Protein AF-A0A7C8CTD5-F1 (afdb_monomer)

Secondary structure (DSSP, 8-state):
--HHHHHHHHHHHHHHHHHHHHHS-----EEEEEGGG-TTPEESS-EEETTEEEPTT-B--HHHHHHHHHT--SEEEEE-PPPP-EE--TT-GGGTTPBP-S--B-TTS--B--TT-B--HHHHHHHHHTT----EE--------S-----------------------S----SS------PPPTT----HHHHHHHHHTT---------PPP-GGG-TTHHHHHHHHHHHHHHHHHHHHT-TTTSHHHHHHHHHHHHHHHHHHHHHHHHHHHHHTT--HHHHHHHHHHHIIIIIHHHHHHTHHHHHHHHHHHHHHHHHHHHHHHHHHHHHHHHHHTT-HHHHHHHHHHHHHHHHHHHHTS-SSHHHHH--

Nearest PDB structures (foldseek):
  3zsu-assembly1_A  TM=7.956E-01  e=1.815E-02  Thermosynechococcus vestitus BP-1
  1nze-assembly1_A  TM=7.382E-01  e=4.245E-02  Spinacia oleracea
  8bd3-assembly1_u  TM=7.689E-01  e=1.981E-01  Chlorella ohadii
  4yuu-assembly3_Q2  TM=7.664E-01  e=2.584E-01  Cyanidium caldarium
  6s18-assembly1_B  TM=6.229E-01  e=7.883E-01  Pseudomonas putida KT2440

Foldseek 3Di:
DDPVVVVVVVLVVVVVVVVVVVPPPPDQDKDKDFLVPQQQFFAQAWDDDPHDIDHRGDGDHPVNSVVVVVVPDRIGITGDDDFFWAWFALPDPVLAQAWAQAWDQDVQARAIQHGGDGQHPVLSVVVVVSVDGIGIGTDDDDDDDDDDDDDDPDDDDDDDDDDDDDDDDDDDDDPDDPPDDDDDDPPDDDDPVNVVVSVVSRHSHYHDHDDDPDDCVPDPCNVVVVVSVVVVVVVVVVVVVPCPDPPVVVLVVLLVVLLVLLVVLLVLLVVCLVCLVVDFLVRQLVSLVCSLVPSLVSNVVSLVSQCVNPNDVLSCQLVVLSVLLNVLSVQLNVCSVVRNSVSNSVSSVSSSVSSVSSSVSHPDDCCVPPVD

pLDDT: mean 71.97, std 23.7, range [21.91, 98.69]

Radius of gyration: 35.74 Å; Cα contacts (8 Å, |Δi|>4): 403; chains: 1; bounding box: 66×79×97 Å

Sequence (372 aa):
MGLKTRCADLLLVAGVVTACLAAGESRRVSRLVALADAQGEVLHRAISRAGRTLAAGTLLDGDDLAWLRAGSPKRVSVLRQRQSSEELPLDNPALLGRVLSAGIVLEAESDQARPGRILDGAFVQRLRALNLGELRVSHREATVEGGLETVEIVWDLNEASANPTGLHLTECRLAQELTLPPILKPGTFLDAHTIERLAASGHAAVAVKIPVPFSLAGWGWRWVFVAGALLLLAGVWLKRGHSGAAADGQEISHVAALVDELLALEKGLDELDERAEHLDSAALQVAIDPLLTGPAYRFAEGREALRRAHGTEAYIAVMEAFARAERKLNRAWSAAVDGYPGEARRSLEAARLSAREAREAMPGTYEALHGG

Mean predicted aligned error: 19.85 Å

Structure (mmCIF, N/CA/C/O backbone):
data_AF-A0A7C8CTD5-F1
#
_entry.id   AF-A0A7C8CTD5-F1
#
loop_
_atom_site.group_PDB
_atom_site.id
_atom_site.type_symbol
_atom_site.label_atom_id
_atom_site.label_alt_id
_atom_site.label_comp_id
_atom_site.label_asym_id
_atom_site.label_entity_id
_atom_site.label_seq_id
_atom_site.pdbx_PDB_ins_code
_atom_site.Cartn_x
_atom_site.Cartn_y
_atom_site.Cartn_z
_atom_site.occupancy
_atom_site.B_iso_or_equiv
_atom_site.auth_seq_id
_atom_site.auth_comp_id
_atom_site.auth_asym_id
_atom_site.auth_atom_id
_atom_site.pdbx_PDB_model_num
ATOM 1 N N . MET A 1 1 ? 10.831 30.664 8.948 1.00 50.03 1 MET A N 1
ATOM 2 C CA . MET A 1 1 ? 9.959 29.556 9.401 1.00 50.03 1 MET A CA 1
ATOM 3 C C . MET A 1 1 ? 8.705 30.172 10.019 1.00 50.03 1 MET A C 1
ATOM 5 O O . MET A 1 1 ? 8.796 30.796 11.069 1.00 50.03 1 MET A O 1
ATOM 9 N N . GLY A 1 2 ? 7.597 30.189 9.276 1.00 61.03 2 GLY A N 1
ATOM 10 C CA . GLY A 1 2 ? 6.462 31.081 9.542 1.00 61.03 2 GLY A CA 1
ATOM 11 C C . GLY A 1 2 ? 5.557 30.619 10.685 1.00 61.03 2 GLY A C 1
ATOM 12 O O . GLY A 1 2 ? 5.441 29.427 10.957 1.00 61.03 2 GLY A O 1
ATOM 13 N N . LEU A 1 3 ? 4.853 31.574 11.303 1.00 57.62 3 LEU A N 1
ATOM 14 C CA . LEU A 1 3 ? 3.848 31.369 12.363 1.00 57.62 3 LEU A CA 1
ATOM 15 C C . LEU A 1 3 ? 2.832 30.246 12.043 1.00 57.62 3 LEU A C 1
ATOM 17 O O . LEU A 1 3 ? 2.299 29.601 12.942 1.00 57.62 3 LEU A O 1
ATOM 21 N N . LYS A 1 4 ? 2.599 29.997 10.748 1.00 56.47 4 LYS A N 1
ATOM 22 C CA . LYS A 1 4 ? 1.675 28.989 10.218 1.00 56.47 4 LYS A CA 1
ATOM 23 C C . LYS A 1 4 ? 2.121 27.547 10.490 1.00 56.47 4 LYS A C 1
ATOM 25 O O . LYS A 1 4 ? 1.277 26.725 10.824 1.00 56.47 4 LYS A O 1
ATOM 30 N N . THR A 1 5 ? 3.420 27.246 10.418 1.00 63.50 5 THR A N 1
ATOM 31 C CA . THR A 1 5 ? 3.938 25.888 10.681 1.00 63.50 5 THR A CA 1
ATOM 32 C C . THR A 1 5 ? 3.742 25.515 12.153 1.00 63.50 5 THR A C 1
ATOM 34 O O . THR A 1 5 ? 3.278 24.428 12.468 1.00 63.50 5 THR A O 1
ATOM 37 N N . ARG A 1 6 ? 3.937 26.487 13.055 1.00 65.25 6 ARG A N 1
ATOM 38 C CA . ARG A 1 6 ? 3.775 26.295 14.505 1.00 65.25 6 ARG A CA 1
ATOM 39 C C . ARG A 1 6 ? 2.331 25.994 14.926 1.00 65.25 6 ARG A C 1
ATOM 41 O O . ARG A 1 6 ? 2.132 25.306 15.919 1.00 65.25 6 ARG A O 1
ATOM 48 N N . CYS A 1 7 ? 1.329 26.481 14.188 1.00 68.06 7 CYS A N 1
ATOM 49 C CA . CYS A 1 7 ? -0.079 26.196 14.494 1.00 68.06 7 CYS A CA 1
ATOM 50 C C . CYS A 1 7 ? -0.487 24.766 14.114 1.00 68.06 7 CYS A C 1
ATOM 52 O O . CYS A 1 7 ? -1.246 24.139 14.849 1.00 68.06 7 CYS A O 1
ATOM 54 N N . ALA A 1 8 ? 0.022 24.243 12.995 1.00 64.19 8 ALA A N 1
ATOM 55 C CA . ALA A 1 8 ? -0.260 22.871 12.572 1.00 64.19 8 ALA A CA 1
ATOM 56 C C . ALA A 1 8 ? 0.345 21.851 13.550 1.00 64.19 8 ALA A C 1
ATOM 58 O O . ALA A 1 8 ? -0.339 20.914 13.962 1.00 64.19 8 ALA A O 1
ATOM 59 N N . ASP A 1 9 ? 1.577 22.100 14.000 1.00 64.62 9 ASP A N 1
ATOM 60 C CA . ASP A 1 9 ? 2.261 21.245 14.972 1.00 64.62 9 ASP A CA 1
ATOM 61 C C . ASP A 1 9 ? 1.553 21.263 16.339 1.00 64.62 9 ASP A C 1
ATOM 63 O O . ASP A 1 9 ? 1.365 20.217 16.960 1.00 64.62 9 ASP A O 1
ATOM 67 N N . LEU A 1 10 ? 1.062 22.428 16.782 1.00 70.81 10 LEU A N 1
ATOM 68 C CA . LEU A 1 10 ? 0.286 22.564 18.023 1.00 70.81 10 LEU A CA 1
ATOM 69 C C . LEU A 1 10 ? -1.035 21.784 17.995 1.00 70.81 10 LEU A C 1
ATOM 71 O O . LEU A 1 10 ? -1.397 21.154 18.989 1.00 70.81 10 LEU A O 1
ATOM 75 N N . LEU A 1 11 ? -1.748 21.795 16.866 1.00 69.38 11 LEU A N 1
ATOM 76 C CA . LEU A 1 11 ? -3.001 21.050 16.716 1.00 69.38 11 LEU A CA 1
ATOM 77 C C . LEU A 1 11 ? -2.768 19.536 16.684 1.00 69.38 11 LEU A C 1
ATOM 79 O O . LEU A 1 11 ? -3.557 18.782 17.254 1.00 69.38 11 LEU A O 1
ATOM 83 N N . LEU A 1 12 ? -1.669 19.093 16.072 1.00 67.50 12 LEU A N 1
ATOM 84 C CA . LEU A 1 12 ? -1.296 17.682 16.032 1.00 67.50 12 LEU A CA 1
ATOM 85 C C . LEU A 1 12 ? -0.915 17.169 17.429 1.00 67.50 12 LEU A C 1
ATOM 87 O O . LEU A 1 12 ? -1.400 16.120 17.854 1.00 67.50 12 LEU A O 1
ATOM 91 N N . VAL A 1 13 ? -0.140 17.951 18.188 1.00 69.94 13 VAL A N 1
ATOM 92 C CA . VAL A 1 13 ? 0.201 17.644 19.587 1.00 69.94 13 VAL A CA 1
ATOM 93 C C . VAL A 1 13 ? -1.053 17.613 20.465 1.00 69.94 13 VAL A C 1
ATOM 95 O O . VAL A 1 13 ? -1.232 16.668 21.233 1.00 69.94 13 VAL A O 1
ATOM 98 N N . ALA A 1 14 ? -1.966 18.578 20.320 1.00 70.44 14 ALA A N 1
ATOM 99 C CA . ALA A 1 14 ? -3.228 18.583 21.063 1.00 70.44 14 ALA A CA 1
ATOM 100 C C . ALA A 1 14 ? -4.104 17.356 20.737 1.00 70.44 14 ALA A C 1
ATOM 102 O O . ALA A 1 14 ? -4.693 16.757 21.643 1.00 70.44 14 ALA A O 1
ATOM 103 N N . GLY A 1 15 ? -4.150 16.937 19.468 1.00 69.00 15 GLY A N 1
ATOM 104 C CA . GLY A 1 15 ? -4.863 15.735 19.030 1.00 69.00 15 GLY A CA 1
ATOM 105 C C . GLY A 1 15 ? -4.287 14.448 19.626 1.00 69.00 15 GLY A C 1
ATOM 106 O O . GLY A 1 15 ? -5.036 13.632 20.166 1.00 69.00 15 GLY A O 1
ATOM 107 N N . VAL A 1 16 ? -2.959 14.295 19.607 1.00 66.38 16 VAL A N 1
ATOM 108 C CA . VAL A 1 16 ? -2.267 13.125 20.175 1.00 66.38 16 VAL A CA 1
ATOM 109 C C . VAL A 1 16 ? -2.426 13.070 21.695 1.00 66.38 16 VAL A C 1
ATOM 111 O O . VAL A 1 16 ? -2.760 12.017 22.232 1.00 66.38 16 VAL A O 1
ATOM 114 N N . VAL A 1 17 ? -2.277 14.196 22.401 1.00 64.12 17 VAL A N 1
ATOM 115 C CA . VAL A 1 17 ? -2.471 14.254 23.862 1.00 64.12 17 VAL A CA 1
ATOM 116 C C . VAL A 1 17 ? -3.909 13.892 24.242 1.00 64.12 17 VAL A C 1
ATOM 118 O O . VAL A 1 17 ? -4.120 13.113 25.170 1.00 64.12 17 VAL A O 1
ATOM 121 N N . THR A 1 18 ? -4.903 14.374 23.493 1.00 64.81 18 THR A N 1
ATOM 122 C CA . THR A 1 18 ? -6.318 14.044 23.737 1.00 64.81 18 THR A CA 1
ATOM 123 C C . THR A 1 18 ? -6.607 12.558 23.491 1.00 64.81 18 THR A C 1
ATOM 125 O O . THR A 1 18 ? -7.323 11.936 24.274 1.00 64.81 18 THR A O 1
ATOM 128 N N . ALA A 1 19 ? -6.011 11.959 22.454 1.00 57.31 19 ALA A N 1
ATOM 129 C CA . ALA A 1 19 ? -6.139 10.530 22.166 1.00 57.31 19 ALA A CA 1
ATOM 130 C C . ALA A 1 19 ? -5.452 9.648 23.228 1.00 57.31 19 ALA A C 1
ATOM 132 O O . ALA A 1 19 ? -6.025 8.651 23.667 1.00 57.31 19 ALA A O 1
ATOM 133 N N . CYS A 1 20 ? -4.265 10.039 23.701 1.00 54.94 20 CYS A N 1
ATOM 134 C CA . CYS A 1 20 ? -3.551 9.337 24.770 1.00 54.94 20 CYS A CA 1
ATOM 135 C C . CYS A 1 20 ? -4.293 9.419 26.114 1.00 54.94 20 CYS A C 1
ATOM 137 O O . CYS A 1 20 ? -4.383 8.420 26.828 1.00 54.94 20 CYS A O 1
ATOM 139 N N . LEU A 1 21 ? -4.889 10.572 26.439 1.00 53.81 21 LEU A N 1
ATOM 140 C CA . LEU A 1 21 ? -5.733 10.726 27.628 1.00 53.81 21 LEU A CA 1
ATOM 141 C C . LEU A 1 21 ? -7.029 9.903 27.533 1.00 53.81 21 LEU A C 1
ATOM 143 O O . LEU A 1 21 ? -7.501 9.403 28.550 1.00 53.81 21 LEU A O 1
ATOM 147 N N . ALA A 1 22 ? -7.568 9.696 26.327 1.00 54.16 22 ALA A N 1
ATOM 148 C CA . ALA A 1 22 ? -8.731 8.836 26.104 1.00 54.16 22 ALA A CA 1
ATOM 149 C C . ALA A 1 22 ? -8.408 7.331 26.220 1.00 54.16 22 ALA A C 1
ATOM 151 O O . ALA A 1 22 ? -9.273 6.546 26.606 1.00 54.16 22 ALA A O 1
ATOM 152 N N . ALA A 1 23 ? -7.177 6.916 25.901 1.00 49.50 23 ALA A N 1
ATOM 153 C CA . ALA A 1 23 ? -6.753 5.513 25.929 1.00 49.50 23 ALA A CA 1
ATOM 154 C C . ALA A 1 23 ? -6.316 5.017 27.326 1.00 49.50 23 ALA A C 1
ATOM 156 O O . ALA A 1 23 ? -6.318 3.813 27.580 1.00 49.50 23 ALA A O 1
ATOM 157 N N . GLY A 1 24 ? -5.962 5.926 28.242 1.00 39.00 24 GLY A N 1
ATOM 158 C CA . GLY A 1 24 ? -5.403 5.599 29.562 1.00 39.00 24 GLY A CA 1
ATOM 159 C C . GLY A 1 24 ? -6.400 5.159 30.644 1.00 39.00 24 GLY A C 1
ATOM 160 O O . GLY A 1 24 ? -5.975 4.760 31.728 1.00 39.00 24 GLY A O 1
ATOM 161 N N . GLU A 1 25 ? -7.713 5.201 30.397 1.00 41.00 25 GLU A N 1
ATOM 162 C CA . GLU A 1 25 ? -8.725 4.820 31.391 1.00 41.00 25 GLU A CA 1
ATOM 163 C C . GLU A 1 25 ? -9.473 3.530 31.019 1.00 41.00 25 GLU A C 1
ATOM 165 O O . GLU A 1 25 ? -10.677 3.522 30.780 1.00 41.00 25 GLU A O 1
ATOM 170 N N . SER A 1 26 ? -8.797 2.384 31.131 1.00 41.47 26 SER A N 1
ATOM 171 C CA . SER A 1 26 ? -9.456 1.091 31.406 1.00 41.47 26 SER A CA 1
ATOM 172 C C . SER A 1 26 ? -9.882 0.974 32.884 1.00 41.47 26 SER A C 1
ATOM 174 O O . SER A 1 26 ? -9.857 -0.095 33.498 1.00 41.47 26 SER A O 1
ATOM 176 N N . ARG A 1 27 ? -10.269 2.101 33.497 1.00 46.88 27 ARG A N 1
ATOM 177 C CA . ARG A 1 27 ? -10.743 2.172 34.880 1.00 46.88 27 ARG A CA 1
ATOM 178 C C . ARG A 1 27 ? -12.155 1.606 34.951 1.00 46.88 27 ARG A C 1
ATOM 180 O O . ARG A 1 27 ? -12.986 1.878 34.088 1.00 46.88 27 ARG A O 1
ATOM 187 N N . ARG A 1 28 ? -12.420 0.828 36.007 1.00 53.41 28 ARG A N 1
ATOM 188 C CA . ARG A 1 28 ? -13.749 0.332 36.404 1.00 53.41 28 ARG A CA 1
ATOM 189 C C . ARG A 1 28 ? -14.796 1.409 36.109 1.00 53.41 28 ARG A C 1
ATOM 191 O O . ARG A 1 28 ? -14.774 2.472 36.725 1.00 53.41 28 ARG A O 1
ATOM 198 N N . VAL A 1 29 ? -15.660 1.160 35.124 1.00 65.75 29 VAL A N 1
ATOM 199 C CA . VAL A 1 29 ? -16.623 2.161 34.655 1.00 65.75 29 VAL A CA 1
ATOM 200 C C . VAL A 1 29 ? -17.649 2.362 35.762 1.00 65.75 29 VAL A C 1
ATOM 202 O O . VAL A 1 29 ? -18.561 1.559 35.938 1.00 65.75 29 VAL A O 1
ATOM 205 N N . SER A 1 30 ? -17.468 3.410 36.555 1.00 80.31 30 SER A N 1
ATOM 206 C CA . SER A 1 30 ? -18.482 3.869 37.495 1.00 80.31 30 SER A CA 1
ATOM 207 C C . SER A 1 30 ? -19.472 4.780 36.777 1.00 80.31 30 SER A C 1
ATOM 209 O O . SER A 1 30 ? -19.099 5.496 35.846 1.00 80.31 30 SER A O 1
ATOM 211 N N . ARG A 1 31 ? -20.736 4.764 37.196 1.00 84.75 31 ARG A N 1
ATOM 212 C CA . ARG A 1 31 ? -21.755 5.711 36.732 1.00 84.75 31 ARG A CA 1
ATOM 213 C C . ARG A 1 31 ? -22.358 6.450 37.918 1.00 84.75 31 ARG A C 1
ATOM 215 O O . ARG A 1 31 ? -22.433 5.915 39.018 1.00 84.75 31 ARG A O 1
ATOM 222 N N . LEU A 1 32 ? -22.771 7.695 37.700 1.00 89.25 32 LEU A N 1
ATOM 223 C CA . LEU A 1 32 ? -23.500 8.475 38.699 1.00 89.25 32 LEU A CA 1
ATOM 224 C C . LEU A 1 32 ? -24.999 8.228 38.532 1.00 89.25 32 LEU A C 1
ATOM 226 O O . LEU A 1 32 ? -25.570 8.636 37.518 1.00 89.25 32 LEU A O 1
ATOM 230 N N . VAL A 1 33 ? -25.633 7.627 39.531 1.00 88.44 33 VAL A N 1
ATOM 231 C CA . VAL A 1 33 ? -27.073 7.324 39.540 1.00 88.44 33 VAL A CA 1
ATOM 232 C C . VAL A 1 33 ? -27.768 8.244 40.543 1.00 88.44 33 VAL A C 1
ATOM 234 O O . VAL A 1 33 ? -27.153 8.668 41.527 1.00 88.44 33 VAL A O 1
ATOM 237 N N . ALA A 1 34 ? -29.006 8.649 40.253 1.00 91.50 34 ALA A N 1
ATOM 238 C CA . ALA A 1 34 ? -29.805 9.404 41.212 1.00 91.50 34 ALA A CA 1
ATOM 239 C C . ALA A 1 34 ? -30.098 8.517 42.424 1.00 91.50 34 ALA A C 1
ATOM 241 O O . ALA A 1 34 ? -30.319 7.321 42.282 1.00 91.50 34 ALA A O 1
ATOM 242 N N . LEU A 1 35 ? -30.097 9.087 43.628 1.00 92.12 35 LEU A N 1
ATOM 243 C CA . LEU A 1 35 ? -30.247 8.283 44.844 1.00 92.12 35 LEU A CA 1
ATOM 244 C C . LEU A 1 35 ? -31.607 7.553 44.924 1.00 92.12 35 LEU A C 1
ATOM 246 O O . LEU A 1 35 ? -31.734 6.552 45.619 1.00 92.12 35 LEU A O 1
ATOM 250 N N . ALA A 1 36 ? -32.623 8.040 44.206 1.00 89.50 36 ALA A N 1
ATOM 251 C CA . ALA A 1 36 ? -33.910 7.360 44.064 1.00 89.50 36 ALA A CA 1
ATOM 252 C C . ALA A 1 36 ? -33.804 6.025 43.303 1.00 89.50 36 ALA A C 1
ATOM 254 O O . ALA A 1 36 ? -34.519 5.092 43.645 1.00 89.50 36 ALA A O 1
ATOM 255 N N . ASP A 1 37 ? -32.863 5.919 42.361 1.00 90.69 37 ASP A N 1
ATOM 256 C CA . ASP A 1 37 ? -32.712 4.774 41.452 1.00 90.69 37 ASP A CA 1
ATOM 257 C C . ASP A 1 37 ? -31.538 3.862 41.847 1.00 90.69 37 ASP A C 1
ATOM 259 O O . ASP A 1 37 ? -31.155 2.967 41.099 1.00 90.69 37 ASP A O 1
ATOM 263 N N . ALA A 1 38 ? -30.896 4.126 42.988 1.00 91.31 38 ALA A N 1
ATOM 264 C CA . ALA A 1 38 ? -29.664 3.453 43.390 1.00 91.31 38 ALA A CA 1
ATOM 265 C C . ALA A 1 38 ? -29.898 2.150 44.181 1.00 91.31 38 ALA A C 1
ATOM 267 O O . ALA A 1 38 ? -28.934 1.549 44.648 1.00 91.31 38 ALA A O 1
ATOM 268 N N . GLN A 1 39 ? -31.148 1.705 44.348 1.00 94.38 39 GLN A N 1
ATOM 269 C CA . GLN A 1 39 ? -31.456 0.481 45.094 1.00 94.38 39 GLN A CA 1
ATOM 270 C C . GLN A 1 39 ? -30.974 -0.749 44.323 1.00 94.38 39 GLN A C 1
ATOM 272 O O . GLN A 1 39 ? -31.255 -0.903 43.137 1.00 94.38 39 GLN A O 1
ATOM 277 N N . GLY A 1 40 ? -30.227 -1.622 44.996 1.00 87.75 40 GLY A N 1
ATOM 278 C CA . GLY A 1 40 ? -29.588 -2.783 44.382 1.00 87.75 40 GLY A CA 1
ATOM 279 C C . GLY A 1 40 ? -28.345 -2.448 43.551 1.00 87.75 40 GLY A C 1
ATOM 280 O O . GLY A 1 40 ? -27.793 -3.335 42.901 1.00 87.75 40 GLY A O 1
ATOM 281 N N . GLU A 1 41 ? -27.875 -1.199 43.553 1.00 90.75 41 GLU A N 1
ATOM 282 C CA . GLU A 1 41 ? -26.610 -0.822 42.920 1.00 90.75 41 GLU A CA 1
ATOM 283 C C . GLU A 1 41 ? -25.427 -1.018 43.875 1.00 90.75 41 GLU A C 1
ATOM 285 O O . GLU A 1 41 ? -25.564 -0.935 45.093 1.00 90.75 41 GLU A O 1
ATOM 290 N N . VAL A 1 42 ? -24.237 -1.266 43.322 1.00 89.38 42 VAL A N 1
ATOM 291 C CA . VAL A 1 42 ? -23.021 -1.491 44.117 1.00 89.38 42 VAL A CA 1
ATOM 292 C C . VAL A 1 42 ? -22.227 -0.196 44.228 1.00 89.38 42 VAL A C 1
ATOM 294 O O . VAL A 1 42 ? -21.831 0.386 43.218 1.00 89.38 42 VAL A O 1
ATOM 297 N N . LEU A 1 43 ? -21.946 0.255 45.445 1.00 93.31 43 LEU A N 1
ATOM 298 C CA . LEU A 1 43 ? -21.266 1.519 45.697 1.00 93.31 43 LEU A CA 1
ATOM 299 C C . LEU A 1 43 ? -19.821 1.514 45.158 1.00 93.31 43 LEU A C 1
ATOM 301 O O . LEU A 1 43 ? -19.038 0.612 45.445 1.00 93.31 43 LEU A O 1
ATOM 305 N N . HIS A 1 44 ? -19.428 2.533 44.388 1.00 90.88 44 HIS A N 1
ATOM 306 C CA . HIS A 1 44 ? -18.080 2.598 43.801 1.00 90.88 44 HIS A CA 1
ATOM 307 C C . HIS A 1 44 ? -17.014 3.107 44.773 1.00 90.88 44 HIS A C 1
ATOM 309 O O . HIS A 1 44 ? -15.868 2.661 44.724 1.00 90.88 44 HIS A O 1
ATOM 315 N N . ARG A 1 45 ? -17.370 4.055 45.641 1.00 89.50 45 ARG A N 1
ATOM 316 C CA . ARG A 1 45 ? -16.460 4.659 46.619 1.00 89.50 45 ARG A CA 1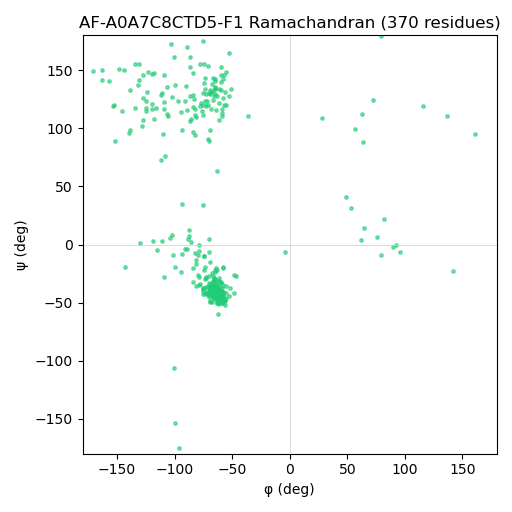
ATOM 317 C C . ARG A 1 45 ? -17.108 4.647 47.986 1.00 89.50 45 ARG A C 1
ATOM 319 O O . ARG A 1 45 ? -18.298 4.912 48.076 1.00 89.50 45 ARG A O 1
ATOM 326 N N . ALA A 1 46 ? -16.313 4.396 49.020 1.00 93.31 46 ALA A N 1
ATOM 327 C CA . ALA A 1 46 ? -16.808 4.442 50.383 1.00 93.31 46 ALA A CA 1
ATOM 328 C C . ALA A 1 46 ? -17.392 5.827 50.710 1.00 93.31 46 ALA A C 1
ATOM 330 O O . ALA A 1 46 ? -16.863 6.851 50.267 1.00 93.31 46 ALA A O 1
ATOM 331 N N . ILE A 1 47 ? -18.478 5.848 51.478 1.00 94.75 47 ILE A N 1
ATOM 332 C CA . ILE A 1 47 ? -19.138 7.067 51.949 1.00 94.75 47 ILE A CA 1
ATOM 333 C C . ILE A 1 47 ? -19.225 6.989 53.470 1.00 94.75 47 ILE A C 1
ATOM 335 O O . ILE A 1 47 ? -19.901 6.118 54.010 1.00 94.75 47 ILE A O 1
ATOM 339 N N . SER A 1 48 ? -18.565 7.923 54.153 1.00 95.12 48 SER A N 1
ATOM 340 C CA . SER A 1 48 ? -18.580 8.043 55.614 1.00 95.12 48 SER A CA 1
ATOM 341 C C . SER A 1 48 ? -19.322 9.306 56.035 1.00 95.12 48 SER A C 1
ATOM 343 O O . SER A 1 48 ? -19.020 10.395 55.546 1.00 95.12 48 SER A O 1
ATOM 345 N N . ARG A 1 49 ? -20.285 9.181 56.953 1.00 93.00 49 ARG A N 1
ATOM 346 C CA . ARG A 1 49 ? -21.027 10.315 57.518 1.00 93.00 49 ARG A CA 1
ATOM 347 C C . ARG A 1 49 ? -21.622 9.972 58.883 1.00 93.00 49 ARG A C 1
ATOM 349 O O . ARG A 1 49 ? -22.167 8.893 59.070 1.00 93.00 49 ARG A O 1
ATOM 356 N N . ALA A 1 50 ? -21.589 10.926 59.817 1.00 90.00 50 ALA A N 1
ATOM 357 C CA . ALA A 1 50 ? -22.273 10.818 61.113 1.00 90.00 50 ALA A CA 1
ATOM 358 C C . ALA A 1 50 ? -21.994 9.482 61.839 1.00 90.00 50 ALA A C 1
ATOM 360 O O . ALA A 1 50 ? -22.902 8.847 62.362 1.00 90.00 50 ALA A O 1
ATOM 361 N N . GLY A 1 51 ? -20.738 9.022 61.800 1.00 94.06 51 GLY A N 1
ATOM 362 C CA . GLY A 1 51 ? -20.307 7.771 62.433 1.00 94.06 51 GLY A CA 1
ATOM 363 C C . GLY A 1 51 ? -20.621 6.478 61.665 1.00 94.06 51 GLY A C 1
ATOM 364 O O . GLY A 1 51 ? -20.077 5.441 62.027 1.00 94.06 51 GLY A O 1
ATOM 365 N N . ARG A 1 52 ? -21.416 6.510 60.584 1.00 96.44 52 ARG A N 1
ATOM 366 C CA . ARG A 1 52 ? -21.666 5.350 59.704 1.00 96.44 52 ARG A CA 1
ATOM 367 C C . ARG A 1 52 ? -20.805 5.441 58.443 1.00 96.44 52 ARG A C 1
ATOM 369 O O . ARG A 1 52 ? -20.675 6.511 57.849 1.00 96.44 52 ARG A O 1
ATOM 376 N N . THR A 1 53 ? -20.222 4.317 58.029 1.00 96.31 53 THR A N 1
ATOM 377 C CA . THR A 1 53 ? -19.453 4.200 56.781 1.00 96.31 53 THR A CA 1
ATOM 378 C C . THR A 1 53 ? -20.015 3.074 55.929 1.00 96.31 53 THR A C 1
ATOM 380 O O . THR A 1 53 ? -20.055 1.935 56.379 1.00 96.31 53 THR A O 1
ATOM 383 N N . LEU A 1 54 ? -20.405 3.392 54.695 1.00 96.69 54 LEU A N 1
ATOM 384 C CA . LEU A 1 54 ? -20.664 2.404 53.650 1.00 96.69 54 LEU A CA 1
ATOM 385 C C . LEU A 1 54 ? -19.367 2.174 52.883 1.00 96.69 54 LEU A C 1
ATOM 387 O O . LEU A 1 54 ? -18.774 3.130 52.378 1.00 96.69 54 LEU A O 1
ATOM 391 N N . ALA A 1 55 ? -18.903 0.930 52.817 1.00 93.56 55 ALA A N 1
ATOM 392 C CA . ALA A 1 55 ? -17.676 0.586 52.113 1.00 93.56 55 ALA A CA 1
ATOM 393 C C . ALA A 1 55 ? -17.881 0.620 50.588 1.00 93.56 55 ALA A C 1
ATOM 395 O O . ALA A 1 55 ? -18.982 0.440 50.069 1.00 93.56 55 ALA A O 1
ATOM 396 N N . ALA A 1 56 ? -16.799 0.831 49.835 1.00 92.12 56 ALA A N 1
ATOM 397 C CA . ALA A 1 56 ? -16.838 0.567 48.400 1.00 92.12 56 ALA A CA 1
ATOM 398 C C . ALA A 1 56 ? -17.134 -0.928 48.178 1.00 92.12 56 ALA A C 1
ATOM 400 O O . ALA A 1 56 ? -16.509 -1.774 48.813 1.00 92.12 56 ALA A O 1
ATOM 401 N N . GLY A 1 57 ? -18.062 -1.248 47.279 1.00 86.19 57 GLY A N 1
ATOM 402 C CA . GLY A 1 57 ? -18.534 -2.614 47.045 1.00 86.19 57 GLY A CA 1
ATOM 403 C C . GLY A 1 57 ? -19.816 -2.992 47.796 1.00 86.19 57 GLY A C 1
ATOM 404 O O . GLY A 1 57 ? -20.349 -4.063 47.528 1.00 86.19 57 GLY A O 1
ATOM 405 N N . THR A 1 58 ? -20.342 -2.139 48.682 1.00 92.69 58 THR A N 1
ATOM 406 C CA . THR A 1 58 ? -21.622 -2.392 49.366 1.00 92.69 58 THR A CA 1
ATOM 407 C C . THR A 1 58 ? -22.793 -2.316 48.381 1.00 92.69 58 THR A C 1
ATOM 409 O O . THR A 1 58 ? -22.886 -1.366 47.598 1.00 92.69 58 THR A O 1
ATOM 412 N N . LEU A 1 59 ? -23.673 -3.320 48.413 1.00 92.50 59 LEU A N 1
ATOM 413 C CA . LEU A 1 59 ? -24.951 -3.313 47.703 1.00 92.50 59 LEU A CA 1
ATOM 414 C C . LEU A 1 59 ? -25.922 -2.401 48.458 1.00 92.50 59 LEU A C 1
ATOM 416 O O . LEU A 1 59 ? -26.199 -2.658 49.621 1.00 92.50 59 LEU A O 1
ATOM 420 N N . LEU A 1 60 ? -26.417 -1.352 47.805 1.00 93.31 60 LEU A N 1
ATOM 421 C CA . LEU A 1 60 ? -27.282 -0.364 48.445 1.00 93.31 60 LEU A CA 1
ATOM 422 C C . LEU A 1 60 ? -28.700 -0.917 48.629 1.00 93.31 60 LEU A C 1
ATOM 424 O O . LEU A 1 60 ? -29.413 -1.151 47.649 1.00 93.31 60 LEU A O 1
ATOM 428 N N . ASP A 1 61 ? -29.117 -1.086 49.879 1.00 95.44 61 ASP A N 1
ATOM 429 C CA . ASP A 1 61 ? -30.481 -1.459 50.255 1.00 95.44 61 ASP A CA 1
ATOM 430 C C . ASP A 1 61 ? -31.352 -0.234 50.614 1.00 95.44 61 ASP A C 1
ATOM 432 O O . ASP A 1 61 ? -30.954 0.923 50.451 1.00 95.44 61 ASP A O 1
ATOM 436 N N . GLY A 1 62 ? -32.589 -0.473 51.061 1.00 94.75 62 GLY A N 1
ATOM 437 C CA . GLY A 1 62 ? -33.514 0.601 51.434 1.00 94.75 62 GLY A CA 1
ATOM 438 C C . GLY A 1 62 ? -33.012 1.469 52.597 1.00 94.75 62 GLY A C 1
ATOM 439 O O . GLY A 1 62 ? -33.188 2.692 52.560 1.00 94.75 62 GLY A O 1
ATOM 440 N N . ASP A 1 63 ? -32.344 0.864 53.581 1.00 95.88 63 ASP A N 1
ATOM 441 C CA . ASP A 1 63 ? -31.854 1.540 54.786 1.00 95.88 63 ASP A CA 1
ATOM 442 C C . ASP A 1 63 ? -30.614 2.385 54.487 1.00 95.88 63 ASP A C 1
ATOM 444 O O . ASP A 1 63 ? -30.492 3.521 54.961 1.00 95.88 63 ASP A O 1
ATOM 448 N N . ASP A 1 64 ? -29.715 1.874 53.648 1.00 95.88 64 ASP A N 1
ATOM 449 C CA . ASP A 1 64 ? -28.576 2.609 53.110 1.00 95.88 64 ASP A CA 1
ATOM 450 C C . ASP A 1 64 ? -29.035 3.838 52.323 1.00 95.88 64 ASP A C 1
ATOM 452 O O . ASP A 1 64 ? -28.491 4.932 52.499 1.00 95.88 64 ASP A O 1
ATOM 456 N N . LEU A 1 65 ? -30.068 3.700 51.484 1.00 95.31 65 LEU A N 1
ATOM 457 C CA . LEU A 1 65 ? -30.615 4.818 50.717 1.00 95.31 65 LEU A CA 1
ATOM 458 C C . LEU A 1 65 ? -31.333 5.840 51.596 1.00 95.31 65 LEU A C 1
ATOM 460 O O . LEU A 1 65 ? -31.192 7.040 51.355 1.00 95.31 65 LEU A O 1
ATOM 464 N N . ALA A 1 66 ? -32.087 5.406 52.607 1.00 94.75 66 ALA A N 1
ATOM 465 C CA . ALA A 1 66 ? -32.720 6.307 53.568 1.00 94.75 66 ALA A CA 1
ATOM 466 C C . ALA A 1 66 ? -31.667 7.111 54.349 1.00 94.75 66 ALA A C 1
ATOM 468 O O . ALA A 1 66 ? -31.768 8.338 54.451 1.00 94.75 66 ALA A O 1
ATOM 469 N N . TRP A 1 67 ? -30.607 6.439 54.809 1.00 95.12 67 TRP A N 1
ATOM 470 C CA . TRP A 1 67 ? -29.469 7.076 55.468 1.00 95.12 67 TRP A CA 1
ATOM 471 C C . TRP A 1 67 ? -28.731 8.047 54.539 1.00 95.12 67 TRP A C 1
ATOM 473 O O . TRP A 1 67 ? -28.448 9.184 54.927 1.00 95.12 67 TRP A O 1
ATOM 483 N N . LEU A 1 68 ? -28.481 7.649 53.286 1.00 94.69 68 LEU A N 1
ATOM 484 C CA . LEU A 1 68 ? -27.897 8.530 52.280 1.00 94.69 68 LEU A CA 1
ATOM 485 C C . LEU A 1 68 ? -28.803 9.747 52.042 1.00 94.69 68 LEU A C 1
ATOM 487 O O . LEU A 1 68 ? -28.283 10.854 52.037 1.00 94.69 68 LEU A O 1
ATOM 491 N N . ARG A 1 69 ? -30.135 9.600 51.932 1.00 94.00 69 ARG A N 1
ATOM 492 C CA . ARG A 1 69 ? -31.087 10.710 51.676 1.00 94.00 69 ARG A CA 1
ATOM 493 C C . ARG A 1 69 ? -31.097 11.745 52.791 1.00 94.00 69 ARG A C 1
ATOM 495 O O . ARG A 1 69 ? -31.075 12.939 52.493 1.00 94.00 69 ARG A O 1
ATOM 502 N N . ALA A 1 70 ? -31.052 11.302 54.050 1.00 93.12 70 ALA A N 1
ATOM 503 C CA . ALA A 1 70 ? -30.906 12.189 55.207 1.00 93.12 70 ALA A CA 1
ATOM 504 C C . ALA A 1 70 ? -29.631 13.047 55.119 1.00 93.12 70 ALA A C 1
ATOM 506 O O . ALA A 1 70 ? -29.511 14.084 55.775 1.00 93.12 70 ALA A O 1
ATOM 507 N N . GLY A 1 71 ? -28.673 12.625 54.287 1.00 85.56 71 GLY A N 1
ATOM 508 C CA . GLY A 1 71 ? -27.439 13.332 54.049 1.00 85.56 71 GLY A CA 1
ATOM 509 C C . GLY A 1 71 ? -27.410 14.380 52.934 1.00 85.56 71 GLY A C 1
ATOM 510 O O . GLY A 1 71 ? -26.375 15.026 52.747 1.00 85.56 71 GLY A O 1
ATOM 511 N N . SER A 1 72 ? -28.485 14.548 52.172 1.00 83.56 72 SER A N 1
ATOM 512 C CA . SER A 1 72 ? -28.544 15.443 51.005 1.00 83.56 72 SER A CA 1
ATOM 513 C C . SER A 1 72 ? -27.641 15.143 49.773 1.00 83.56 72 SER A C 1
ATOM 515 O O . SER A 1 72 ? -27.547 16.028 48.914 1.00 83.56 72 SER A O 1
ATOM 517 N N . PRO A 1 73 ? -26.996 13.971 49.553 1.00 82.75 73 PRO A N 1
ATOM 518 C CA . PRO A 1 73 ? -26.455 13.639 48.244 1.00 82.75 73 PRO A CA 1
ATOM 519 C C . PRO A 1 73 ? -27.609 13.334 47.279 1.00 82.75 73 PRO A C 1
ATOM 521 O O . PRO A 1 73 ? -28.385 12.402 47.466 1.00 82.75 73 PRO A O 1
ATOM 524 N N . LYS A 1 74 ? -27.715 14.103 46.194 1.00 87.56 74 LYS A N 1
ATOM 525 C CA . LYS A 1 74 ? -28.712 13.836 45.139 1.00 87.56 74 LYS A CA 1
ATOM 526 C C . LYS A 1 74 ? -28.336 12.633 44.261 1.00 87.56 74 LYS A C 1
ATOM 528 O O . LYS A 1 74 ? -29.194 12.061 43.592 1.00 87.56 74 LYS A O 1
ATOM 533 N N . ARG A 1 75 ? -27.048 12.272 44.221 1.00 92.25 75 ARG A N 1
ATOM 534 C CA . ARG A 1 75 ? -26.487 11.230 43.348 1.00 92.25 75 ARG A CA 1
ATOM 535 C C . ARG A 1 75 ? -25.370 10.475 44.056 1.00 92.25 75 ARG A C 1
ATOM 537 O O . ARG A 1 75 ? -24.643 11.069 44.849 1.00 92.25 75 ARG A O 1
ATOM 544 N N . VAL A 1 76 ? -25.195 9.207 43.700 1.00 93.00 76 VAL A N 1
ATOM 545 C CA . VAL A 1 76 ? -24.100 8.352 44.180 1.00 93.00 76 VAL A CA 1
ATOM 546 C C . VAL A 1 76 ? -23.362 7.711 43.010 1.00 93.00 76 VAL A C 1
ATOM 548 O O . VAL A 1 76 ? -23.943 7.438 41.958 1.00 93.00 76 VAL A O 1
ATOM 551 N N . SER A 1 77 ? -22.049 7.527 43.168 1.00 91.25 77 SER A N 1
ATOM 552 C CA . SER A 1 77 ? -21.223 6.810 42.194 1.00 91.25 77 SER A CA 1
ATOM 553 C C . SER A 1 77 ? -21.338 5.320 42.477 1.00 91.25 77 SER A C 1
ATOM 555 O O . SER A 1 77 ? -20.957 4.862 43.554 1.00 91.25 77 SER A O 1
ATOM 557 N N . VAL A 1 78 ? -21.855 4.577 41.508 1.00 91.75 78 VAL A N 1
ATOM 558 C CA . VAL A 1 78 ? -22.039 3.130 41.593 1.00 91.75 78 VAL A CA 1
ATOM 559 C C . VAL A 1 78 ? -21.201 2.444 40.523 1.00 91.75 78 VAL A C 1
ATOM 561 O O . VAL A 1 78 ? -20.943 3.006 39.452 1.00 91.75 78 VAL A O 1
ATOM 564 N N . LEU A 1 79 ? -20.716 1.244 40.821 1.00 85.44 79 LEU A N 1
ATOM 565 C CA . LEU A 1 79 ? -20.082 0.381 39.837 1.00 85.44 79 LEU A CA 1
ATOM 566 C C . LEU A 1 79 ? -21.136 -0.017 38.808 1.00 85.44 79 LEU A C 1
ATOM 568 O O . LEU A 1 79 ? -22.245 -0.399 39.168 1.00 85.44 79 LEU A O 1
ATOM 572 N N . ARG A 1 80 ? -20.802 0.071 37.517 1.00 66.75 80 ARG A N 1
ATOM 573 C CA . ARG A 1 80 ? -21.680 -0.442 36.464 1.00 66.75 80 ARG A CA 1
ATOM 574 C C . ARG A 1 80 ? -21.894 -1.935 36.716 1.00 66.75 80 ARG A C 1
ATOM 576 O O . ARG A 1 80 ? -20.936 -2.702 36.620 1.00 66.75 80 ARG A O 1
ATOM 583 N N . GLN A 1 81 ? -23.126 -2.322 37.056 1.00 59.78 81 GLN A N 1
ATOM 584 C CA . GLN A 1 81 ? -23.490 -3.728 37.200 1.00 59.78 81 GLN A CA 1
ATOM 585 C C . GLN A 1 81 ? -23.054 -4.497 35.947 1.00 59.78 81 GLN A C 1
ATOM 587 O O . GLN A 1 81 ? -23.242 -4.049 34.810 1.00 59.78 81 GLN A O 1
ATOM 592 N N . ARG A 1 82 ? -22.422 -5.649 36.173 1.00 52.62 82 ARG A N 1
ATOM 593 C CA . ARG A 1 82 ? -22.107 -6.622 35.123 1.00 52.62 82 ARG A CA 1
ATOM 594 C C . ARG A 1 82 ? -23.436 -7.064 34.481 1.00 52.62 82 ARG A C 1
ATOM 596 O O . ARG A 1 82 ? -24.429 -7.194 35.189 1.00 52.62 82 ARG A O 1
ATOM 603 N N . GLN A 1 83 ? -23.469 -7.229 33.156 1.00 49.03 83 GLN A N 1
ATOM 604 C CA . GLN A 1 83 ? -24.678 -7.633 32.414 1.00 49.03 83 GLN A CA 1
ATOM 605 C C . GLN A 1 83 ? -25.269 -8.954 32.964 1.00 49.03 83 GLN A C 1
ATOM 607 O O . GLN A 1 83 ? -24.525 -9.783 33.480 1.00 49.03 83 GLN A O 1
ATOM 612 N N . SER A 1 84 ? -26.597 -9.111 32.890 1.00 47.47 84 SER A N 1
ATOM 613 C CA . SER A 1 84 ? -27.389 -10.117 33.636 1.00 47.47 84 SER A CA 1
ATOM 614 C C . SER A 1 84 ? -27.795 -11.371 32.844 1.00 47.47 84 SER A C 1
ATOM 616 O O . SER A 1 84 ? -27.768 -11.284 31.616 1.00 47.47 84 SER A O 1
ATOM 618 N N . SER A 1 85 ? -28.176 -12.478 33.546 1.00 48.53 85 SER A N 1
ATOM 619 C CA . SER A 1 85 ? -28.391 -13.855 33.011 1.00 48.53 85 SER A CA 1
ATOM 620 C C . SER A 1 85 ? -29.825 -14.536 33.146 1.00 48.53 85 SER A C 1
ATOM 622 O O . SER A 1 85 ? -30.459 -14.177 34.114 1.00 48.53 85 SER A O 1
ATOM 624 N N . GLU A 1 86 ? -30.359 -15.409 32.216 1.00 48.56 86 GLU A N 1
ATOM 625 C CA . GLU A 1 86 ? -31.760 -15.894 31.839 1.00 48.56 86 GLU A CA 1
ATOM 626 C C . GLU A 1 86 ? -31.757 -17.300 31.202 1.00 48.56 86 GLU A C 1
ATOM 628 O O . GLU A 1 86 ? -31.337 -17.492 30.076 1.00 48.56 86 GLU A O 1
ATOM 633 N N . GLU A 1 87 ? -32.405 -18.285 31.783 1.00 51.28 87 GLU A N 1
ATOM 634 C CA . GLU A 1 87 ? -32.316 -19.679 31.329 1.00 51.28 87 GLU A CA 1
ATOM 635 C C . GLU A 1 87 ? -33.291 -19.994 30.173 1.00 51.28 87 GLU A C 1
ATOM 637 O O . GLU A 1 87 ? -34.468 -19.673 30.278 1.00 51.28 87 GLU A O 1
ATOM 642 N N . LEU A 1 88 ? -32.825 -20.575 29.051 1.00 51.19 88 LEU A N 1
ATOM 643 C CA . LEU A 1 88 ? -33.650 -20.876 27.870 1.00 51.19 88 LEU A CA 1
ATOM 644 C C . LEU A 1 88 ? -33.521 -22.355 27.437 1.00 51.19 88 LEU A C 1
ATOM 646 O O . LEU A 1 88 ? -32.411 -22.811 27.145 1.00 51.19 88 LEU A O 1
ATOM 650 N N . PRO A 1 89 ? -34.643 -23.089 27.298 1.00 65.12 89 PRO A N 1
ATOM 651 C CA . PRO A 1 89 ? -34.661 -24.464 26.796 1.00 65.12 89 PRO A CA 1
ATOM 652 C C . PRO A 1 89 ? -34.031 -24.604 25.405 1.00 65.12 89 PRO A C 1
ATOM 654 O O . PRO A 1 89 ? -34.179 -23.723 24.559 1.00 65.12 89 PRO A O 1
ATOM 657 N N . LEU A 1 90 ? -33.363 -25.730 25.133 1.00 57.47 90 LEU A N 1
ATOM 658 C CA . LEU A 1 90 ? -32.644 -25.977 23.871 1.00 57.47 90 LEU A CA 1
ATOM 659 C C . LEU A 1 90 ? -33.521 -26.058 22.622 1.00 57.47 90 LEU A C 1
ATOM 661 O O . LEU A 1 90 ? -33.064 -25.865 21.487 1.00 57.47 90 LEU A O 1
ATOM 665 N N . ASP A 1 91 ? -34.795 -26.351 22.812 1.00 68.12 91 ASP A N 1
ATOM 666 C CA . ASP A 1 91 ? -35.803 -26.348 21.768 1.00 68.12 91 ASP A CA 1
ATOM 667 C C . ASP A 1 91 ? -36.344 -24.939 21.463 1.00 68.12 91 ASP A C 1
ATOM 669 O O . ASP A 1 91 ? -36.914 -24.731 20.387 1.00 68.12 91 ASP A O 1
ATOM 673 N N . ASN A 1 92 ? -36.063 -23.946 22.315 1.00 70.06 92 ASN A N 1
ATOM 674 C CA . ASN A 1 92 ? -36.555 -22.586 22.155 1.00 70.06 92 ASN A CA 1
ATOM 675 C C . ASN A 1 92 ? -35.906 -21.891 20.935 1.00 70.06 92 ASN A C 1
ATOM 677 O O . ASN A 1 92 ? -34.694 -21.646 20.922 1.00 70.06 92 ASN A O 1
ATOM 681 N N . PRO A 1 93 ? -36.684 -21.515 19.901 1.00 72.94 93 PRO A N 1
ATOM 682 C CA . PRO A 1 93 ? -36.147 -20.859 18.709 1.00 72.94 93 PRO A CA 1
ATOM 683 C C . PRO A 1 93 ? -35.539 -19.479 19.006 1.00 72.94 93 PRO A C 1
ATOM 685 O O . PRO A 1 93 ? -34.696 -19.015 18.240 1.00 72.94 93 PRO A O 1
ATOM 688 N N . ALA A 1 94 ? -35.902 -18.845 20.131 1.00 70.88 94 ALA A N 1
ATOM 689 C CA . ALA A 1 94 ? -35.350 -17.565 20.575 1.00 70.88 94 ALA A CA 1
ATOM 690 C C . ALA A 1 94 ? -33.886 -17.648 21.040 1.00 70.88 94 ALA A C 1
ATOM 692 O O . ALA A 1 94 ? -33.280 -16.605 21.292 1.00 70.88 94 ALA A O 1
ATOM 693 N N . LEU A 1 95 ? -33.313 -18.856 21.130 1.00 64.31 95 LEU A N 1
ATOM 694 C CA . LEU A 1 95 ? -31.875 -19.053 21.294 1.00 64.31 95 LEU A CA 1
ATOM 695 C C . LEU A 1 95 ? -31.106 -18.486 20.100 1.00 64.31 95 LEU A C 1
ATOM 697 O O . LEU A 1 95 ? -30.042 -17.907 20.292 1.00 64.31 95 LEU A O 1
ATOM 701 N N . LEU A 1 96 ? -31.645 -18.597 18.882 1.00 69.94 96 LEU A N 1
ATOM 702 C CA . LEU A 1 96 ? -30.938 -18.199 17.670 1.00 69.94 96 LEU A CA 1
ATOM 703 C C . LEU A 1 96 ? -30.605 -16.701 17.673 1.00 69.94 96 LEU A C 1
ATOM 705 O O . LEU A 1 96 ? -31.482 -15.847 17.770 1.00 69.94 96 LEU A O 1
ATOM 709 N N . GLY A 1 97 ? -29.316 -16.378 17.572 1.00 64.69 97 GLY A N 1
ATOM 710 C CA . GLY A 1 97 ? -28.798 -15.012 17.646 1.00 64.69 97 GLY A CA 1
ATOM 711 C C . GLY A 1 97 ? -28.436 -14.526 19.058 1.00 64.69 97 GLY A C 1
ATOM 712 O O . GLY A 1 97 ? -27.947 -13.403 19.189 1.00 64.69 97 GLY A O 1
ATOM 713 N N . ARG A 1 98 ? -28.638 -15.327 20.117 1.00 61.31 98 ARG A N 1
ATOM 714 C CA . ARG A 1 98 ? -28.300 -14.960 21.510 1.00 61.31 98 ARG A CA 1
ATOM 715 C C . ARG A 1 98 ? -26.858 -15.289 21.883 1.00 61.31 98 ARG A C 1
ATOM 717 O O . ARG A 1 98 ? -26.207 -16.085 21.223 1.00 61.31 98 ARG A O 1
ATOM 724 N N . VAL A 1 99 ? -26.381 -14.652 22.951 1.00 56.09 99 VAL A N 1
ATOM 725 C CA . VAL A 1 99 ? -25.001 -14.671 23.463 1.00 56.09 99 VAL A CA 1
ATOM 726 C C . VAL A 1 99 ? -24.924 -15.603 24.676 1.00 56.09 99 VAL A C 1
ATOM 728 O O . VAL A 1 99 ? -25.658 -15.390 25.639 1.00 56.09 99 VAL A O 1
ATOM 731 N N . LEU A 1 100 ? -24.008 -16.572 24.701 1.00 51.59 100 LEU A N 1
ATOM 732 C CA . LEU A 1 100 ? -23.715 -17.330 25.928 1.00 51.59 100 LEU A CA 1
ATOM 733 C C . LEU A 1 100 ? -23.101 -16.422 27.007 1.00 51.59 100 LEU A C 1
ATOM 735 O O . LEU A 1 100 ? -22.187 -15.659 26.723 1.00 51.59 100 LEU A O 1
ATOM 739 N N . SER A 1 101 ? -23.548 -16.493 28.256 1.00 46.81 101 SER A N 1
ATOM 740 C CA . SER A 1 101 ? -22.994 -15.690 29.366 1.00 46.81 101 SER A CA 1
ATOM 741 C C . SER A 1 101 ? -22.011 -16.452 30.250 1.00 46.81 101 SER A C 1
ATOM 743 O O . SER A 1 101 ? -21.199 -15.836 30.944 1.00 46.81 101 SER A O 1
ATOM 745 N N . ALA A 1 102 ? -22.066 -17.780 30.198 1.00 48.47 102 ALA A N 1
ATOM 746 C CA . ALA A 1 102 ? -21.261 -18.709 30.973 1.00 48.47 102 ALA A CA 1
ATOM 747 C C . ALA A 1 102 ? -20.644 -19.769 30.050 1.00 48.47 102 ALA A C 1
ATOM 749 O O . ALA A 1 102 ? -21.153 -20.032 28.963 1.00 48.47 102 ALA A O 1
ATOM 750 N N . GLY A 1 103 ? -19.524 -20.340 30.490 1.00 45.56 103 GLY A N 1
ATOM 751 C CA . GLY A 1 103 ? -18.895 -21.483 29.837 1.00 45.56 103 GLY A CA 1
ATOM 752 C C . GLY A 1 103 ? -19.750 -22.743 29.953 1.00 45.56 103 GLY A C 1
ATOM 753 O O . GLY A 1 103 ? -20.236 -23.001 31.048 1.00 45.56 103 GLY A O 1
ATOM 754 N N . ILE A 1 104 ? -19.879 -23.545 28.892 1.00 51.84 104 ILE A N 1
ATOM 755 C CA . ILE A 1 104 ? -20.467 -24.898 28.973 1.00 51.84 104 ILE A CA 1
ATOM 756 C C . ILE A 1 104 ? -19.423 -25.911 28.518 1.00 51.84 104 ILE A C 1
ATOM 758 O O . ILE A 1 104 ? -18.986 -25.852 27.375 1.00 51.84 104 ILE A O 1
ATOM 762 N N . VAL A 1 105 ? -19.000 -26.808 29.405 1.00 48.34 105 VAL A N 1
ATOM 763 C CA . VAL A 1 105 ? -18.075 -27.899 29.066 1.00 48.34 105 VAL A CA 1
ATOM 764 C C . VAL A 1 105 ? -18.894 -29.076 28.550 1.00 48.34 105 VAL A C 1
ATOM 766 O O . VAL A 1 105 ? -19.845 -29.482 29.212 1.00 48.34 105 VAL A O 1
ATOM 769 N N . LEU A 1 106 ? -18.558 -29.602 27.376 1.00 51.66 106 LEU A N 1
ATOM 770 C CA . LEU A 1 106 ? -19.252 -30.748 26.788 1.00 51.66 106 LEU A CA 1
ATOM 771 C C . LEU A 1 106 ? -18.341 -31.977 26.910 1.00 51.66 106 LEU A C 1
ATOM 773 O O . LEU A 1 106 ? -17.275 -32.025 26.316 1.00 51.66 106 LEU A O 1
ATOM 777 N N . GLU A 1 107 ? -18.721 -32.956 27.731 1.00 44.72 107 GLU A N 1
ATOM 778 C CA . GLU A 1 107 ? -17.827 -34.065 28.124 1.00 44.72 107 GLU A CA 1
ATOM 779 C C . GLU A 1 107 ? -17.432 -34.998 26.973 1.00 44.72 107 GLU A C 1
ATOM 781 O O . GLU A 1 107 ? -16.337 -35.554 26.979 1.00 44.72 107 GLU A O 1
ATOM 786 N N . ALA A 1 108 ? -18.300 -35.151 25.969 1.00 45.28 108 ALA A N 1
ATOM 787 C CA . ALA A 1 108 ? -18.056 -36.031 24.822 1.00 45.28 108 ALA A CA 1
ATOM 788 C C . ALA A 1 108 ? -17.011 -35.467 23.851 1.00 45.28 108 ALA A C 1
ATOM 790 O O . ALA A 1 108 ? -16.417 -36.188 23.055 1.00 45.28 108 ALA A O 1
ATOM 791 N N . GLU A 1 109 ? -16.783 -34.167 23.938 1.00 49.00 109 GLU A N 1
ATOM 792 C CA . GLU A 1 109 ? -15.856 -33.444 23.115 1.00 49.00 109 GLU A CA 1
ATOM 793 C C . GLU A 1 109 ? -15.412 -32.263 23.984 1.00 49.00 109 GLU A C 1
ATOM 795 O O . GLU A 1 109 ? -16.097 -31.252 23.907 1.00 49.00 109 GLU A O 1
ATOM 800 N N . SER A 1 110 ? -14.345 -32.429 24.801 1.00 47.75 110 SER A N 1
ATOM 801 C CA . SER A 1 110 ? -13.483 -31.462 25.557 1.00 47.75 110 SER A CA 1
ATOM 802 C C . SER A 1 110 ? -13.652 -29.926 25.436 1.00 47.75 110 SER A C 1
ATOM 804 O O . SER A 1 110 ? -12.986 -29.183 26.158 1.00 47.75 110 SER A O 1
ATOM 806 N N . ASP A 1 111 ? -14.476 -29.350 24.568 1.00 44.41 111 ASP A N 1
ATOM 807 C CA . ASP A 1 111 ? -14.728 -27.923 24.317 1.00 44.41 111 ASP A CA 1
ATOM 808 C C . ASP A 1 111 ? -15.467 -27.346 25.462 1.00 44.41 111 ASP A C 1
ATOM 810 O O . ASP A 1 111 ? -16.307 -27.963 26.121 1.00 44.41 111 ASP A O 1
ATOM 814 N N . GLN A 1 112 ? -15.231 -26.057 25.551 1.00 46.06 112 GLN A N 1
ATOM 815 C CA . GLN A 1 112 ? -15.845 -25.222 26.529 1.00 46.06 112 GLN A CA 1
ATOM 816 C C . GLN A 1 112 ? -16.475 -24.043 25.824 1.00 46.06 112 GLN A C 1
ATOM 818 O O . GLN A 1 112 ? -15.747 -23.152 25.382 1.00 46.06 112 GLN A O 1
ATOM 823 N N . ALA A 1 113 ? -17.813 -24.029 25.735 1.00 48.16 113 ALA A N 1
ATOM 824 C CA . ALA A 1 113 ? -18.663 -22.972 25.191 1.00 48.16 113 ALA A CA 1
ATOM 825 C C . ALA A 1 113 ? -18.499 -21.712 26.023 1.00 48.16 113 ALA A C 1
ATOM 827 O O . ALA A 1 113 ? -19.413 -21.330 26.733 1.00 48.16 113 ALA A O 1
ATOM 828 N N . ARG A 1 114 ? -17.309 -21.115 26.058 1.00 47.12 114 ARG A N 1
ATOM 829 C CA . ARG A 1 114 ? -16.970 -20.019 26.964 1.00 47.12 114 ARG A CA 1
ATOM 830 C C . ARG A 1 114 ? -18.044 -18.880 26.813 1.00 47.12 114 ARG A C 1
ATOM 832 O O . ARG A 1 114 ? -18.743 -18.766 25.799 1.00 47.12 114 ARG A O 1
ATOM 839 N N . PRO A 1 115 ? -18.108 -17.932 27.759 1.00 44.09 115 PRO A N 1
ATOM 840 C CA . PRO A 1 115 ? -18.975 -16.753 27.670 1.00 44.09 115 PRO A CA 1
ATOM 841 C C . PRO A 1 115 ? -18.770 -15.908 26.398 1.00 44.09 115 PRO A C 1
ATOM 843 O O . PRO A 1 115 ? -17.697 -15.350 26.166 1.00 44.09 115 PRO A O 1
ATOM 846 N N . GLY A 1 116 ? -19.819 -15.758 25.600 1.00 47.59 116 GLY A N 1
ATOM 847 C CA . GLY A 1 116 ? -19.976 -14.726 24.585 1.00 47.59 116 GLY A CA 1
ATOM 848 C C . GLY A 1 116 ? -20.650 -15.219 23.308 1.00 47.59 116 GLY A C 1
ATOM 849 O O . GLY A 1 116 ? -21.142 -14.393 22.561 1.00 47.59 116 GLY A O 1
ATOM 850 N N . ARG A 1 117 ? -20.620 -16.521 23.004 1.00 53.59 117 ARG A N 1
ATOM 851 C CA . ARG A 1 117 ? -20.881 -17.069 21.655 1.00 53.59 117 ARG A CA 1
ATOM 852 C C . ARG A 1 117 ? -22.312 -16.851 21.154 1.00 53.59 117 ARG A C 1
ATOM 854 O O . ARG A 1 117 ? -23.241 -17.036 21.933 1.00 53.59 117 ARG A O 1
ATOM 861 N N . ILE A 1 118 ? -22.465 -16.542 19.853 1.00 63.78 118 ILE A N 1
ATOM 862 C CA . ILE A 1 118 ? -23.776 -16.491 19.172 1.00 63.78 118 ILE A CA 1
ATOM 863 C C . ILE A 1 118 ? -24.284 -17.917 18.987 1.00 63.78 118 ILE A C 1
ATOM 865 O O . ILE A 1 118 ? -23.565 -18.762 18.453 1.00 63.78 118 ILE A O 1
ATOM 869 N N . LEU A 1 119 ? -25.519 -18.179 19.394 1.00 60.34 119 LEU A N 1
ATOM 870 C CA . LEU A 1 119 ? -26.200 -19.440 19.129 1.00 60.34 119 LEU A CA 1
ATOM 871 C C . LEU A 1 119 ? -26.786 -19.409 17.707 1.00 60.34 119 LEU A C 1
ATOM 873 O O . LEU A 1 119 ? -27.714 -18.654 17.444 1.00 60.34 119 LEU A O 1
ATOM 877 N N . ASP A 1 120 ? -26.245 -20.185 16.769 1.00 73.06 120 ASP A N 1
ATOM 878 C CA . ASP A 1 120 ? -26.767 -20.302 15.397 1.00 73.06 120 ASP A CA 1
ATOM 879 C C . ASP A 1 120 ? -27.552 -21.609 15.176 1.00 73.06 120 ASP A C 1
ATOM 881 O O . ASP A 1 120 ? -27.612 -22.477 16.050 1.00 73.06 120 ASP A O 1
ATOM 885 N N . GLY A 1 121 ? -28.193 -21.741 14.006 1.00 72.06 121 GLY A N 1
ATOM 886 C CA . GLY A 1 121 ? -29.084 -22.866 13.687 1.00 72.06 121 GLY A CA 1
ATOM 887 C C . GLY A 1 121 ? -28.397 -24.223 13.794 1.00 72.06 121 GLY A C 1
ATOM 888 O O . GLY A 1 121 ? -28.962 -25.170 14.342 1.00 72.06 121 GLY A O 1
ATOM 889 N N . ALA A 1 122 ? -27.150 -24.293 13.328 1.00 73.75 122 ALA A N 1
ATOM 890 C CA . ALA A 1 122 ? -26.356 -25.509 13.373 1.00 73.75 122 ALA A CA 1
ATOM 891 C C . ALA A 1 122 ? -25.924 -25.841 14.812 1.00 73.75 122 ALA A C 1
ATOM 893 O O . ALA A 1 122 ? -25.892 -27.008 15.197 1.00 73.75 122 ALA A O 1
ATOM 894 N N . PHE A 1 123 ? -25.627 -24.830 15.631 1.00 61.06 123 PHE A N 1
ATOM 895 C CA . PHE A 1 123 ? -25.252 -25.001 17.030 1.00 61.06 123 PHE A CA 1
ATOM 896 C C . PHE A 1 123 ? -26.430 -25.442 17.907 1.00 61.06 123 PHE A C 1
ATOM 898 O O . PHE A 1 123 ? -26.280 -26.387 18.676 1.00 61.06 123 PHE A O 1
ATOM 905 N N . VAL A 1 124 ? -27.616 -24.847 17.744 1.00 64.62 124 VAL A N 1
ATOM 906 C CA . VAL A 1 124 ? -28.822 -25.261 18.486 1.00 64.62 124 VAL A CA 1
ATOM 907 C C . VAL A 1 124 ? -29.231 -26.696 18.130 1.00 64.62 124 VAL A C 1
ATOM 909 O O . VAL A 1 124 ? -29.576 -27.468 19.022 1.00 64.62 124 VAL A O 1
ATOM 912 N N . GLN A 1 125 ? -29.127 -27.107 16.858 1.00 72.69 125 GLN A N 1
ATOM 913 C CA . GLN A 1 125 ? -29.399 -28.498 16.465 1.00 72.69 125 GLN A CA 1
ATOM 914 C C . GLN A 1 125 ? -28.402 -29.498 17.066 1.00 72.69 125 GLN A C 1
ATOM 916 O O . GLN A 1 125 ? -28.813 -30.574 17.496 1.00 72.69 125 GLN A O 1
ATOM 921 N N . ARG A 1 126 ? -27.115 -29.141 17.158 1.00 65.94 126 ARG A N 1
ATOM 922 C CA . ARG A 1 126 ? -26.108 -29.990 17.816 1.00 65.94 126 ARG A CA 1
ATOM 923 C C . ARG A 1 126 ? -26.364 -30.147 19.310 1.00 65.94 126 ARG A C 1
ATOM 925 O O . ARG A 1 126 ? -26.264 -31.253 19.823 1.00 65.94 126 ARG A O 1
ATOM 932 N N . LEU A 1 127 ? -26.760 -29.076 19.996 1.00 59.75 127 LEU A N 1
ATOM 933 C CA . LEU A 1 127 ? -27.105 -29.160 21.415 1.00 59.75 127 LEU A CA 1
ATOM 934 C C . LEU A 1 127 ? -28.319 -30.073 21.661 1.00 59.75 127 LEU A C 1
ATOM 936 O O . LEU A 1 127 ? -28.325 -30.828 22.629 1.00 59.75 127 LEU A O 1
ATOM 940 N N . ARG A 1 128 ? -29.307 -30.072 20.752 1.00 67.69 128 ARG A N 1
ATOM 941 C CA . ARG A 1 128 ? -30.452 -31.002 20.801 1.00 67.69 128 ARG A CA 1
ATOM 942 C C . ARG A 1 128 ? -30.036 -32.458 20.587 1.00 67.69 128 ARG A C 1
ATOM 944 O O . ARG A 1 128 ? -30.567 -33.338 21.251 1.00 67.69 128 ARG A O 1
ATOM 951 N N . ALA A 1 129 ? -29.078 -32.717 19.695 1.00 69.44 129 ALA A N 1
ATOM 952 C CA . ALA A 1 129 ? -28.584 -34.070 19.424 1.00 69.44 129 ALA A CA 1
ATOM 953 C C . ALA A 1 129 ? -27.865 -34.708 20.629 1.00 69.44 129 ALA A C 1
ATOM 955 O O . ALA A 1 129 ? -27.821 -35.930 20.735 1.00 69.44 129 ALA A O 1
ATOM 956 N N . LEU A 1 130 ? -27.345 -33.889 21.550 1.00 59.47 130 LEU A N 1
ATOM 957 C CA . LEU A 1 130 ? -26.690 -34.328 22.788 1.00 59.47 130 LEU A CA 1
ATOM 958 C C . LEU A 1 130 ? -27.671 -34.579 23.950 1.00 59.47 130 LEU A C 1
ATOM 960 O O . LEU A 1 130 ? -27.235 -34.921 25.045 1.00 59.47 130 LEU A O 1
ATOM 964 N N . ASN A 1 131 ? -28.981 -34.422 23.723 1.00 65.12 131 ASN A N 1
ATOM 965 C CA . ASN A 1 131 ? -30.055 -34.675 24.691 1.00 65.12 131 ASN A CA 1
ATOM 966 C C . ASN A 1 131 ? -29.886 -33.946 26.041 1.00 65.12 131 ASN A C 1
ATOM 968 O O . ASN A 1 131 ? -30.285 -34.439 27.096 1.00 65.12 131 ASN A O 1
ATOM 972 N N . LEU A 1 132 ? -29.272 -32.763 26.007 1.00 55.53 132 LEU A N 1
ATOM 973 C CA . LEU A 1 132 ? -29.153 -31.888 27.168 1.00 55.53 132 LEU A CA 1
ATOM 974 C C . LEU A 1 132 ? -30.545 -31.296 27.456 1.00 55.53 132 LEU A C 1
ATOM 976 O O . LEU A 1 132 ? -31.169 -30.725 26.566 1.00 55.53 132 LEU A O 1
ATOM 980 N N . GLY A 1 133 ? -31.066 -31.489 28.670 1.00 47.03 133 GLY A N 1
ATOM 981 C CA . GLY A 1 133 ? -32.466 -31.176 28.991 1.00 47.03 133 GLY A CA 1
ATOM 982 C C . GLY A 1 133 ? -32.801 -29.681 28.977 1.00 47.03 133 GLY A C 1
ATOM 983 O O . GLY A 1 133 ? -33.818 -29.286 28.418 1.00 47.03 133 GLY A O 1
ATOM 984 N N . GLU A 1 134 ? -31.937 -28.834 29.540 1.00 46.53 134 GLU A N 1
ATOM 985 C CA . GLU A 1 134 ? -32.169 -27.388 29.657 1.00 46.53 134 GLU A CA 1
ATOM 986 C C . GLU A 1 134 ? -30.847 -26.613 29.596 1.00 46.53 134 GLU A C 1
ATOM 988 O O . GLU A 1 134 ? -29.794 -27.121 29.989 1.00 46.53 134 GLU A O 1
ATOM 993 N N . LEU A 1 135 ? -30.883 -25.371 29.099 1.00 45.12 135 LEU A N 1
ATOM 994 C CA . LEU A 1 135 ? -29.702 -24.517 28.973 1.00 45.12 135 LEU A CA 1
ATOM 995 C C . LEU A 1 135 ? -29.911 -23.197 29.711 1.00 45.12 135 LEU A C 1
ATOM 997 O O . LEU A 1 135 ? -30.912 -22.513 29.533 1.00 45.12 135 LEU A O 1
ATOM 1001 N N . ARG A 1 136 ? -28.940 -22.797 30.530 1.00 40.19 136 ARG A N 1
ATOM 1002 C CA . ARG A 1 136 ? -28.978 -21.510 31.234 1.00 40.19 136 ARG A CA 1
ATOM 1003 C C . ARG A 1 136 ? -28.399 -20.398 30.342 1.00 40.19 136 ARG A C 1
ATOM 1005 O O . ARG A 1 136 ? -27.195 -20.366 30.110 1.00 40.19 136 ARG A O 1
ATOM 1012 N N . VAL A 1 137 ? -29.230 -19.512 29.797 1.00 38.81 137 VAL A N 1
ATOM 1013 C CA . VAL A 1 137 ? -28.876 -18.357 28.940 1.00 38.81 137 VAL A CA 1
ATOM 1014 C C . VAL A 1 137 ? -28.867 -17.066 29.794 1.00 38.81 137 VAL A C 1
ATOM 1016 O O . VAL A 1 137 ? -28.669 -17.191 31.004 1.00 38.81 137 VAL A O 1
ATOM 1019 N N . SER A 1 138 ? -29.099 -15.842 29.268 1.00 30.16 138 SER A N 1
ATOM 1020 C CA . SER A 1 138 ? -28.764 -14.583 29.953 1.00 30.16 138 SER A CA 1
ATOM 1021 C C . SER A 1 138 ? -29.696 -13.294 29.941 1.00 30.16 138 SER A C 1
ATOM 1023 O O . SER A 1 138 ? -29.466 -12.503 29.042 1.00 30.16 138 SER A O 1
ATOM 1025 N N . HIS A 1 139 ? -30.598 -12.975 30.922 1.00 31.58 139 HIS A N 1
ATOM 1026 C CA . HIS A 1 139 ? -31.395 -11.742 31.244 1.00 31.58 139 HIS A CA 1
ATOM 1027 C C . HIS A 1 139 ? -32.170 -11.724 32.630 1.00 31.58 139 HIS A C 1
ATOM 1029 O O . HIS A 1 139 ? -32.644 -12.750 33.098 1.00 31.58 139 HIS A O 1
ATOM 1035 N N . ARG A 1 140 ? -32.366 -10.549 33.285 1.00 37.84 140 ARG A N 1
ATOM 1036 C CA . ARG A 1 140 ? -32.934 -10.358 34.666 1.00 37.84 140 ARG A CA 1
ATOM 1037 C C . ARG A 1 140 ? -34.368 -9.789 34.736 1.00 37.84 140 ARG A C 1
ATOM 1039 O O . ARG A 1 140 ? -34.603 -8.716 34.186 1.00 37.84 140 ARG A O 1
ATOM 1046 N N . GLU A 1 141 ? -35.215 -10.367 35.592 1.00 26.70 141 GLU A N 1
ATOM 1047 C CA . GLU A 1 141 ? -36.312 -9.693 36.316 1.00 26.70 141 GLU A CA 1
ATOM 1048 C C . GLU A 1 141 ? -36.216 -10.092 37.802 1.00 26.70 141 GLU A C 1
ATOM 1050 O O . GLU A 1 141 ? -35.890 -11.237 38.110 1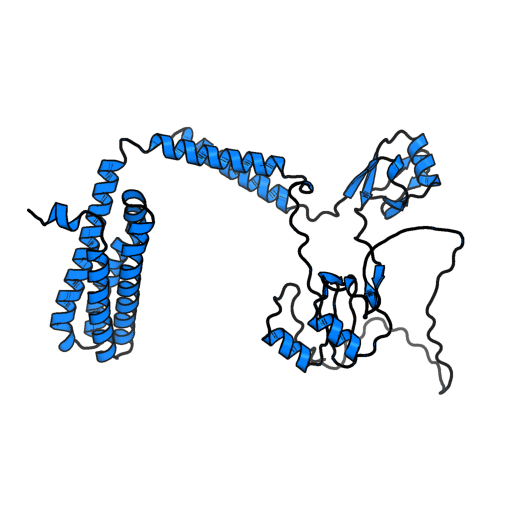.00 26.70 141 GLU A O 1
ATOM 1055 N N . ALA A 1 142 ? -36.385 -9.145 38.729 1.00 31.77 142 ALA A N 1
ATOM 1056 C CA . ALA A 1 142 ? -36.232 -9.391 40.163 1.00 31.77 142 ALA A CA 1
ATOM 1057 C C . ALA A 1 142 ? -37.552 -9.126 40.889 1.00 31.77 142 ALA A C 1
ATOM 1059 O O . ALA A 1 142 ? -37.920 -7.972 41.101 1.00 31.77 142 ALA A O 1
ATOM 1060 N N . THR A 1 143 ? -38.201 -10.202 41.326 1.00 28.25 143 THR A N 1
ATOM 1061 C CA . THR A 1 143 ? -39.164 -10.174 42.429 1.00 28.25 143 THR A CA 1
ATOM 1062 C C . THR A 1 143 ? -38.497 -10.894 43.595 1.00 28.25 143 THR A C 1
ATOM 1064 O O . THR A 1 143 ? -38.055 -12.029 43.438 1.00 28.25 143 THR A O 1
ATOM 1067 N N . VAL A 1 144 ? -38.359 -10.222 44.739 1.00 40.00 144 VAL A N 1
ATOM 1068 C CA . VAL A 1 144 ? -37.915 -10.842 45.993 1.00 40.00 144 VAL A CA 1
ATOM 1069 C C . VAL A 1 144 ? -39.120 -10.894 46.915 1.00 40.00 144 VAL A C 1
ATOM 1071 O O . VAL A 1 144 ? -39.605 -9.847 47.337 1.00 40.00 144 VAL A O 1
ATOM 1074 N N . GLU A 1 145 ? -39.547 -12.100 47.273 1.00 31.98 145 GLU A N 1
ATOM 1075 C CA . GLU A 1 145 ? -40.180 -12.349 48.563 1.00 31.98 145 GLU A CA 1
ATOM 1076 C C . GLU A 1 145 ? -39.284 -13.299 49.356 1.00 31.98 145 GLU A C 1
ATOM 1078 O O . GLU A 1 145 ? -39.037 -14.422 48.938 1.00 31.98 145 GLU A O 1
ATOM 1083 N N . GLY A 1 146 ? -38.792 -12.790 50.487 1.00 36.59 146 GLY A N 1
ATOM 1084 C CA . GLY A 1 146 ? -38.582 -13.544 51.720 1.00 36.59 146 GLY A CA 1
ATOM 1085 C C . GLY A 1 146 ? -37.582 -14.701 51.725 1.00 36.59 146 GLY A C 1
ATOM 1086 O O . GLY A 1 146 ? -37.882 -15.799 51.281 1.00 36.59 146 GLY A O 1
ATOM 1087 N N . GLY A 1 147 ? -36.483 -14.500 52.455 1.00 29.66 147 GLY A N 1
ATOM 1088 C CA . GLY A 1 147 ? -35.813 -15.590 53.168 1.00 29.66 147 GLY A CA 1
ATOM 1089 C C . GLY A 1 147 ? -34.409 -15.903 52.673 1.00 29.66 147 GLY A C 1
ATOM 1090 O O . GLY A 1 147 ? -34.193 -16.276 51.528 1.00 29.66 147 GLY A O 1
ATOM 1091 N N . LEU A 1 148 ? -33.449 -15.746 53.581 1.00 38.28 148 LEU A N 1
ATOM 1092 C CA . LEU A 1 148 ? -32.109 -16.307 53.474 1.00 38.28 148 LEU A CA 1
ATOM 1093 C C . LEU A 1 148 ? -32.200 -17.829 53.333 1.00 38.28 148 LEU A C 1
ATOM 1095 O O . LEU A 1 148 ? -32.736 -18.466 54.231 1.00 38.28 148 LEU A O 1
ATOM 1099 N N . GLU A 1 149 ? -31.580 -18.393 52.299 1.00 23.50 149 GLU A N 1
ATOM 1100 C CA . GLU A 1 149 ? -30.966 -19.718 52.381 1.00 23.50 149 GLU A CA 1
ATOM 1101 C C . GLU A 1 149 ? -29.814 -19.831 51.374 1.00 23.50 149 GLU A C 1
ATOM 1103 O O . GLU A 1 149 ? -29.958 -19.636 50.166 1.00 23.50 149 GLU A O 1
ATOM 1108 N N . THR A 1 150 ? -28.626 -20.090 51.911 1.00 24.17 150 THR A N 1
ATOM 1109 C CA . THR A 1 150 ? -27.423 -20.435 51.159 1.00 24.17 150 THR A CA 1
ATOM 1110 C C . THR A 1 150 ? -27.578 -21.880 50.695 1.00 24.17 150 THR A C 1
ATOM 1112 O O . THR A 1 150 ? -27.547 -22.783 51.524 1.00 24.17 150 THR A O 1
ATOM 1115 N N . VAL A 1 151 ? -27.728 -22.121 49.391 1.00 21.91 151 VAL A N 1
ATOM 1116 C CA . VAL A 1 151 ? -27.639 -23.485 48.847 1.00 21.91 151 VAL A CA 1
ATOM 1117 C C . VAL A 1 151 ? -26.168 -23.810 48.612 1.00 21.91 151 VAL A C 1
ATOM 1119 O O . VAL A 1 151 ? -25.564 -23.425 47.611 1.00 21.91 151 VAL A O 1
ATOM 1122 N N . GLU A 1 152 ? -25.589 -24.492 49.592 1.00 22.77 152 GLU A N 1
ATOM 1123 C CA . GLU A 1 152 ? -24.331 -25.218 49.490 1.00 22.77 152 GLU A CA 1
ATOM 1124 C C . GLU A 1 152 ? -24.606 -26.549 48.771 1.00 22.77 152 GLU A C 1
ATOM 1126 O O . GLU A 1 152 ? -25.410 -27.358 49.234 1.00 22.77 152 GLU A O 1
ATOM 1131 N N . ILE A 1 153 ? -23.978 -26.784 47.615 1.00 23.66 153 ILE A N 1
ATOM 1132 C CA . ILE A 1 153 ? -24.012 -28.105 46.973 1.00 23.66 153 ILE A CA 1
ATOM 1133 C C . ILE A 1 153 ? -22.939 -28.958 47.651 1.00 23.66 153 ILE A C 1
ATOM 1135 O O . ILE A 1 153 ? -21.763 -28.914 47.291 1.00 23.66 153 ILE A O 1
ATOM 1139 N N . VAL A 1 154 ? -23.373 -29.707 48.662 1.00 23.25 154 VAL A N 1
ATOM 1140 C CA . VAL A 1 154 ? -22.609 -30.766 49.324 1.00 23.25 154 VAL A CA 1
ATOM 1141 C C . VAL A 1 154 ? -22.549 -31.976 48.389 1.00 23.25 154 VAL A C 1
ATOM 1143 O O . VAL A 1 154 ? -23.581 -32.485 47.957 1.00 23.25 154 VAL A O 1
ATOM 1146 N N . TRP A 1 155 ? -21.340 -32.437 48.069 1.00 27.25 155 TRP A N 1
ATOM 1147 C CA . TRP A 1 155 ? -21.132 -33.772 47.507 1.00 27.25 155 TRP A CA 1
ATOM 1148 C C . TRP A 1 155 ? -21.117 -34.776 48.663 1.00 27.25 155 TRP A C 1
ATOM 1150 O O . TRP A 1 155 ? -20.243 -34.705 49.526 1.00 27.25 155 TRP A O 1
ATOM 1160 N N . ASP A 1 156 ? -22.085 -35.690 48.682 1.00 25.28 156 ASP A N 1
ATOM 1161 C CA . ASP A 1 156 ? -22.126 -36.825 49.607 1.00 25.28 156 ASP A CA 1
ATOM 1162 C C . ASP A 1 156 ? -21.234 -37.949 49.052 1.00 25.28 156 ASP A C 1
ATOM 1164 O O . ASP A 1 156 ? -21.509 -38.521 47.995 1.00 25.28 156 ASP A O 1
ATOM 1168 N N . LEU A 1 157 ? -20.119 -38.217 49.731 1.00 33.88 157 LEU A N 1
ATOM 1169 C CA . LEU A 1 157 ? -19.277 -39.391 49.507 1.00 33.88 157 LEU A CA 1
ATOM 1170 C C . LEU A 1 157 ? -19.433 -40.289 50.730 1.00 33.88 157 LEU A C 1
ATOM 1172 O O . LEU A 1 157 ? -18.725 -40.112 51.722 1.00 33.88 157 LEU A O 1
ATOM 1176 N N . ASN A 1 158 ? -20.340 -41.260 50.645 1.00 31.09 158 ASN A N 1
ATOM 1177 C CA . ASN A 1 158 ? -20.438 -42.331 51.625 1.00 31.09 158 ASN A CA 1
ATOM 1178 C C . ASN A 1 158 ? -20.024 -43.685 51.031 1.00 31.09 158 ASN A C 1
ATOM 1180 O O . ASN A 1 158 ? -20.531 -44.104 49.995 1.00 31.09 158 ASN A O 1
ATOM 1184 N N . GLU A 1 159 ? -19.131 -44.330 51.796 1.00 30.98 159 GLU A N 1
ATOM 1185 C CA . GLU A 1 159 ? -18.677 -45.733 51.786 1.00 30.98 159 GLU A CA 1
ATOM 1186 C C . GLU A 1 159 ? -17.772 -46.177 50.611 1.00 30.98 159 GLU A C 1
ATOM 1188 O O . GLU A 1 159 ? -18.128 -46.081 49.449 1.00 30.98 159 GLU A O 1
ATOM 1193 N N . ALA A 1 160 ? -16.567 -46.732 50.792 1.00 29.83 160 ALA A N 1
ATOM 1194 C CA . ALA A 1 160 ? -15.839 -47.191 51.971 1.00 29.83 160 ALA A CA 1
ATOM 1195 C C . ALA A 1 160 ? -14.338 -47.343 51.629 1.00 29.83 160 ALA A C 1
ATOM 1197 O O . ALA A 1 160 ? -14.010 -47.819 50.547 1.00 29.83 160 ALA A O 1
ATOM 1198 N N . SER A 1 161 ? -13.438 -46.987 52.559 1.00 33.75 161 SER A N 1
ATOM 1199 C CA . SER A 1 161 ? -12.161 -47.683 52.849 1.00 33.75 161 SER A CA 1
ATOM 1200 C C . SER A 1 161 ? -11.190 -46.770 53.615 1.00 33.75 161 SER A C 1
ATOM 1202 O O . SER A 1 161 ? -10.447 -45.988 53.033 1.00 33.75 161 SER A O 1
ATOM 1204 N N . ALA A 1 162 ? -11.216 -46.923 54.940 1.00 33.41 162 ALA A N 1
ATOM 1205 C CA . ALA A 1 162 ? -10.116 -46.827 55.903 1.00 33.41 162 ALA A CA 1
ATOM 1206 C C . ALA A 1 162 ? -8.894 -45.925 55.598 1.00 33.41 162 ALA A C 1
ATOM 1208 O O . ALA A 1 162 ? -7.970 -46.317 54.889 1.00 33.41 162 ALA A O 1
ATOM 1209 N N . ASN A 1 163 ? -8.829 -44.813 56.343 1.00 31.28 163 ASN A N 1
ATOM 1210 C CA . ASN A 1 163 ? -7.794 -44.450 57.337 1.00 31.28 163 ASN A CA 1
ATOM 1211 C C . ASN A 1 163 ? -7.370 -42.966 57.197 1.00 31.28 163 ASN A C 1
ATOM 1213 O O . ASN A 1 163 ? -6.739 -42.613 56.201 1.00 31.28 163 ASN A O 1
ATOM 1217 N N . PRO A 1 164 ? -7.697 -42.076 58.157 1.00 38.59 164 PRO A N 1
ATOM 1218 C CA . PRO A 1 164 ? -7.361 -40.664 58.063 1.00 38.59 164 PRO A CA 1
ATOM 1219 C C . PRO A 1 164 ? -6.041 -40.380 58.786 1.00 38.59 164 PRO A C 1
ATOM 1221 O O . PRO A 1 164 ? -5.959 -40.428 60.012 1.00 38.59 164 PRO A O 1
ATOM 1224 N N . THR A 1 165 ? -5.013 -39.997 58.039 1.00 30.77 165 THR A N 1
ATOM 1225 C CA . THR A 1 165 ? -3.875 -39.256 58.592 1.00 30.77 165 THR A CA 1
ATOM 1226 C C . THR A 1 165 ? -3.706 -37.978 57.793 1.00 30.77 165 THR A C 1
ATOM 1228 O O . THR A 1 165 ? -3.470 -37.997 56.588 1.00 30.77 165 THR A O 1
ATOM 1231 N N . GLY A 1 166 ? -3.920 -36.856 58.482 1.00 36.00 166 GLY A N 1
ATOM 1232 C CA . GLY A 1 166 ? -3.928 -35.525 57.897 1.00 36.00 166 GLY A CA 1
ATOM 1233 C C . GLY A 1 166 ? -2.612 -35.156 57.223 1.00 36.00 166 GLY A C 1
ATOM 1234 O O . GLY A 1 166 ? -1.536 -35.604 57.620 1.00 36.00 166 GLY A O 1
ATOM 1235 N N . LEU A 1 167 ? -2.707 -34.280 56.227 1.00 23.78 167 LEU A N 1
ATOM 1236 C CA . LEU A 1 167 ? -1.544 -33.620 55.659 1.00 23.78 167 LEU A CA 1
ATOM 1237 C C . LEU A 1 167 ? -1.904 -32.198 55.227 1.00 23.78 167 LEU A C 1
ATOM 1239 O O . LEU A 1 167 ? -2.702 -31.977 54.320 1.00 23.78 167 LEU A O 1
ATOM 1243 N N . HIS A 1 168 ? -1.288 -31.233 55.906 1.00 37.25 168 HIS A N 1
ATOM 1244 C CA . HIS A 1 168 ? -1.118 -29.872 55.415 1.00 37.25 168 HIS A CA 1
ATOM 1245 C C . HIS A 1 168 ? -0.046 -29.883 54.320 1.00 37.25 168 HIS A C 1
ATOM 1247 O O . HIS A 1 168 ? 1.022 -30.455 54.532 1.00 37.25 168 HIS A O 1
ATOM 1253 N N . LEU A 1 169 ? -0.289 -29.217 53.188 1.00 27.30 169 LEU A N 1
ATOM 1254 C CA . LEU A 1 169 ? 0.737 -28.990 52.168 1.00 27.30 169 LEU A CA 1
ATOM 1255 C C . LEU A 1 169 ? 0.814 -27.511 51.789 1.00 27.30 169 LEU A C 1
ATOM 1257 O O . LEU A 1 169 ? 0.009 -26.988 51.021 1.00 27.30 169 LEU A O 1
ATOM 1261 N N . THR A 1 170 ? 1.838 -26.866 52.339 1.00 32.28 170 THR A N 1
ATOM 1262 C CA . THR A 1 170 ? 2.468 -25.665 51.798 1.00 32.28 170 THR A CA 1
ATOM 1263 C C . THR A 1 170 ? 3.480 -26.140 50.748 1.00 32.28 170 THR A C 1
ATOM 1265 O O . THR A 1 170 ? 4.322 -26.972 51.062 1.00 32.28 170 THR A O 1
ATOM 1268 N N . GLU A 1 171 ? 3.368 -25.634 49.517 1.00 41.47 171 GLU A N 1
ATOM 1269 C CA . GLU A 1 171 ? 4.310 -25.805 48.392 1.00 41.47 171 GLU A CA 1
ATOM 1270 C C . GLU A 1 171 ? 4.635 -27.251 47.949 1.00 41.47 171 GLU A C 1
ATOM 1272 O O . GLU A 1 171 ? 5.543 -27.905 48.453 1.00 41.47 171 GLU A O 1
ATOM 1277 N N . CYS A 1 172 ? 3.975 -27.723 46.883 1.00 27.28 172 CYS A N 1
ATOM 1278 C CA . CYS A 1 172 ? 4.437 -28.875 46.098 1.00 27.28 172 CYS A CA 1
ATOM 1279 C C . CYS A 1 172 ? 4.700 -28.466 44.641 1.00 27.28 172 CYS A C 1
ATOM 1281 O O . CYS A 1 172 ? 3.802 -28.007 43.937 1.00 27.28 172 CYS A O 1
ATOM 1283 N N . ARG A 1 173 ? 5.945 -28.663 44.182 1.00 30.70 173 ARG A N 1
ATOM 1284 C CA . ARG A 1 173 ? 6.300 -28.749 42.757 1.00 30.70 173 ARG A CA 1
ATOM 1285 C C . ARG A 1 173 ? 5.863 -30.120 42.230 1.00 30.70 173 ARG A C 1
ATOM 1287 O O . ARG A 1 173 ? 6.191 -31.136 42.834 1.00 30.70 173 ARG A O 1
ATOM 1294 N N . LEU A 1 174 ? 5.150 -30.139 41.104 1.00 30.16 174 LEU A N 1
ATOM 1295 C CA . LEU A 1 174 ? 4.762 -31.360 40.389 1.00 30.16 174 LEU A CA 1
ATOM 1296 C C . LEU A 1 174 ? 5.998 -32.101 39.849 1.00 30.16 174 LEU A C 1
ATOM 1298 O O . LEU A 1 174 ? 6.890 -31.489 39.268 1.00 30.16 174 LEU A O 1
ATOM 1302 N N . ALA A 1 175 ? 6.021 -33.424 40.034 1.00 30.61 175 ALA A N 1
ATOM 1303 C CA . ALA A 1 175 ? 7.120 -34.326 39.671 1.00 30.61 175 ALA A CA 1
ATOM 1304 C C . ALA A 1 175 ? 7.054 -34.867 38.225 1.00 30.61 175 ALA A C 1
ATOM 1306 O O . ALA A 1 175 ? 7.853 -35.720 37.849 1.00 30.61 175 ALA A O 1
ATOM 1307 N N . GLN A 1 176 ? 6.125 -34.378 37.401 1.00 33.38 176 GLN A N 1
ATOM 1308 C CA . GLN A 1 176 ? 6.044 -34.714 35.980 1.00 33.38 176 GLN A CA 1
ATOM 1309 C C . GLN A 1 176 ? 5.727 -33.463 35.167 1.00 33.38 176 GLN A C 1
ATOM 1311 O O . GLN A 1 176 ? 4.823 -32.698 35.506 1.00 33.38 176 GLN A O 1
ATOM 1316 N N . GLU A 1 177 ? 6.485 -33.270 34.090 1.00 33.00 177 GLU A N 1
ATOM 1317 C CA . GLU A 1 177 ? 6.250 -32.228 33.098 1.00 33.00 177 GLU A CA 1
ATOM 1318 C C . GLU A 1 177 ? 4.973 -32.591 32.321 1.00 33.00 177 GLU A C 1
ATOM 1320 O O . GLU A 1 177 ? 4.993 -33.327 31.336 1.00 33.00 177 GLU A O 1
ATOM 1325 N N . LEU A 1 178 ? 3.823 -32.144 32.834 1.00 31.28 178 LEU A N 1
ATOM 1326 C CA . LEU A 1 178 ? 2.534 -32.249 32.157 1.00 31.28 178 LEU A CA 1
ATOM 1327 C C . LEU A 1 178 ? 2.630 -31.513 30.817 1.00 31.28 178 LEU A C 1
ATOM 1329 O O . LEU A 1 178 ? 2.713 -30.285 30.776 1.00 31.28 178 LEU A O 1
ATOM 1333 N N . THR A 1 179 ? 2.605 -32.261 29.714 1.00 32.06 179 THR A N 1
ATOM 1334 C CA . THR A 1 179 ? 2.473 -31.686 28.374 1.00 32.06 179 THR A CA 1
ATOM 1335 C C . THR A 1 179 ? 1.046 -31.166 28.224 1.00 32.06 179 THR A C 1
ATOM 1337 O O . THR A 1 179 ? 0.124 -31.896 27.868 1.00 32.06 179 THR A O 1
ATOM 1340 N N . LEU A 1 180 ? 0.843 -29.900 28.580 1.00 34.59 180 LEU A N 1
ATOM 1341 C CA . LEU A 1 180 ? -0.438 -29.222 28.422 1.00 34.59 180 LEU A CA 1
ATOM 1342 C C . LEU A 1 180 ? -0.741 -29.071 26.920 1.00 34.59 180 LEU A C 1
ATOM 1344 O O . LEU A 1 180 ? 0.135 -28.619 26.174 1.00 34.59 180 LEU A O 1
ATOM 1348 N N . PRO A 1 181 ? -1.953 -29.418 26.448 1.00 42.59 181 PRO A N 1
ATOM 1349 C CA . PRO A 1 181 ? -2.324 -29.205 25.055 1.00 42.59 181 PRO A CA 1
ATOM 1350 C C . PRO A 1 181 ? -2.228 -27.709 24.708 1.00 42.59 181 PRO A C 1
ATOM 1352 O O . PRO A 1 181 ? -2.468 -26.860 25.571 1.00 42.59 181 PRO A O 1
ATOM 1355 N N . PRO A 1 182 ? -1.846 -27.356 23.467 1.00 45.09 182 PRO A N 1
ATOM 1356 C CA . PRO A 1 182 ? -1.552 -25.980 23.087 1.00 45.09 182 PRO A CA 1
ATOM 1357 C C . PRO A 1 182 ? -2.795 -25.099 23.252 1.00 45.09 182 PRO A C 1
ATOM 1359 O O . PRO A 1 182 ? -3.747 -25.163 22.477 1.00 45.09 182 PRO A O 1
ATOM 1362 N N . ILE A 1 183 ? -2.771 -24.262 24.286 1.00 52.03 183 ILE A N 1
ATOM 1363 C CA . ILE A 1 183 ? -3.875 -23.383 24.665 1.00 52.03 183 ILE A CA 1
ATOM 1364 C C . ILE A 1 183 ? -3.965 -22.237 23.651 1.00 52.03 183 ILE A C 1
ATOM 1366 O O . ILE A 1 183 ? -3.038 -21.434 23.514 1.00 52.03 183 ILE A O 1
ATOM 1370 N N . LEU A 1 184 ? -5.101 -22.126 22.957 1.00 49.00 184 LEU A N 1
ATOM 1371 C CA . LEU A 1 184 ? -5.377 -20.983 22.086 1.00 49.00 184 LEU A CA 1
ATOM 1372 C C . LEU A 1 184 ? -5.447 -19.690 22.907 1.00 49.00 184 LEU A C 1
ATOM 1374 O O . LEU A 1 184 ? -6.193 -19.587 23.891 1.00 49.00 184 LEU A O 1
ATOM 1378 N N . LYS A 1 185 ? -4.669 -18.688 22.480 1.00 53.69 185 LYS A N 1
ATOM 1379 C CA . LYS A 1 185 ? -4.577 -17.391 23.154 1.00 53.69 185 LYS A CA 1
ATOM 1380 C C . LYS A 1 185 ? -5.913 -16.628 23.046 1.00 53.69 185 LYS A C 1
ATOM 1382 O O . LYS A 1 185 ? -6.594 -16.698 22.024 1.00 53.69 185 LYS A O 1
ATOM 1387 N N . PRO A 1 186 ? -6.329 -15.878 24.081 1.00 45.44 186 PRO A N 1
ATOM 1388 C CA . PRO A 1 186 ? -7.521 -15.036 24.002 1.00 45.44 186 PRO A CA 1
ATOM 1389 C C . PRO A 1 186 ? -7.436 -14.042 22.836 1.00 45.44 186 PRO A C 1
ATOM 1391 O O . PRO A 1 186 ? -6.434 -13.346 22.688 1.00 45.44 186 PRO A O 1
ATOM 1394 N N . GLY A 1 187 ? -8.496 -13.963 22.027 1.00 55.97 187 GLY A N 1
ATOM 1395 C CA . GLY A 1 187 ? -8.549 -13.097 20.844 1.00 55.97 187 GLY A CA 1
ATOM 1396 C C . GLY A 1 187 ? -8.111 -13.764 19.537 1.00 55.97 187 GLY A C 1
ATOM 1397 O O . GLY A 1 187 ? -8.178 -13.114 18.497 1.00 55.97 187 GLY A O 1
ATOM 1398 N N . THR A 1 188 ? -7.707 -15.040 19.558 1.00 57.72 188 THR A N 1
ATOM 1399 C CA . THR A 1 188 ? -7.472 -15.802 18.326 1.00 57.72 188 THR A CA 1
ATOM 1400 C C . THR A 1 188 ? -8.784 -16.000 17.565 1.00 57.72 188 THR A C 1
ATOM 1402 O O . THR A 1 188 ? -9.790 -16.429 18.133 1.00 57.72 188 THR A O 1
ATOM 1405 N N . PHE A 1 189 ? -8.769 -15.645 16.282 1.00 67.00 189 PHE A N 1
ATOM 1406 C CA . PHE A 1 189 ? -9.893 -15.806 15.367 1.00 67.00 189 PHE A CA 1
ATOM 1407 C C . PHE A 1 189 ? -10.129 -17.297 15.084 1.00 67.00 189 PHE A C 1
ATOM 1409 O O . PHE A 1 189 ? -9.172 -18.028 14.838 1.00 67.00 189 PHE A O 1
ATOM 1416 N N . LEU A 1 190 ? -11.384 -17.750 15.152 1.00 51.88 190 LEU A N 1
ATOM 1417 C CA . LEU A 1 190 ? -11.743 -19.154 14.937 1.00 51.88 190 LEU A CA 1
ATOM 1418 C C . LEU A 1 190 ? -12.123 -19.369 13.470 1.00 51.88 190 LEU A C 1
ATOM 1420 O O . LEU A 1 190 ? -13.243 -19.063 13.066 1.00 51.88 190 LEU A O 1
ATOM 1424 N N . ASP A 1 191 ? -11.175 -19.875 12.685 1.00 74.19 191 ASP A N 1
ATOM 1425 C CA . ASP A 1 191 ? -11.406 -20.344 11.319 1.00 74.19 191 ASP A CA 1
ATOM 1426 C C . ASP A 1 191 ? -11.809 -21.830 11.288 1.00 74.19 191 ASP A C 1
ATOM 1428 O O . ASP A 1 191 ? -11.744 -22.533 12.297 1.00 74.19 191 ASP A O 1
ATOM 1432 N N . ALA A 1 192 ? -12.245 -22.318 10.123 1.00 69.62 192 ALA A N 1
ATOM 1433 C CA . ALA A 1 192 ? -12.736 -23.689 9.958 1.00 69.62 192 ALA A CA 1
ATOM 1434 C C . ALA A 1 192 ? -11.718 -24.751 10.412 1.00 69.62 192 ALA A C 1
ATOM 1436 O O . ALA A 1 192 ? -12.103 -25.751 11.008 1.00 69.62 192 ALA A O 1
ATOM 1437 N N . HIS A 1 193 ? -10.423 -24.506 10.200 1.00 61.50 193 HIS A N 1
ATOM 1438 C CA . HIS A 1 193 ? -9.364 -25.440 10.570 1.00 61.50 193 HIS A CA 1
ATOM 1439 C C . HIS A 1 193 ? -9.090 -25.448 12.080 1.00 61.50 193 HIS A C 1
ATOM 1441 O O . HIS A 1 193 ? -8.867 -26.500 12.677 1.00 61.50 193 HIS A O 1
ATOM 1447 N N . THR A 1 194 ? -9.158 -24.286 12.732 1.00 56.72 194 THR A N 1
ATOM 1448 C CA . THR A 1 194 ? -9.081 -24.192 14.195 1.00 56.72 194 THR A CA 1
ATOM 1449 C C . THR A 1 194 ? -10.312 -24.832 14.835 1.00 56.72 194 THR A C 1
ATOM 1451 O O . THR A 1 194 ? -10.188 -25.479 15.869 1.00 56.72 194 THR A O 1
ATOM 1454 N N . ILE A 1 195 ? -11.476 -24.720 14.188 1.00 57.47 195 ILE A N 1
ATOM 1455 C CA . ILE A 1 195 ? -12.725 -25.375 14.594 1.00 57.47 195 ILE A CA 1
ATOM 1456 C C . ILE A 1 195 ? -12.639 -26.899 14.424 1.00 57.47 195 ILE A C 1
ATOM 1458 O O . ILE A 1 195 ? -13.028 -27.606 15.343 1.00 57.47 195 ILE A O 1
ATOM 1462 N N . GLU A 1 196 ? -12.087 -27.419 13.323 1.00 71.00 196 GLU A N 1
ATOM 1463 C CA . GLU A 1 196 ? -11.839 -28.861 13.136 1.00 71.00 196 GLU A CA 1
ATOM 1464 C C . GLU A 1 196 ? -10.833 -29.411 14.141 1.00 71.00 196 GLU A C 1
ATOM 1466 O O . GLU A 1 196 ? -11.030 -30.488 14.690 1.00 71.00 196 GLU A O 1
ATOM 1471 N N . ARG A 1 197 ? -9.748 -28.675 14.402 1.00 57.88 197 ARG A N 1
ATOM 1472 C CA . ARG A 1 197 ? -8.733 -29.091 15.372 1.00 57.88 197 ARG A CA 1
ATOM 1473 C C . ARG A 1 197 ? -9.275 -29.108 16.784 1.00 57.88 197 ARG A C 1
ATOM 1475 O O . ARG A 1 197 ? -8.915 -30.012 17.525 1.00 57.88 197 ARG A O 1
ATOM 1482 N N . LEU A 1 198 ? -10.126 -28.140 17.126 1.00 49.81 198 LEU A N 1
ATOM 1483 C CA . LEU A 1 198 ? -10.875 -28.168 18.368 1.00 49.81 198 LEU A CA 1
ATOM 1484 C C . LEU A 1 198 ? -11.795 -29.402 18.342 1.00 49.81 198 LEU A C 1
ATOM 1486 O O . LEU A 1 198 ? -11.562 -30.312 19.134 1.00 49.81 198 LEU A O 1
ATOM 1490 N N . ALA A 1 199 ? -12.708 -29.529 17.377 1.00 63.34 199 ALA A N 1
ATOM 1491 C CA . ALA A 1 199 ? -13.622 -30.670 17.257 1.00 63.34 199 ALA A CA 1
ATOM 1492 C C . ALA A 1 199 ? -12.923 -32.043 17.369 1.00 63.34 199 ALA A C 1
ATOM 1494 O O . ALA A 1 199 ? -13.404 -32.915 18.081 1.00 63.34 199 ALA A O 1
ATOM 1495 N N . ALA A 1 200 ? -11.748 -32.222 16.757 1.00 69.38 200 ALA A N 1
ATOM 1496 C CA . ALA A 1 200 ? -10.962 -33.458 16.794 1.00 69.38 200 ALA A CA 1
ATOM 1497 C C . ALA A 1 200 ? -10.277 -33.737 18.142 1.00 69.38 200 ALA A C 1
ATOM 1499 O O . ALA A 1 200 ? -10.100 -34.895 18.509 1.00 69.38 200 ALA A O 1
ATOM 1500 N N . SER A 1 201 ? -9.937 -32.705 18.921 1.00 54.00 201 SER A N 1
ATOM 1501 C CA . SER A 1 201 ? -9.580 -32.873 20.345 1.00 54.00 201 SER A CA 1
ATOM 1502 C C . SER A 1 201 ? -10.786 -33.249 21.207 1.00 54.00 201 SER A C 1
ATOM 1504 O O . SER A 1 201 ? -10.669 -33.350 22.425 1.00 54.00 201 SER A O 1
ATOM 1506 N N . GLY A 1 202 ? -11.932 -33.466 20.554 1.00 49.91 202 GLY A N 1
ATOM 1507 C CA . GLY A 1 202 ? -13.237 -33.457 21.135 1.00 49.91 202 GLY A CA 1
ATOM 1508 C C . GLY A 1 202 ? -13.421 -32.050 21.629 1.00 49.91 202 GLY A C 1
ATOM 1509 O O . GLY A 1 202 ? -13.024 -31.786 22.724 1.00 49.91 202 GLY A O 1
ATOM 1510 N N . HIS A 1 203 ? -13.909 -31.088 20.879 1.00 44.81 203 HIS A N 1
ATOM 1511 C CA . HIS A 1 203 ? -14.328 -29.833 21.476 1.00 44.81 203 HIS A CA 1
ATOM 1512 C C . HIS A 1 203 ? -15.677 -29.459 20.743 1.00 44.81 203 HIS A C 1
ATOM 1514 O O . HIS A 1 203 ? -15.629 -28.978 19.621 1.00 44.81 203 HIS A O 1
ATOM 1520 N N . ALA A 1 204 ? -16.870 -29.736 21.339 1.00 46.94 204 ALA A N 1
ATOM 1521 C CA . ALA A 1 204 ? -18.259 -29.375 20.965 1.00 46.94 204 ALA A CA 1
ATOM 1522 C C . ALA A 1 204 ? -18.843 -27.919 21.152 1.00 46.94 204 ALA A C 1
ATOM 1524 O O . ALA A 1 204 ? -19.936 -27.649 20.642 1.00 46.94 204 ALA A O 1
ATOM 1525 N N . ALA A 1 205 ? -18.213 -26.951 21.830 1.00 45.22 205 ALA A N 1
ATOM 1526 C CA . ALA A 1 205 ? -18.547 -25.507 21.904 1.00 45.22 205 ALA A CA 1
ATOM 1527 C C . ALA A 1 205 ? -17.420 -24.531 22.425 1.00 45.22 205 ALA A C 1
ATOM 1529 O O . ALA A 1 205 ? -16.683 -24.870 23.319 1.00 45.22 205 ALA A O 1
ATOM 1530 N N . VAL A 1 206 ? -17.333 -23.246 22.008 1.00 48.66 206 VAL A N 1
ATOM 1531 C CA . VAL A 1 206 ? -16.286 -22.225 22.408 1.00 48.66 206 VAL A CA 1
ATOM 1532 C C . VAL A 1 206 ? -16.899 -20.847 22.767 1.00 48.66 206 VAL A C 1
ATOM 1534 O O . VAL A 1 206 ? -17.944 -20.542 22.221 1.00 48.66 206 VAL A O 1
ATOM 1537 N N . ALA A 1 207 ? -16.302 -19.951 23.580 1.00 44.25 207 ALA A N 1
ATOM 1538 C CA . ALA A 1 207 ? -16.762 -18.528 23.694 1.00 44.25 207 ALA A CA 1
ATOM 1539 C C . ALA A 1 207 ? -16.365 -17.809 22.463 1.00 44.25 207 ALA A C 1
ATOM 1541 O O . ALA A 1 207 ? -15.199 -17.846 22.068 1.00 44.25 207 ALA A O 1
ATOM 1542 N N . VAL A 1 208 ? -17.249 -16.917 22.063 1.00 51.47 208 VAL A N 1
ATOM 1543 C CA . VAL A 1 208 ? -16.862 -15.869 21.152 1.00 51.47 208 VAL A CA 1
ATOM 1544 C C . VAL A 1 208 ? -17.423 -14.568 21.672 1.00 51.47 208 VAL A C 1
ATOM 1546 O O . VAL A 1 208 ? -18.621 -14.442 21.767 1.00 51.47 208 VAL A O 1
ATOM 1549 N N . LYS A 1 209 ? -16.606 -13.584 22.036 1.00 56.94 209 LYS A N 1
ATOM 1550 C CA . LYS A 1 209 ? -17.126 -12.279 22.469 1.00 56.94 209 LYS A CA 1
ATOM 1551 C C . LYS A 1 209 ? -17.972 -11.661 21.348 1.00 56.94 209 LYS A C 1
ATOM 1553 O O . LYS A 1 209 ? -17.415 -11.323 20.307 1.00 56.94 209 LYS A O 1
ATOM 1558 N N . ILE A 1 210 ? -19.272 -11.459 21.569 1.00 56.72 210 ILE A N 1
ATOM 1559 C CA . ILE A 1 210 ? -20.103 -10.751 20.591 1.00 56.72 210 ILE A CA 1
ATOM 1560 C C . ILE A 1 210 ? -19.843 -9.256 20.699 1.00 56.72 210 ILE A C 1
ATOM 1562 O O . ILE A 1 210 ? -20.021 -8.672 21.775 1.00 56.72 210 ILE A O 1
ATOM 1566 N N . PRO A 1 211 ? -19.414 -8.612 19.606 1.00 58.81 211 PRO A N 1
ATOM 1567 C CA . PRO A 1 211 ? -19.345 -7.170 19.580 1.00 58.81 211 PRO A CA 1
ATOM 1568 C C . PRO A 1 211 ? -20.770 -6.629 19.712 1.00 58.81 211 PRO A C 1
ATOM 1570 O O . PRO A 1 211 ? -21.619 -6.846 18.851 1.00 58.81 211 PRO A O 1
ATOM 1573 N N . VAL A 1 212 ? -21.042 -5.920 20.808 1.00 65.50 212 VAL A N 1
ATOM 1574 C CA . VAL A 1 212 ? -22.244 -5.086 20.899 1.00 65.50 212 VAL A CA 1
ATOM 1575 C C . VAL A 1 212 ? -22.149 -4.070 19.759 1.00 65.50 212 VAL A C 1
ATOM 1577 O O . VAL A 1 212 ? -21.071 -3.481 19.597 1.00 65.50 212 VAL A O 1
ATOM 1580 N N . PRO A 1 213 ? -23.218 -3.851 18.970 1.00 75.12 213 PRO A N 1
ATOM 1581 C CA . PRO A 1 213 ? -23.193 -2.834 17.935 1.00 75.12 213 PRO A CA 1
ATOM 1582 C C . PRO A 1 213 ? -22.765 -1.511 18.563 1.00 75.12 213 PRO A C 1
ATOM 1584 O O . PRO A 1 213 ? -23.281 -1.090 19.604 1.00 75.12 213 PRO A O 1
ATOM 1587 N N . PHE A 1 214 ? -21.752 -0.896 17.961 1.00 79.50 214 PHE A N 1
ATOM 1588 C CA . PHE A 1 214 ? -21.212 0.358 18.450 1.00 79.50 214 PHE A CA 1
ATOM 1589 C C . PHE A 1 214 ? -22.334 1.402 18.515 1.00 79.50 214 PHE A C 1
ATOM 1591 O O . PHE A 1 214 ? -22.959 1.725 17.508 1.00 79.50 214 PHE A O 1
ATOM 1598 N N . SER A 1 215 ? -22.591 1.930 19.714 1.00 82.19 215 SER A N 1
ATOM 1599 C CA . SER A 1 215 ? -23.568 2.995 19.933 1.00 82.19 215 SER A CA 1
ATOM 1600 C C . SER A 1 215 ? -22.847 4.309 20.176 1.00 82.19 215 SER A C 1
ATOM 1602 O O . SER A 1 215 ? -22.262 4.535 21.239 1.00 82.19 215 SER A O 1
ATOM 1604 N N . LEU A 1 216 ? -22.956 5.212 19.202 1.00 79.50 216 LEU A N 1
ATOM 1605 C CA . LEU A 1 216 ? -22.410 6.565 19.294 1.00 79.50 216 LEU A CA 1
ATOM 1606 C C . LEU A 1 216 ? -23.056 7.348 20.452 1.00 79.50 216 LEU A C 1
ATOM 1608 O O . LEU A 1 216 ? -22.410 8.194 21.061 1.00 79.50 216 LEU A O 1
ATOM 1612 N N . ALA A 1 217 ? -24.305 7.028 20.811 1.00 81.81 217 ALA A N 1
ATOM 1613 C CA . ALA A 1 217 ? -25.039 7.685 21.891 1.00 81.81 217 ALA A CA 1
ATOM 1614 C C . ALA A 1 217 ? -24.500 7.353 23.293 1.00 81.81 217 ALA A C 1
ATOM 1616 O O . ALA A 1 217 ? -24.530 8.211 24.177 1.00 81.81 217 ALA A O 1
ATOM 1617 N N . GLY A 1 218 ? -23.991 6.133 23.490 1.00 81.94 218 GLY A N 1
ATOM 1618 C CA . GLY A 1 218 ? -23.409 5.685 24.759 1.00 81.94 218 GLY A CA 1
ATOM 1619 C C . GLY A 1 218 ? -21.957 6.122 24.970 1.00 81.94 218 GLY A C 1
ATOM 1620 O O . GLY A 1 218 ? -21.404 5.921 26.053 1.00 81.94 218 GLY A O 1
ATOM 1621 N N . TRP A 1 219 ? -21.324 6.710 23.954 1.00 87.00 219 TRP A N 1
ATOM 1622 C CA . TRP A 1 219 ? -19.923 7.092 24.018 1.00 87.00 219 TRP A CA 1
ATOM 1623 C C . TRP A 1 219 ? -19.760 8.474 24.653 1.00 87.00 219 TRP A C 1
ATOM 1625 O O . TRP A 1 219 ? -20.070 9.502 24.050 1.00 87.00 219 TRP A O 1
ATOM 1635 N N . GLY A 1 220 ? -19.246 8.507 25.887 1.00 87.06 220 GLY A N 1
ATOM 1636 C CA . GLY A 1 220 ? -19.083 9.746 26.660 1.00 87.06 220 GLY A CA 1
ATOM 1637 C C . GLY A 1 220 ? -18.214 10.816 25.984 1.00 87.06 220 GLY A C 1
ATOM 1638 O O . GLY A 1 220 ? -18.351 11.992 26.295 1.00 87.06 220 GLY A O 1
ATOM 1639 N N . TRP A 1 221 ? -17.375 10.426 25.022 1.00 90.69 221 TRP A N 1
ATOM 1640 C CA . TRP A 1 221 ? -16.430 11.307 24.328 1.00 90.69 221 TRP A CA 1
ATOM 1641 C C . TRP A 1 221 ? -16.890 11.722 22.923 1.00 90.69 221 TRP A C 1
ATOM 1643 O O . TRP A 1 221 ? -16.143 12.375 22.196 1.00 90.69 221 TRP A O 1
ATOM 1653 N N . ARG A 1 222 ? -18.134 11.401 22.537 1.00 91.56 222 ARG A N 1
ATOM 1654 C CA . ARG A 1 222 ? -18.674 11.684 21.195 1.00 91.56 222 ARG A CA 1
ATOM 1655 C C . ARG A 1 222 ? -18.509 13.138 20.750 1.00 91.56 222 ARG A C 1
ATOM 1657 O O . ARG A 1 222 ? -18.206 13.381 19.590 1.00 91.56 222 ARG A O 1
ATOM 1664 N N . TRP A 1 223 ? -18.659 14.101 21.659 1.00 89.50 223 TRP A N 1
ATOM 1665 C CA . TRP A 1 223 ? -18.543 15.522 21.318 1.00 89.50 223 TRP A CA 1
ATOM 1666 C C . TRP A 1 223 ? -17.104 15.950 21.043 1.00 89.50 223 TRP A C 1
ATOM 1668 O O . TRP A 1 223 ? -16.869 16.722 20.119 1.00 89.50 223 TRP A O 1
ATOM 1678 N N . VAL A 1 224 ? -16.140 15.396 21.783 1.00 87.06 224 VAL A N 1
ATOM 1679 C CA . VAL A 1 224 ? -14.709 15.618 21.529 1.00 87.06 224 VAL A CA 1
ATOM 1680 C C . VAL A 1 224 ? -14.327 15.031 20.171 1.00 87.06 224 VAL A C 1
ATOM 1682 O O . VAL A 1 224 ? -13.657 15.689 19.379 1.00 87.06 224 VAL A O 1
ATOM 1685 N N . PHE A 1 225 ? -14.818 13.828 19.864 1.00 87.19 225 PHE A N 1
ATOM 1686 C CA . PHE A 1 225 ? -14.602 13.197 18.566 1.00 87.19 225 PHE A CA 1
ATOM 1687 C C . PHE A 1 225 ? -15.200 14.006 17.408 1.00 87.19 225 PHE A C 1
ATOM 1689 O O . PHE A 1 225 ? -14.504 14.270 16.432 1.00 87.19 225 PHE A O 1
ATOM 1696 N N . VAL A 1 226 ? -16.460 14.445 17.521 1.00 89.25 226 VAL A N 1
ATOM 1697 C CA . VAL A 1 226 ? -17.123 15.262 16.489 1.00 89.25 226 VAL A CA 1
ATOM 1698 C C . VAL A 1 226 ? -16.381 16.582 16.274 1.00 89.25 226 VAL A C 1
ATOM 1700 O O . VAL A 1 226 ? -16.141 16.960 15.130 1.00 89.25 226 VAL A O 1
ATOM 1703 N N . ALA A 1 227 ? -15.956 17.256 17.347 1.00 90.75 227 ALA A N 1
ATOM 1704 C CA . ALA A 1 227 ? -15.170 18.483 17.241 1.00 90.75 227 ALA A CA 1
ATOM 1705 C C . ALA A 1 227 ? -13.825 18.247 16.530 1.00 90.75 227 ALA A C 1
ATOM 1707 O O . ALA A 1 227 ? -13.461 19.009 15.636 1.00 90.75 227 ALA A O 1
ATOM 1708 N N . GLY A 1 228 ? -13.118 17.163 16.867 1.00 91.38 228 GLY A N 1
ATOM 1709 C CA . GLY A 1 228 ? -11.874 16.779 16.195 1.00 91.38 228 GLY A CA 1
ATOM 1710 C C . GLY A 1 228 ? -12.072 16.450 14.711 1.00 91.38 228 GLY A C 1
ATOM 1711 O O . GLY A 1 228 ? -11.305 16.913 13.868 1.00 91.38 228 GLY A O 1
ATOM 1712 N N . ALA A 1 229 ? -13.133 15.712 14.374 1.00 85.62 229 ALA A N 1
ATOM 1713 C CA . ALA A 1 229 ? -13.480 15.388 12.992 1.00 85.62 229 ALA A CA 1
ATOM 1714 C C . ALA A 1 229 ? -13.802 16.649 12.171 1.00 85.62 229 ALA A C 1
ATOM 1716 O O . ALA A 1 229 ? -13.314 16.796 11.050 1.00 85.62 229 ALA A O 1
ATOM 1717 N N . LEU A 1 230 ? -14.562 17.592 12.738 1.00 91.44 230 LEU A N 1
ATOM 1718 C CA . LEU A 1 230 ? -14.856 18.877 12.096 1.00 91.44 230 LEU A CA 1
ATOM 1719 C C . LEU A 1 230 ? -13.593 19.712 11.873 1.00 91.44 230 LEU A C 1
ATOM 1721 O O . LEU A 1 230 ? -13.431 20.296 10.804 1.00 91.44 230 LEU A O 1
ATOM 1725 N N . LEU A 1 231 ? -12.678 19.736 12.844 1.00 92.00 231 LEU A N 1
ATOM 1726 C CA . LEU A 1 231 ? -11.412 20.456 12.721 1.00 92.00 231 LEU A CA 1
ATOM 1727 C C . LEU A 1 231 ? -10.534 19.879 11.595 1.00 92.00 231 LEU A C 1
ATOM 1729 O O . LEU A 1 231 ? -9.960 20.633 10.809 1.00 92.00 231 LEU A O 1
ATOM 1733 N N . LEU A 1 232 ? -10.476 18.548 11.470 1.00 84.75 232 LEU A N 1
ATOM 1734 C CA . LEU A 1 232 ? -9.784 17.874 10.367 1.00 84.75 232 LEU A CA 1
ATOM 1735 C C . LEU A 1 232 ? -10.406 18.218 9.008 1.00 84.75 232 LEU A C 1
ATOM 1737 O O . LEU A 1 232 ? -9.682 18.577 8.079 1.00 84.75 232 LEU A O 1
ATOM 1741 N N . LEU A 1 233 ? -11.737 18.159 8.894 1.00 84.75 233 LEU A N 1
ATOM 1742 C CA . LEU A 1 233 ? -12.447 18.519 7.662 1.00 84.75 233 LEU A CA 1
ATOM 1743 C C . LEU A 1 233 ? -12.210 19.983 7.276 1.00 84.75 233 LEU A C 1
ATOM 1745 O O . LEU A 1 233 ? -11.919 20.267 6.114 1.00 84.75 233 LEU A O 1
ATOM 1749 N N . ALA A 1 234 ? -12.259 20.900 8.246 1.00 83.75 234 ALA A N 1
ATOM 1750 C CA . ALA A 1 234 ? -11.945 22.308 8.032 1.00 83.75 234 ALA A CA 1
ATOM 1751 C C . ALA A 1 234 ? -10.505 22.490 7.525 1.00 83.75 234 ALA A C 1
ATOM 1753 O O . ALA A 1 234 ? -10.282 23.219 6.559 1.00 83.75 234 ALA A O 1
ATOM 1754 N N . GLY A 1 235 ? -9.536 21.773 8.106 1.00 76.44 235 GLY A N 1
ATOM 1755 C CA . GLY A 1 235 ? -8.145 21.780 7.649 1.00 76.44 235 GLY A CA 1
ATOM 1756 C C . GLY A 1 235 ? -7.979 21.312 6.198 1.00 76.44 235 GLY A C 1
ATOM 1757 O O . GLY A 1 235 ? -7.273 21.953 5.418 1.00 76.44 235 GLY A O 1
ATOM 1758 N N . VAL A 1 236 ? -8.671 20.238 5.800 1.00 76.31 236 VAL A N 1
ATOM 1759 C CA . VAL A 1 236 ? -8.671 19.748 4.408 1.00 76.31 236 VAL A CA 1
ATOM 1760 C C . VAL A 1 236 ? -9.296 20.771 3.456 1.00 76.31 236 VAL A C 1
ATOM 1762 O O . VAL A 1 236 ? -8.771 20.992 2.363 1.00 76.31 236 VAL A O 1
ATOM 1765 N N . TRP A 1 237 ? -10.387 21.420 3.864 1.00 78.88 237 TRP A N 1
ATOM 1766 C CA . TRP A 1 237 ? -11.082 22.417 3.047 1.00 78.88 237 TRP A CA 1
ATOM 1767 C C . TRP A 1 237 ? -10.228 23.674 2.828 1.00 78.88 237 TRP A C 1
ATOM 1769 O O . TRP A 1 237 ? -10.045 24.117 1.695 1.00 78.88 237 TRP A O 1
ATOM 1779 N N . LEU A 1 238 ? -9.596 24.178 3.893 1.00 76.44 238 LEU A N 1
ATOM 1780 C CA . LEU A 1 238 ? -8.628 25.278 3.832 1.00 76.44 238 LEU A CA 1
ATOM 1781 C C . LEU A 1 238 ? -7.429 24.949 2.936 1.00 76.44 238 LEU A C 1
ATOM 1783 O O . LEU A 1 238 ? -6.988 25.809 2.175 1.00 76.44 238 LEU A O 1
ATOM 1787 N N . LYS A 1 239 ? -6.922 23.710 2.984 1.00 69.12 239 LYS A N 1
ATOM 1788 C CA . LYS A 1 239 ? -5.827 23.265 2.111 1.00 69.12 239 LYS A CA 1
ATOM 1789 C C . LYS A 1 239 ? -6.248 23.236 0.638 1.00 69.12 239 LYS A C 1
ATOM 1791 O O . LYS A 1 239 ? -5.478 23.672 -0.207 1.00 69.12 239 LYS A O 1
ATOM 1796 N N . ARG A 1 240 ? -7.467 22.778 0.333 1.00 65.31 240 ARG A N 1
ATOM 1797 C CA . ARG A 1 240 ? -8.002 22.740 -1.041 1.00 65.31 240 ARG A CA 1
ATOM 1798 C C . ARG A 1 240 ? -8.247 24.129 -1.634 1.00 65.31 240 ARG A C 1
ATOM 1800 O O . ARG A 1 240 ? -7.999 24.318 -2.817 1.00 65.31 240 ARG A O 1
ATOM 1807 N N . GLY A 1 241 ? -8.673 25.103 -0.829 1.00 59.59 241 GLY A N 1
ATOM 1808 C CA . GLY A 1 241 ? -8.971 26.461 -1.307 1.00 59.59 241 GLY A CA 1
ATOM 1809 C C . GLY A 1 241 ? -7.757 27.294 -1.745 1.00 59.59 241 GLY A C 1
ATOM 1810 O O . GLY A 1 241 ? -7.934 28.300 -2.420 1.00 59.59 241 GLY A O 1
ATOM 1811 N N . HIS A 1 242 ? -6.530 26.895 -1.389 1.00 54.00 242 HIS A N 1
ATOM 1812 C CA . HIS A 1 242 ? -5.316 27.692 -1.632 1.00 54.00 242 HIS A CA 1
ATOM 1813 C C . HIS A 1 242 ? -4.366 27.101 -2.690 1.00 54.00 242 HIS A C 1
ATOM 1815 O O . HIS A 1 242 ? -3.301 27.668 -2.926 1.00 54.00 242 HIS A O 1
ATOM 1821 N N . SER A 1 243 ? -4.720 25.985 -3.335 1.00 50.88 243 SER A N 1
ATOM 1822 C CA . SER A 1 243 ? -3.850 25.313 -4.316 1.00 50.88 243 SER A CA 1
ATOM 1823 C C . SER A 1 243 ? -4.047 25.766 -5.772 1.00 50.88 243 SER A C 1
ATOM 1825 O O . SER A 1 243 ? -3.302 25.326 -6.634 1.00 50.88 243 SER A O 1
ATOM 1827 N N . GLY A 1 244 ? -5.004 26.648 -6.069 1.00 47.38 244 GLY A N 1
ATOM 1828 C CA . GLY A 1 244 ? -5.538 26.807 -7.430 1.00 47.38 244 GLY A CA 1
ATOM 1829 C C . GLY A 1 244 ? -4.850 27.773 -8.406 1.00 47.38 244 GLY A C 1
ATOM 1830 O O . GLY A 1 244 ? -5.480 28.090 -9.402 1.00 47.38 244 GLY A O 1
ATOM 1831 N N . ALA A 1 245 ? -3.643 28.304 -8.165 1.00 49.59 245 ALA A N 1
ATOM 1832 C CA . ALA A 1 245 ? -3.072 29.287 -9.116 1.00 49.59 245 ALA A CA 1
ATOM 1833 C C . ALA A 1 245 ? -1.553 29.234 -9.360 1.00 49.59 245 ALA A C 1
ATOM 1835 O O . ALA A 1 245 ? -1.091 29.745 -10.373 1.00 49.59 245 ALA A O 1
ATOM 1836 N N . ALA A 1 246 ? -0.766 28.617 -8.475 1.00 49.94 246 ALA A N 1
ATOM 1837 C CA . ALA A 1 246 ? 0.683 28.445 -8.667 1.00 49.94 246 ALA A CA 1
ATOM 1838 C C . ALA A 1 246 ? 1.108 26.969 -8.799 1.00 49.94 246 ALA A C 1
ATOM 1840 O O . ALA A 1 246 ? 2.281 26.691 -9.030 1.00 49.94 246 ALA A O 1
ATOM 1841 N N . ALA A 1 247 ? 0.171 26.027 -8.635 1.00 53.38 247 ALA A N 1
ATOM 1842 C CA . ALA A 1 247 ? 0.442 24.590 -8.668 1.00 53.38 247 ALA A CA 1
ATOM 1843 C C . ALA A 1 247 ? 0.461 24.013 -10.094 1.00 53.38 247 ALA A C 1
ATOM 184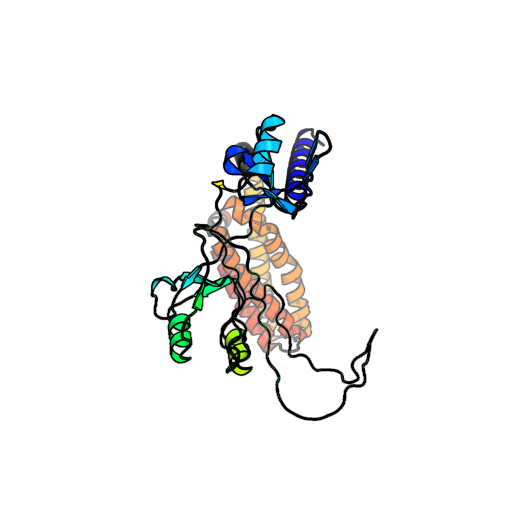5 O O . ALA A 1 247 ? 1.268 23.126 -10.353 1.00 53.38 247 ALA A O 1
ATOM 1846 N N . ASP A 1 248 ? -0.334 24.559 -11.022 1.00 56.47 248 ASP A N 1
ATOM 1847 C CA . ASP A 1 248 ? -0.510 23.988 -12.369 1.00 56.47 248 ASP A CA 1
ATOM 1848 C C . ASP A 1 248 ? 0.799 23.892 -13.168 1.00 56.47 248 ASP A C 1
ATOM 1850 O O . ASP A 1 248 ? 1.109 22.844 -13.727 1.00 56.47 248 ASP A O 1
ATOM 1854 N N . GLY A 1 249 ? 1.626 24.944 -13.186 1.00 59.97 249 GLY A N 1
ATOM 1855 C CA . GLY A 1 249 ? 2.874 24.934 -13.966 1.00 59.97 249 GLY A CA 1
ATOM 1856 C C . GLY A 1 249 ? 3.928 23.957 -13.432 1.00 59.97 249 GLY A C 1
ATOM 1857 O O . GLY A 1 249 ? 4.652 23.325 -14.200 1.00 59.97 249 GLY A O 1
ATOM 1858 N N . GLN A 1 250 ? 3.999 23.800 -12.110 1.00 65.56 250 GLN A N 1
ATOM 1859 C CA . GLN A 1 250 ? 4.948 22.890 -11.474 1.00 65.56 250 GLN A CA 1
ATOM 1860 C C . GLN A 1 250 ? 4.462 21.435 -11.549 1.00 65.56 250 GLN A C 1
ATOM 1862 O O . GLN A 1 250 ? 5.258 20.522 -11.738 1.00 65.56 250 GLN A O 1
ATOM 1867 N N . GLU A 1 251 ? 3.153 21.209 -11.465 1.00 70.94 251 GLU A N 1
ATOM 1868 C CA . GLU A 1 251 ? 2.533 19.890 -11.583 1.00 70.94 251 GLU A CA 1
ATOM 1869 C C . GLU A 1 251 ? 2.669 19.303 -12.996 1.00 70.94 251 GLU A C 1
ATOM 1871 O O . GLU A 1 251 ? 3.062 18.143 -13.124 1.00 70.94 251 GLU A O 1
ATOM 1876 N N . ILE A 1 252 ? 2.489 20.116 -14.044 1.00 74.12 252 ILE A N 1
ATOM 1877 C CA . ILE A 1 252 ? 2.736 19.706 -15.438 1.00 74.12 252 ILE A CA 1
ATOM 1878 C C . ILE A 1 252 ? 4.210 19.324 -15.645 1.00 74.12 252 ILE A C 1
ATOM 1880 O O . ILE A 1 252 ? 4.503 18.295 -16.250 1.00 74.12 252 ILE A O 1
ATOM 1884 N N . SER A 1 253 ? 5.143 20.108 -15.093 1.00 80.19 253 SER A N 1
ATOM 1885 C CA . SER A 1 253 ? 6.582 19.815 -15.166 1.00 80.19 253 SER A CA 1
ATOM 1886 C C . SER A 1 253 ? 6.942 18.478 -14.501 1.00 80.19 253 SER A C 1
ATOM 1888 O O . SER A 1 253 ? 7.735 17.710 -15.044 1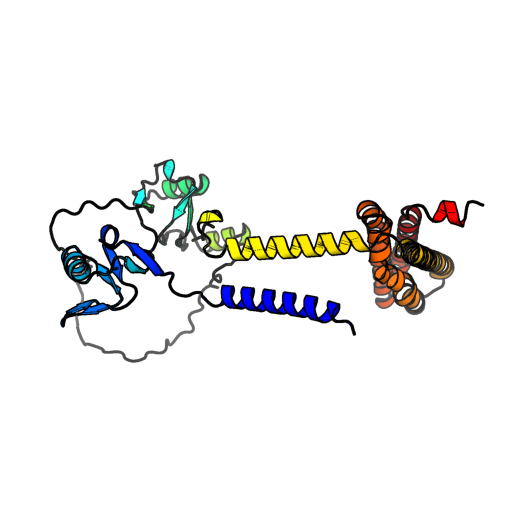.00 80.19 253 SER A O 1
ATOM 1890 N N . HIS A 1 254 ? 6.319 18.155 -13.363 1.00 86.62 254 HIS A N 1
ATOM 1891 C CA . HIS A 1 254 ? 6.529 16.875 -12.685 1.00 86.62 254 HIS A CA 1
ATOM 1892 C C . HIS A 1 254 ? 5.959 15.679 -13.458 1.00 86.62 254 HIS A C 1
ATOM 1894 O O . HIS A 1 254 ? 6.573 14.615 -13.449 1.00 86.62 254 HIS A O 1
ATOM 1900 N N . VAL A 1 255 ? 4.812 15.829 -14.129 1.00 88.31 255 VAL A N 1
ATOM 1901 C CA . VAL A 1 255 ? 4.255 14.756 -14.971 1.00 88.31 255 VAL A CA 1
ATOM 1902 C C . VAL A 1 255 ? 5.098 14.547 -16.227 1.00 88.31 255 VAL A C 1
ATOM 1904 O O . VAL A 1 255 ? 5.355 13.402 -16.583 1.00 88.31 255 VAL A O 1
ATOM 1907 N N . ALA A 1 256 ? 5.588 15.616 -16.860 1.00 88.44 256 ALA A N 1
ATOM 1908 C CA . ALA A 1 256 ? 6.493 15.500 -18.004 1.00 88.44 256 ALA A CA 1
ATOM 1909 C 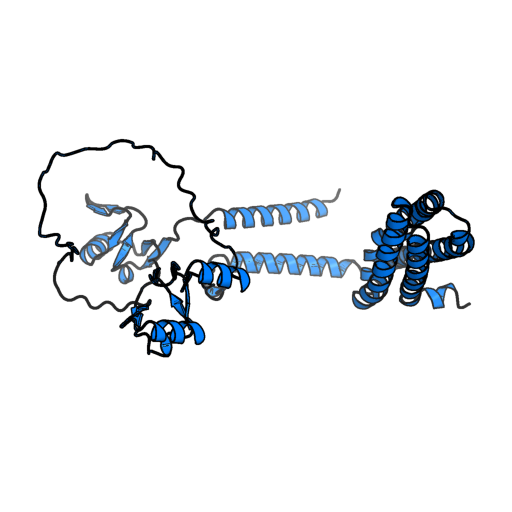C . ALA A 1 256 ? 7.770 14.724 -17.638 1.00 88.44 256 ALA A C 1
ATOM 1911 O O . ALA A 1 256 ? 8.126 13.775 -18.328 1.00 88.44 256 ALA A O 1
ATOM 1912 N N . ALA A 1 257 ? 8.377 15.031 -16.486 1.00 92.00 257 ALA A N 1
ATOM 1913 C CA . ALA A 1 257 ? 9.526 14.275 -15.989 1.00 92.00 257 ALA A CA 1
ATOM 1914 C C . ALA A 1 257 ? 9.203 12.781 -15.785 1.00 92.00 257 ALA A C 1
ATOM 1916 O O . ALA A 1 257 ? 10.027 11.930 -16.092 1.00 92.00 257 ALA A O 1
ATOM 1917 N N . LEU A 1 258 ? 7.998 12.434 -15.316 1.00 93.88 258 LEU A N 1
ATOM 1918 C CA . LEU A 1 258 ? 7.581 11.030 -15.207 1.00 93.88 258 LEU A CA 1
ATOM 1919 C C . LEU A 1 258 ? 7.459 10.338 -16.566 1.00 93.88 258 LEU A C 1
ATOM 1921 O O . LEU A 1 258 ? 7.838 9.175 -16.687 1.00 93.88 258 LEU A O 1
ATOM 1925 N N . VAL A 1 259 ? 6.925 11.030 -17.576 1.00 93.00 259 VAL A N 1
ATOM 1926 C CA . VAL A 1 259 ? 6.861 10.501 -18.946 1.00 93.00 259 VAL A CA 1
ATOM 1927 C C . VAL A 1 259 ? 8.271 10.208 -19.454 1.00 93.00 259 VAL A C 1
ATOM 1929 O O . VAL A 1 259 ? 8.508 9.119 -19.974 1.00 93.00 259 VAL A O 1
ATOM 1932 N N . ASP A 1 260 ? 9.212 11.127 -19.234 1.00 94.12 260 ASP A N 1
ATOM 1933 C CA . ASP A 1 260 ? 10.610 10.958 -19.636 1.00 94.12 260 ASP A CA 1
ATOM 1934 C C . ASP A 1 260 ? 11.269 9.754 -18.944 1.00 94.12 260 ASP A C 1
ATOM 1936 O O . ASP A 1 260 ? 11.957 8.970 -19.598 1.00 94.12 260 ASP A O 1
ATOM 1940 N N . GLU A 1 261 ? 11.026 9.548 -17.644 1.00 96.50 261 GLU A N 1
ATOM 1941 C CA . GLU A 1 261 ? 11.550 8.377 -16.926 1.00 96.50 261 GLU A CA 1
ATOM 1942 C C . GLU A 1 261 ? 10.960 7.063 -17.451 1.00 96.50 261 GLU A C 1
ATOM 1944 O O . GLU A 1 261 ? 11.678 6.073 -17.598 1.00 96.50 261 GLU A O 1
ATOM 1949 N N . LEU A 1 262 ? 9.666 7.038 -17.779 1.00 96.19 262 LEU A N 1
ATOM 1950 C CA . LEU A 1 262 ? 9.028 5.844 -18.331 1.00 96.19 262 LEU A CA 1
ATOM 1951 C C . LEU A 1 262 ? 9.522 5.534 -19.752 1.00 96.19 262 LEU A C 1
ATOM 1953 O O . LEU A 1 262 ? 9.773 4.373 -20.071 1.00 96.19 262 LEU A O 1
ATOM 1957 N N . LEU A 1 263 ? 9.732 6.563 -20.579 1.00 96.00 263 LEU A N 1
ATOM 1958 C CA . LEU A 1 263 ? 10.354 6.437 -21.900 1.00 96.00 263 LEU A CA 1
ATOM 1959 C C . LEU A 1 263 ? 11.802 5.950 -21.804 1.00 96.00 263 LEU A C 1
ATOM 1961 O O . LEU A 1 263 ? 12.218 5.093 -22.582 1.00 96.00 263 LEU A O 1
ATOM 1965 N N . ALA A 1 264 ? 12.570 6.462 -20.840 1.00 97.06 264 ALA A N 1
ATOM 1966 C CA . ALA A 1 264 ? 13.935 6.013 -20.593 1.00 97.06 264 ALA A CA 1
ATOM 1967 C C . ALA A 1 264 ? 13.979 4.543 -20.149 1.00 97.06 264 ALA A C 1
ATOM 1969 O O . ALA A 1 264 ? 14.853 3.798 -20.596 1.00 97.06 264 ALA A O 1
ATOM 1970 N N . LEU A 1 265 ? 13.026 4.108 -19.314 1.00 98.00 265 LEU A N 1
ATOM 1971 C CA . LEU A 1 265 ? 12.876 2.702 -18.941 1.00 98.00 265 LEU A CA 1
ATOM 1972 C C . LEU A 1 265 ? 12.542 1.833 -20.158 1.00 98.00 265 LEU A C 1
ATOM 1974 O O . LEU A 1 265 ? 13.206 0.822 -20.365 1.00 98.00 265 LEU A O 1
ATOM 1978 N N . GLU A 1 266 ? 11.545 2.216 -20.961 1.00 97.19 266 GLU A N 1
ATOM 1979 C CA . GLU A 1 266 ? 11.153 1.472 -22.166 1.00 97.19 266 GLU A CA 1
ATOM 1980 C C . GLU A 1 266 ? 12.327 1.338 -23.140 1.00 97.19 266 GLU A C 1
ATOM 1982 O O . GLU A 1 266 ? 12.668 0.227 -23.542 1.00 97.19 266 GLU A O 1
ATOM 1987 N N . LYS A 1 267 ? 13.001 2.450 -23.448 1.00 97.12 267 LYS A N 1
ATOM 1988 C CA . LYS A 1 267 ? 14.171 2.461 -24.328 1.00 97.12 267 LYS A CA 1
ATOM 1989 C C . LYS A 1 267 ? 15.293 1.571 -23.792 1.00 97.12 267 LYS A C 1
ATOM 1991 O O . LYS A 1 267 ? 15.874 0.800 -24.546 1.00 97.12 267 LYS A O 1
ATOM 1996 N N . GLY A 1 268 ? 15.581 1.648 -22.493 1.00 97.94 268 GLY A N 1
ATOM 1997 C CA . GLY A 1 268 ? 16.594 0.802 -21.865 1.00 97.94 268 GLY A CA 1
ATOM 1998 C C . GLY A 1 268 ? 16.234 -0.688 -21.891 1.00 97.94 268 GLY A C 1
ATOM 1999 O O . GLY A 1 268 ? 17.122 -1.527 -22.037 1.00 97.94 268 GLY A O 1
ATOM 2000 N N . LEU A 1 269 ? 14.944 -1.025 -21.788 1.00 97.88 269 LEU A N 1
ATOM 2001 C CA . LEU A 1 269 ? 14.452 -2.394 -21.949 1.00 97.88 269 LEU A CA 1
ATOM 2002 C C . LEU A 1 269 ? 14.567 -2.871 -23.401 1.00 97.88 269 LEU A C 1
ATOM 2004 O O . LEU A 1 269 ? 14.986 -4.005 -23.605 1.00 97.88 269 LEU A O 1
ATOM 2008 N N . ASP A 1 270 ? 14.247 -2.029 -24.386 1.00 97.25 270 ASP A N 1
ATOM 2009 C CA . ASP A 1 270 ? 14.413 -2.339 -25.814 1.00 97.25 270 ASP A CA 1
ATOM 2010 C C . ASP A 1 270 ? 15.887 -2.590 -26.172 1.00 97.25 270 ASP A C 1
ATOM 2012 O O . ASP A 1 270 ? 16.223 -3.648 -26.704 1.00 97.25 270 ASP A O 1
ATOM 2016 N N . GLU A 1 271 ? 16.787 -1.679 -25.792 1.00 97.31 271 GLU A N 1
ATOM 2017 C CA . GLU A 1 271 ? 18.232 -1.820 -26.031 1.00 97.31 271 GLU A CA 1
ATOM 2018 C C . GLU A 1 271 ? 18.830 -3.048 -25.326 1.00 97.31 271 GLU A C 1
ATOM 2020 O O . GLU A 1 271 ? 19.811 -3.634 -25.791 1.00 97.31 271 GLU A O 1
ATOM 2025 N N . LEU A 1 272 ? 18.284 -3.433 -24.167 1.00 97.50 272 LEU A N 1
ATOM 2026 C CA . LEU A 1 272 ? 18.724 -4.629 -23.462 1.00 97.50 272 LEU A CA 1
ATOM 2027 C C . LEU A 1 272 ? 18.203 -5.905 -24.127 1.00 97.50 272 LEU A C 1
ATOM 2029 O O . LEU A 1 272 ? 18.984 -6.842 -24.271 1.00 97.50 272 LEU A O 1
ATOM 2033 N N . ASP A 1 273 ? 16.937 -5.937 -24.544 1.00 95.44 273 ASP A N 1
ATOM 2034 C CA . ASP A 1 273 ? 16.307 -7.086 -25.208 1.00 95.44 273 ASP A CA 1
ATOM 2035 C C . ASP A 1 273 ? 17.072 -7.475 -26.486 1.00 95.44 273 ASP A C 1
ATOM 2037 O O . ASP A 1 273 ? 17.429 -8.640 -26.658 1.00 95.44 273 ASP A O 1
ATOM 2041 N N . GLU A 1 274 ? 17.462 -6.491 -27.308 1.00 95.31 274 GLU A N 1
ATOM 2042 C CA . GLU A 1 274 ? 18.222 -6.702 -28.555 1.00 95.31 274 GLU A CA 1
ATOM 2043 C C . GLU A 1 274 ? 19.557 -7.433 -28.353 1.00 95.31 274 GLU A C 1
ATOM 2045 O O . GLU A 1 274 ? 19.991 -8.222 -29.195 1.00 95.31 274 GLU A O 1
ATOM 2050 N N . ARG A 1 275 ? 20.232 -7.185 -27.227 1.00 96.50 275 ARG A N 1
ATOM 2051 C CA . ARG A 1 275 ? 21.527 -7.806 -26.912 1.00 96.50 275 ARG A CA 1
ATOM 2052 C C . ARG A 1 275 ? 21.424 -8.966 -25.926 1.00 96.50 275 ARG A C 1
ATOM 2054 O O . ARG A 1 275 ? 22.414 -9.673 -25.740 1.00 96.50 275 ARG A O 1
ATOM 2061 N N . ALA A 1 276 ? 20.260 -9.196 -25.317 1.00 94.56 276 ALA A N 1
ATOM 2062 C CA . ALA A 1 276 ? 20.084 -10.138 -24.214 1.00 94.56 276 ALA A CA 1
ATOM 2063 C C . ALA A 1 276 ? 20.430 -11.586 -24.589 1.00 94.56 276 ALA A C 1
ATOM 2065 O O . ALA A 1 276 ? 20.910 -12.335 -23.735 1.00 94.56 276 ALA A O 1
ATOM 2066 N N . GLU A 1 277 ? 20.231 -11.988 -25.850 1.00 94.88 277 GLU A N 1
ATOM 2067 C CA . GLU A 1 277 ? 20.573 -13.332 -26.345 1.00 94.88 277 GLU A CA 1
ATOM 2068 C C . GLU A 1 277 ? 22.065 -13.665 -26.203 1.00 94.88 277 GLU A C 1
ATOM 2070 O O . GLU A 1 277 ? 22.418 -14.815 -25.935 1.00 94.88 277 GLU A O 1
ATOM 2075 N N . HIS A 1 278 ? 22.928 -12.654 -26.314 1.00 95.75 278 HIS A N 1
ATOM 2076 C CA . HIS A 1 278 ? 24.385 -12.799 -26.291 1.00 95.75 278 HIS A CA 1
ATOM 2077 C C . HIS A 1 278 ? 24.991 -12.607 -24.896 1.00 95.75 278 HIS A C 1
ATOM 2079 O O . HIS A 1 278 ? 26.184 -12.837 -24.706 1.00 95.75 278 HIS A O 1
ATOM 2085 N N . LEU A 1 279 ? 24.189 -12.172 -23.923 1.00 96.88 279 LEU A N 1
ATOM 2086 C CA . LEU A 1 279 ? 24.634 -11.954 -22.553 1.00 96.88 279 LEU A CA 1
ATOM 2087 C C . LEU A 1 279 ? 24.465 -13.230 -21.727 1.00 96.88 279 LEU A C 1
ATOM 2089 O O . LEU A 1 279 ? 23.430 -13.902 -21.792 1.00 96.88 279 LEU A O 1
ATOM 2093 N N . ASP A 1 280 ? 25.482 -13.545 -20.927 1.00 97.38 280 ASP A N 1
ATOM 2094 C CA . ASP A 1 280 ? 25.365 -14.543 -19.871 1.00 97.38 280 ASP A CA 1
ATOM 2095 C C . ASP A 1 280 ? 24.569 -13.992 -18.672 1.00 97.38 280 ASP A C 1
ATOM 2097 O O . ASP A 1 280 ? 24.163 -12.829 -18.629 1.00 97.38 280 ASP A O 1
ATOM 2101 N N . SER A 1 281 ? 24.311 -14.852 -17.689 1.00 96.50 281 SER A N 1
ATOM 2102 C CA . SER A 1 281 ? 23.547 -14.505 -16.488 1.00 96.50 281 SER A CA 1
ATOM 2103 C C . SER A 1 281 ? 24.141 -13.339 -15.692 1.00 96.50 281 SER A C 1
ATOM 2105 O O . SER A 1 281 ? 23.401 -12.454 -15.266 1.00 96.50 281 SER A O 1
ATOM 2107 N N . ALA A 1 282 ? 25.464 -13.296 -15.521 1.00 97.56 282 ALA A N 1
ATOM 2108 C CA . ALA A 1 282 ? 26.116 -12.233 -14.762 1.00 97.56 282 ALA A CA 1
ATOM 2109 C C . ALA A 1 282 ? 26.034 -10.891 -15.507 1.00 97.56 282 ALA A C 1
ATOM 2111 O O . ALA A 1 282 ? 25.710 -9.860 -14.917 1.00 97.56 282 ALA A O 1
ATOM 2112 N N . ALA A 1 283 ? 26.257 -10.902 -16.822 1.00 98.06 283 ALA A N 1
ATOM 2113 C CA . ALA A 1 283 ? 26.142 -9.718 -17.659 1.00 98.06 283 ALA A CA 1
ATOM 2114 C C . ALA A 1 283 ? 24.695 -9.206 -17.747 1.00 98.06 283 ALA A C 1
ATOM 2116 O O . ALA A 1 283 ? 24.482 -7.993 -17.732 1.00 98.06 283 ALA A O 1
ATOM 2117 N N . LEU A 1 284 ? 23.697 -10.101 -17.783 1.00 98.00 284 LE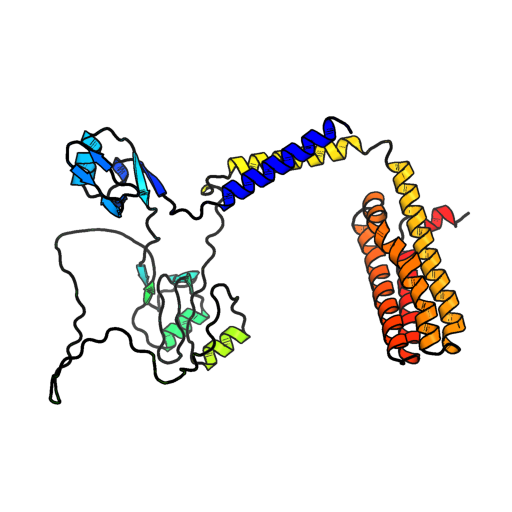U A N 1
ATOM 2118 C CA . LEU A 1 284 ? 22.279 -9.725 -17.718 1.00 98.00 284 LEU A CA 1
ATOM 2119 C C . LEU A 1 284 ? 21.945 -9.027 -16.401 1.00 98.00 284 LEU A C 1
ATOM 2121 O O . LEU A 1 284 ? 21.329 -7.966 -16.427 1.00 98.00 284 LEU A O 1
ATOM 2125 N N . GLN A 1 285 ? 22.382 -9.571 -15.264 1.00 97.88 285 GLN A N 1
ATOM 2126 C CA . GLN A 1 285 ? 22.174 -8.937 -13.961 1.00 97.88 285 GLN A CA 1
ATOM 2127 C C . GLN A 1 285 ? 22.739 -7.509 -13.947 1.00 97.88 285 GLN A C 1
ATOM 2129 O O . GLN A 1 285 ? 22.019 -6.565 -13.623 1.00 97.88 285 GLN A O 1
ATOM 2134 N N . VAL A 1 286 ? 24.009 -7.348 -14.340 1.00 98.25 286 VAL A N 1
ATOM 2135 C CA . VAL A 1 286 ? 24.689 -6.042 -14.382 1.00 98.25 286 VAL A CA 1
ATOM 2136 C C . VAL A 1 286 ? 23.980 -5.067 -15.322 1.00 98.25 286 VAL A C 1
ATOM 2138 O O . VAL A 1 286 ? 23.955 -3.870 -15.057 1.00 98.25 286 VAL A O 1
ATOM 2141 N N . ALA A 1 287 ? 23.388 -5.556 -16.411 1.00 98.12 287 ALA A N 1
ATOM 2142 C CA . ALA A 1 287 ? 22.664 -4.718 -17.356 1.00 98.12 287 ALA A CA 1
ATOM 2143 C C . ALA A 1 287 ? 21.243 -4.341 -16.894 1.00 98.12 287 ALA A C 1
ATOM 2145 O O . ALA A 1 287 ? 20.756 -3.280 -17.280 1.00 98.12 287 ALA A O 1
ATOM 2146 N N . ILE A 1 288 ? 20.584 -5.171 -16.078 1.00 98.38 288 ILE A N 1
ATOM 2147 C CA . ILE A 1 288 ? 19.249 -4.888 -15.522 1.00 98.38 288 ILE A CA 1
ATOM 2148 C C . ILE A 1 288 ? 19.331 -3.896 -14.352 1.00 98.38 288 ILE A C 1
ATOM 2150 O O . ILE A 1 288 ? 18.436 -3.068 -14.179 1.00 98.38 288 ILE A O 1
ATOM 2154 N N . ASP A 1 289 ? 20.401 -3.954 -13.558 1.00 98.31 289 ASP A N 1
ATOM 2155 C CA . ASP A 1 289 ? 20.558 -3.159 -12.333 1.00 98.31 289 ASP A CA 1
ATOM 2156 C C . ASP A 1 289 ? 20.349 -1.635 -12.526 1.00 98.31 289 ASP A C 1
ATOM 2158 O O . ASP A 1 289 ? 19.579 -1.036 -11.765 1.00 98.31 289 ASP A O 1
ATOM 2162 N N . PRO A 1 290 ? 20.898 -0.988 -13.578 1.00 98.19 290 PRO A N 1
ATOM 2163 C CA . PRO A 1 290 ? 20.675 0.435 -13.839 1.00 98.19 290 PRO A CA 1
ATOM 2164 C C . PRO A 1 290 ? 19.231 0.776 -14.221 1.00 98.19 290 PRO A C 1
ATOM 2166 O O . PRO A 1 290 ? 18.793 1.900 -13.984 1.00 98.19 290 PRO A O 1
ATOM 2169 N N . LEU A 1 291 ? 18.478 -0.165 -14.804 1.00 98.19 291 LEU A N 1
ATOM 2170 C CA . LEU A 1 291 ? 17.069 0.046 -15.156 1.00 98.19 291 LEU A CA 1
ATOM 2171 C C . LEU A 1 291 ? 16.194 0.080 -13.898 1.00 98.19 291 LEU A C 1
ATOM 2173 O O . LEU A 1 291 ? 15.319 0.939 -13.783 1.00 98.19 291 LEU A O 1
ATOM 2177 N N . LEU A 1 292 ? 16.472 -0.816 -12.942 1.00 97.81 292 LEU A N 1
ATOM 2178 C CA . LEU A 1 292 ? 15.785 -0.879 -11.650 1.00 97.81 292 LEU A CA 1
ATOM 2179 C C . LEU A 1 292 ? 16.126 0.318 -10.760 1.00 97.81 292 LEU A C 1
ATOM 2181 O O . LEU A 1 292 ? 15.229 0.967 -10.229 1.00 97.81 292 LEU A O 1
ATOM 2185 N N . THR A 1 293 ? 17.414 0.626 -10.614 1.00 97.12 293 THR A N 1
ATOM 2186 C CA . THR A 1 293 ? 17.900 1.689 -9.717 1.00 97.12 293 THR A CA 1
ATOM 2187 C C . THR A 1 293 ? 17.794 3.092 -10.318 1.00 97.12 293 THR A C 1
ATOM 2189 O O . THR A 1 293 ? 17.864 4.084 -9.593 1.00 97.12 293 THR A O 1
ATOM 2192 N N . GLY A 1 294 ? 17.614 3.192 -11.637 1.00 97.38 294 GLY A N 1
ATOM 2193 C CA . GLY A 1 294 ? 17.478 4.446 -12.362 1.00 97.38 294 GLY A CA 1
ATOM 2194 C C . GLY A 1 294 ? 16.021 4.782 -12.690 1.00 97.38 294 GLY A C 1
ATOM 2195 O O . GLY A 1 294 ? 15.284 5.224 -11.805 1.00 97.38 294 GLY A O 1
ATOM 2196 N N . PRO A 1 295 ? 15.605 4.643 -13.960 1.00 97.81 295 PRO A N 1
ATOM 2197 C CA . PRO A 1 295 ? 14.324 5.159 -14.430 1.00 97.81 295 PRO A CA 1
ATOM 2198 C C . PRO A 1 295 ? 13.112 4.493 -13.763 1.00 97.81 295 PRO A C 1
ATOM 2200 O O . PRO A 1 295 ? 12.159 5.192 -13.425 1.00 97.81 295 PRO A O 1
ATOM 2203 N N . ALA A 1 296 ? 13.150 3.183 -13.474 1.00 97.56 296 ALA A N 1
ATOM 2204 C CA . ALA A 1 296 ? 12.047 2.524 -12.766 1.00 97.56 296 ALA A CA 1
ATOM 2205 C C . ALA A 1 296 ? 11.860 3.092 -11.349 1.00 97.56 296 ALA A C 1
ATOM 2207 O O . ALA A 1 296 ? 10.744 3.444 -10.964 1.00 97.56 296 ALA A O 1
ATOM 2208 N N . TYR A 1 297 ? 12.953 3.252 -10.595 1.00 97.50 297 TYR A N 1
ATOM 2209 C CA . TYR A 1 297 ? 12.911 3.846 -9.260 1.00 97.50 297 TYR A CA 1
ATOM 2210 C C . TYR A 1 297 ? 12.405 5.294 -9.286 1.00 97.50 297 TYR A C 1
ATOM 2212 O O . TYR A 1 297 ? 11.505 5.641 -8.520 1.00 97.50 297 TYR A O 1
ATOM 2220 N N . ARG A 1 298 ? 12.938 6.140 -10.181 1.00 97.56 298 ARG A N 1
ATOM 2221 C CA . ARG A 1 298 ? 12.540 7.558 -10.274 1.00 97.56 298 ARG A CA 1
ATOM 2222 C C . ARG A 1 298 ? 11.080 7.722 -10.692 1.00 97.56 298 ARG A C 1
ATOM 2224 O O . ARG A 1 298 ? 10.371 8.541 -10.105 1.00 97.56 298 ARG A O 1
ATOM 2231 N N . PHE A 1 299 ? 10.604 6.902 -11.630 1.00 97.25 299 PHE A N 1
ATOM 2232 C CA . PHE A 1 299 ? 9.189 6.864 -11.991 1.00 97.25 299 PHE A CA 1
ATOM 2233 C C . PHE A 1 299 ? 8.316 6.481 -10.790 1.00 97.25 299 PHE A C 1
ATOM 2235 O O . PHE A 1 299 ? 7.352 7.179 -10.459 1.00 97.25 299 PHE A O 1
ATOM 2242 N N . ALA A 1 300 ? 8.680 5.398 -10.094 1.00 96.88 300 ALA A N 1
ATOM 2243 C CA . ALA A 1 300 ? 7.955 4.947 -8.919 1.00 96.88 300 ALA A CA 1
ATOM 2244 C C . ALA A 1 300 ? 7.924 6.035 -7.838 1.00 96.88 300 ALA A C 1
ATOM 2246 O O . ALA A 1 300 ? 6.863 6.276 -7.265 1.00 96.88 300 ALA A O 1
ATOM 2247 N N . GLU A 1 301 ? 9.033 6.722 -7.565 1.00 95.75 301 GLU A N 1
ATOM 2248 C CA . GLU A 1 301 ? 9.095 7.778 -6.551 1.00 95.75 301 GLU A CA 1
ATOM 2249 C C . GLU A 1 301 ? 8.180 8.967 -6.891 1.00 95.75 301 GLU A C 1
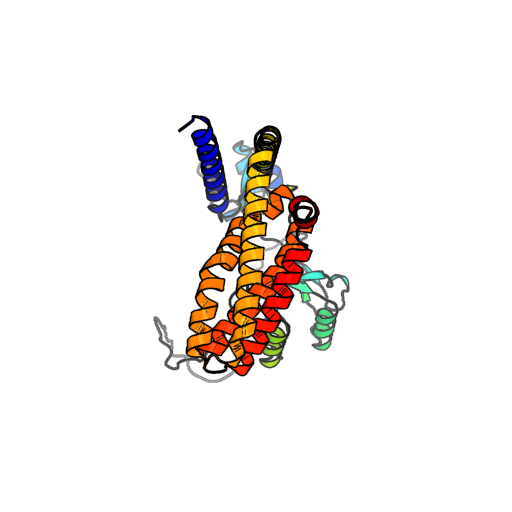ATOM 2251 O O . GLU A 1 301 ? 7.450 9.467 -6.031 1.00 95.75 301 GLU A O 1
ATOM 2256 N N . GLY A 1 302 ? 8.153 9.382 -8.160 1.00 93.94 302 GLY A N 1
ATOM 2257 C CA . GLY A 1 302 ? 7.373 10.536 -8.604 1.00 93.94 302 GLY A CA 1
ATOM 2258 C C . GLY A 1 302 ? 5.877 10.271 -8.823 1.00 93.94 302 GLY A C 1
ATOM 2259 O O . GLY A 1 302 ? 5.124 11.233 -8.979 1.00 93.94 302 GLY A O 1
ATOM 2260 N N . ARG A 1 303 ? 5.409 9.014 -8.791 1.00 94.38 303 ARG A N 1
ATOM 2261 C CA . ARG A 1 303 ? 4.032 8.585 -9.147 1.00 94.38 303 ARG A CA 1
ATOM 2262 C C . ARG A 1 303 ? 2.881 9.385 -8.519 1.00 94.38 303 ARG A C 1
ATOM 2264 O O . ARG A 1 303 ? 1.788 9.462 -9.074 1.00 94.38 303 ARG A O 1
ATOM 2271 N N . GLU A 1 304 ? 3.092 9.998 -7.357 1.00 91.62 304 GLU A N 1
ATOM 2272 C CA . GLU A 1 304 ? 2.079 10.839 -6.708 1.00 91.62 304 GLU A CA 1
ATOM 2273 C C . GLU A 1 304 ? 1.778 12.125 -7.491 1.00 91.62 304 GLU A C 1
ATOM 2275 O O . GLU A 1 304 ? 0.687 12.677 -7.358 1.00 91.62 304 GLU A O 1
ATOM 2280 N N . ALA A 1 305 ? 2.710 12.609 -8.320 1.00 90.12 305 ALA A N 1
ATOM 2281 C CA . ALA A 1 305 ? 2.454 13.712 -9.245 1.00 90.12 305 ALA A CA 1
ATOM 2282 C C . ALA A 1 305 ? 1.397 13.330 -10.292 1.00 90.12 305 ALA A C 1
ATOM 2284 O O . ALA A 1 305 ? 0.475 14.107 -10.525 1.00 90.12 305 ALA A O 1
ATOM 2285 N N . LEU A 1 306 ? 1.450 12.101 -10.821 1.00 89.62 306 LEU A N 1
ATOM 2286 C CA . LEU A 1 306 ? 0.445 11.581 -11.751 1.00 89.62 306 LEU A CA 1
ATOM 2287 C C . LEU A 1 306 ? -0.953 11.556 -11.114 1.00 89.62 306 LEU A C 1
ATOM 2289 O O . LEU A 1 306 ? -1.919 12.027 -11.712 1.00 89.62 306 LEU A O 1
ATOM 2293 N N . ARG A 1 307 ? -1.059 11.070 -9.869 1.00 91.06 307 ARG A N 1
ATOM 2294 C CA . ARG A 1 307 ? -2.335 11.013 -9.133 1.00 91.06 307 ARG A CA 1
ATOM 2295 C C . ARG A 1 307 ? -2.932 12.389 -8.865 1.00 91.06 307 ARG A C 1
ATOM 2297 O O . ARG A 1 307 ? -4.152 12.537 -8.888 1.00 91.06 307 ARG A O 1
ATOM 2304 N N . ARG A 1 308 ? -2.093 13.381 -8.560 1.00 88.75 308 ARG A N 1
ATOM 2305 C CA . ARG A 1 308 ? -2.560 14.746 -8.291 1.00 88.75 308 ARG A CA 1
ATOM 2306 C C . ARG A 1 308 ? -2.994 15.464 -9.571 1.00 88.75 308 ARG A C 1
ATOM 2308 O O . ARG A 1 308 ? -4.062 16.064 -9.556 1.00 88.75 308 ARG A O 1
ATOM 2315 N N . ALA A 1 309 ? -2.233 15.320 -10.656 1.00 87.25 309 ALA A N 1
ATOM 2316 C CA . ALA A 1 309 ? -2.505 15.971 -11.936 1.00 87.25 309 ALA A CA 1
ATOM 2317 C C . ALA A 1 309 ? -3.706 15.372 -12.693 1.00 87.25 309 ALA A C 1
ATOM 2319 O O . ALA A 1 309 ? -4.520 16.107 -13.243 1.00 87.25 309 ALA A O 1
ATOM 2320 N N . HIS A 1 310 ? -3.833 14.040 -12.715 1.00 85.94 310 HIS A N 1
ATOM 2321 C CA . HIS A 1 310 ? -4.805 13.336 -13.569 1.00 85.94 310 HIS A CA 1
ATOM 2322 C C . HIS A 1 310 ? -5.841 12.510 -12.791 1.00 85.94 310 HIS A C 1
ATOM 2324 O O . HIS A 1 310 ? -6.693 11.846 -13.381 1.00 85.94 310 HIS A O 1
ATOM 2330 N N . GLY A 1 311 ? -5.805 12.567 -11.459 1.00 89.31 311 GLY A N 1
ATOM 2331 C CA . GLY A 1 311 ? -6.749 11.869 -10.593 1.00 89.31 311 GLY A CA 1
ATOM 2332 C C . GLY A 1 311 ? -6.447 10.379 -10.401 1.00 89.31 311 GLY A C 1
ATOM 2333 O O . GLY A 1 311 ? -5.474 9.818 -10.905 1.00 89.31 311 GLY A O 1
ATOM 2334 N N . THR A 1 312 ? -7.297 9.728 -9.604 1.00 93.12 312 THR A N 1
ATOM 2335 C CA . THR A 1 312 ? -7.097 8.340 -9.159 1.00 93.12 312 THR A CA 1
ATOM 2336 C C . THR A 1 312 ? -7.250 7.319 -10.285 1.00 93.12 312 THR A C 1
ATOM 2338 O O . THR A 1 312 ? -6.527 6.332 -10.295 1.00 93.12 312 THR A O 1
ATOM 2341 N N . GLU A 1 313 ? -8.175 7.534 -11.219 1.00 91.19 313 GLU A N 1
ATOM 2342 C CA . GLU A 1 313 ? -8.460 6.575 -12.293 1.00 91.19 313 GLU A CA 1
ATOM 2343 C C . GLU A 1 313 ? -7.283 6.451 -13.269 1.00 91.19 313 GLU A C 1
ATOM 2345 O O . GLU A 1 313 ? -6.777 5.350 -13.479 1.00 91.19 313 GLU A O 1
ATOM 2350 N N . ALA A 1 314 ? -6.763 7.582 -13.758 1.00 89.31 314 ALA A N 1
ATOM 2351 C CA . ALA A 1 314 ? -5.573 7.609 -14.608 1.00 89.31 314 ALA A CA 1
ATOM 2352 C C . ALA A 1 314 ? -4.335 7.049 -13.888 1.00 89.31 314 ALA A C 1
ATOM 2354 O O . ALA A 1 314 ? -3.564 6.284 -14.462 1.00 89.31 314 ALA A O 1
ATOM 2355 N N . TYR A 1 315 ? -4.175 7.375 -12.600 1.00 94.69 315 TYR A N 1
ATOM 2356 C CA . TYR A 1 315 ? -3.119 6.795 -11.773 1.00 94.69 315 TYR A CA 1
ATOM 2357 C C . TYR A 1 315 ? -3.209 5.266 -11.707 1.00 94.69 315 TYR A C 1
ATOM 2359 O O . TYR A 1 315 ? -2.190 4.599 -11.864 1.00 94.69 315 TYR A O 1
ATOM 2367 N N . ILE A 1 316 ? -4.402 4.701 -11.488 1.00 96.25 316 ILE A N 1
ATOM 2368 C CA . ILE A 1 316 ? -4.589 3.245 -11.430 1.00 96.25 316 ILE A CA 1
ATOM 2369 C C . ILE A 1 316 ? -4.223 2.608 -12.772 1.00 96.25 316 ILE A C 1
ATOM 2371 O O . ILE A 1 316 ? -3.447 1.657 -12.776 1.00 96.25 316 ILE A O 1
ATOM 2375 N N . ALA A 1 317 ? -4.720 3.154 -13.887 1.00 94.06 317 ALA A N 1
ATOM 2376 C CA . ALA A 1 317 ? -4.471 2.609 -15.222 1.00 94.06 317 ALA A CA 1
ATOM 2377 C C . ALA A 1 317 ? -2.968 2.490 -15.537 1.00 94.06 317 ALA A C 1
ATOM 2379 O O . ALA A 1 317 ? -2.495 1.425 -15.935 1.00 94.06 317 ALA A O 1
ATOM 2380 N N . VAL A 1 318 ? -2.200 3.554 -15.278 1.00 96.62 318 VAL A N 1
ATOM 2381 C CA . VAL A 1 318 ? -0.745 3.569 -15.498 1.00 96.62 318 VAL A CA 1
ATOM 2382 C C . VAL A 1 318 ? -0.018 2.665 -14.504 1.00 96.62 318 VAL A C 1
ATOM 2384 O O . VAL A 1 318 ? 0.825 1.850 -14.887 1.00 96.62 318 VAL A O 1
ATOM 2387 N N . MET A 1 319 ? -0.330 2.791 -13.211 1.00 97.56 319 MET A N 1
ATOM 2388 C CA . MET A 1 319 ? 0.417 2.092 -12.166 1.00 97.56 319 MET A CA 1
ATOM 2389 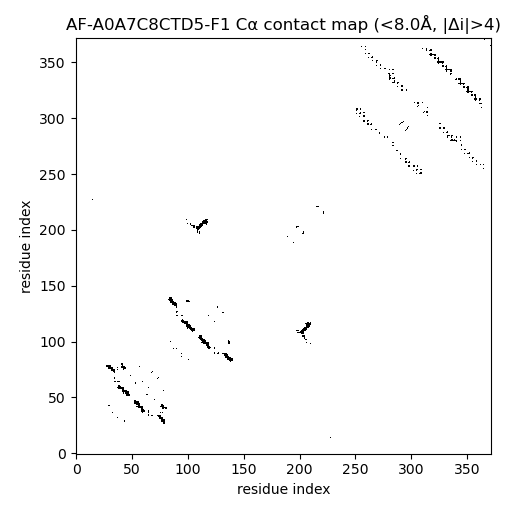C C . MET A 1 319 ? 0.181 0.588 -12.166 1.00 97.56 319 MET A C 1
ATOM 2391 O O . MET A 1 319 ? 1.064 -0.156 -11.746 1.00 97.56 319 MET A O 1
ATOM 2395 N N . GLU A 1 320 ? -0.972 0.115 -12.634 1.00 97.75 320 GLU A N 1
ATOM 2396 C CA . GLU A 1 320 ? -1.223 -1.317 -12.750 1.00 97.75 320 GLU A CA 1
ATOM 2397 C C . GLU A 1 320 ? -0.273 -1.965 -13.770 1.00 97.75 320 GLU A C 1
ATOM 2399 O O . GLU A 1 320 ? 0.373 -2.973 -13.462 1.00 97.75 320 GLU A O 1
ATOM 2404 N N . ALA A 1 321 ? -0.133 -1.352 -14.950 1.00 97.25 321 ALA A N 1
ATOM 2405 C CA . ALA A 1 321 ? 0.794 -1.789 -15.988 1.00 97.25 321 ALA A CA 1
ATOM 2406 C C . ALA A 1 321 ? 2.260 -1.628 -15.554 1.00 97.25 321 ALA A C 1
ATOM 2408 O O . ALA A 1 321 ? 3.039 -2.581 -15.656 1.00 97.25 321 ALA A O 1
ATOM 2409 N N . PHE A 1 322 ? 2.617 -0.487 -14.956 1.00 98.31 322 PHE A N 1
ATOM 2410 C CA . PHE A 1 322 ? 3.969 -0.258 -14.440 1.00 98.31 322 PHE A CA 1
ATOM 2411 C C . PHE A 1 322 ? 4.349 -1.279 -13.359 1.00 98.31 322 PHE A C 1
ATOM 2413 O O . PHE A 1 322 ? 5.421 -1.876 -13.416 1.00 98.31 322 PHE A O 1
ATOM 2420 N N . ALA A 1 323 ? 3.456 -1.572 -12.410 1.00 98.25 323 ALA A N 1
ATOM 2421 C CA . ALA A 1 323 ? 3.728 -2.556 -11.366 1.00 98.25 323 ALA A CA 1
ATOM 2422 C C . ALA A 1 323 ? 3.891 -3.979 -11.935 1.00 98.25 323 ALA A C 1
ATOM 2424 O O . ALA A 1 323 ? 4.631 -4.790 -11.374 1.00 98.25 323 ALA A O 1
ATOM 2425 N N . ARG A 1 324 ? 3.221 -4.317 -13.051 1.00 98.50 324 ARG A N 1
ATOM 2426 C CA . ARG A 1 324 ? 3.510 -5.562 -13.788 1.00 98.50 324 ARG A CA 1
ATOM 2427 C C . ARG A 1 324 ? 4.913 -5.531 -14.392 1.00 98.50 324 ARG A C 1
ATOM 2429 O O . ARG A 1 324 ? 5.620 -6.529 -14.259 1.00 98.50 324 ARG A O 1
ATOM 2436 N N . ALA A 1 325 ? 5.309 -4.423 -15.019 1.00 98.31 325 ALA A N 1
ATOM 2437 C CA . ALA A 1 325 ? 6.642 -4.253 -15.596 1.00 98.31 325 ALA A CA 1
ATOM 2438 C C . ALA A 1 325 ? 7.737 -4.404 -14.530 1.00 98.31 325 ALA A C 1
ATOM 2440 O O . ALA A 1 325 ? 8.623 -5.241 -14.679 1.00 98.31 325 ALA A O 1
ATOM 2441 N N . GLU A 1 326 ? 7.614 -3.689 -13.410 1.00 98.56 326 GLU A N 1
ATOM 2442 C CA . GLU A 1 326 ? 8.557 -3.723 -12.288 1.00 98.56 326 GLU A CA 1
ATOM 2443 C C . GLU A 1 326 ? 8.707 -5.136 -11.705 1.00 98.56 326 GLU A C 1
ATOM 2445 O O . GLU A 1 326 ? 9.823 -5.624 -11.526 1.00 98.56 326 GLU A O 1
ATOM 2450 N N . ARG A 1 327 ? 7.599 -5.854 -11.460 1.00 98.69 327 ARG A N 1
ATOM 2451 C CA . ARG A 1 327 ? 7.654 -7.242 -10.960 1.00 98.69 327 ARG A CA 1
ATOM 2452 C C . ARG A 1 327 ? 8.380 -8.180 -11.921 1.00 98.69 327 ARG A C 1
ATOM 2454 O O . ARG A 1 327 ? 9.160 -9.020 -11.476 1.00 98.69 327 ARG A O 1
ATOM 2461 N N . LYS A 1 328 ? 8.120 -8.056 -13.223 1.00 98.56 328 LYS A N 1
ATOM 2462 C CA . LYS A 1 328 ? 8.767 -8.876 -14.256 1.00 98.56 328 LYS A CA 1
ATOM 2463 C C . LYS A 1 328 ? 10.247 -8.522 -14.409 1.00 98.56 328 LYS A C 1
ATOM 2465 O O . LYS A 1 328 ? 11.064 -9.424 -14.555 1.00 98.56 328 LYS A O 1
ATOM 2470 N N . LEU A 1 329 ? 10.602 -7.245 -14.284 1.00 98.31 329 LEU A N 1
ATOM 2471 C CA . LEU A 1 329 ? 11.990 -6.794 -14.297 1.00 98.31 329 LEU A CA 1
ATOM 2472 C C . LEU A 1 329 ? 12.763 -7.309 -13.073 1.00 98.31 329 LEU A C 1
ATOM 2474 O O . LEU A 1 329 ? 13.855 -7.850 -13.220 1.00 98.31 329 LEU A O 1
ATOM 2478 N N . ASN A 1 330 ? 12.159 -7.258 -11.883 1.00 98.50 330 ASN A N 1
ATOM 2479 C CA . ASN A 1 330 ? 12.717 -7.874 -10.676 1.00 98.50 330 ASN A CA 1
ATOM 2480 C C . ASN A 1 330 ? 12.876 -9.393 -10.832 1.00 98.50 330 ASN A C 1
ATOM 2482 O O . ASN A 1 330 ? 13.896 -9.951 -10.435 1.00 98.50 330 ASN A O 1
ATOM 2486 N N . ARG A 1 331 ? 11.909 -10.073 -11.466 1.00 98.56 331 ARG A N 1
ATOM 2487 C CA . ARG A 1 331 ? 12.027 -11.505 -11.781 1.00 98.56 331 ARG A CA 1
ATOM 2488 C C . ARG A 1 331 ? 13.176 -11.783 -12.748 1.00 98.56 331 ARG A C 1
ATOM 2490 O O . ARG A 1 331 ? 13.897 -12.756 -12.543 1.00 98.56 331 ARG A O 1
ATOM 2497 N N . ALA A 1 332 ? 13.357 -10.936 -13.761 1.00 98.44 332 ALA A N 1
ATOM 2498 C CA . ALA A 1 332 ? 14.464 -11.042 -14.701 1.00 98.44 332 ALA A CA 1
ATOM 2499 C C . ALA A 1 332 ? 15.816 -10.913 -13.986 1.00 98.44 332 ALA A C 1
ATOM 2501 O O . ALA A 1 332 ? 16.705 -11.731 -14.208 1.00 98.44 332 ALA A O 1
ATOM 2502 N N . TRP A 1 333 ? 15.932 -9.941 -13.076 1.00 98.56 333 TRP A N 1
ATOM 2503 C CA . TRP A 1 333 ? 17.122 -9.741 -12.252 1.00 98.56 333 TRP A CA 1
ATOM 2504 C C . TRP A 1 333 ? 17.404 -10.950 -11.349 1.00 98.56 333 TRP A C 1
ATOM 2506 O O . TRP A 1 333 ? 18.512 -11.478 -11.378 1.00 98.56 333 TRP A O 1
ATOM 2516 N N . SER A 1 334 ? 16.408 -11.455 -10.606 1.00 98.38 334 SER A N 1
ATOM 2517 C CA . SER A 1 334 ? 16.592 -12.631 -9.737 1.00 98.38 334 SER A CA 1
ATOM 2518 C C . SER A 1 334 ? 16.993 -13.877 -10.527 1.00 98.38 334 SER A C 1
ATOM 2520 O O . SER A 1 334 ? 17.945 -14.554 -10.158 1.00 98.38 334 SER A O 1
ATOM 2522 N N . ALA A 1 335 ? 16.331 -14.148 -11.655 1.00 98.38 335 ALA A N 1
ATOM 2523 C CA . ALA A 1 335 ? 16.683 -15.278 -12.512 1.00 98.38 335 ALA A CA 1
ATOM 2524 C C . ALA A 1 335 ? 18.107 -15.154 -13.085 1.00 98.38 335 ALA A C 1
ATOM 2526 O O . ALA A 1 335 ? 18.796 -16.161 -13.245 1.00 98.38 335 ALA A O 1
ATOM 2527 N N . ALA A 1 336 ? 18.565 -13.933 -13.378 1.00 98.19 336 ALA A N 1
ATOM 2528 C CA . ALA A 1 336 ? 19.937 -13.682 -13.803 1.00 98.19 336 ALA A CA 1
ATOM 2529 C C . ALA A 1 336 ? 20.939 -13.992 -12.676 1.00 98.19 336 ALA A C 1
ATOM 2531 O O . ALA A 1 336 ? 21.891 -14.732 -12.914 1.00 98.19 336 ALA A O 1
ATOM 2532 N N . VAL A 1 337 ? 20.682 -13.524 -11.448 1.00 98.12 337 VAL A N 1
ATOM 2533 C CA . VAL A 1 337 ? 21.500 -13.831 -10.255 1.00 98.12 337 VAL A CA 1
ATOM 2534 C C . VAL A 1 337 ? 21.590 -15.334 -9.995 1.00 98.12 337 VAL A C 1
ATOM 2536 O O . VAL A 1 337 ? 22.667 -15.849 -9.704 1.00 98.12 337 VAL A O 1
ATOM 2539 N N . ASP A 1 338 ? 20.477 -16.043 -10.159 1.00 98.12 338 ASP A N 1
ATOM 2540 C CA . ASP A 1 338 ? 20.386 -17.480 -9.899 1.00 98.12 338 ASP A CA 1
ATOM 2541 C C . ASP A 1 338 ? 20.978 -18.350 -11.030 1.00 98.12 338 ASP A C 1
ATOM 2543 O O . ASP A 1 338 ? 20.980 -19.578 -10.936 1.00 98.12 338 ASP A O 1
ATOM 2547 N N . GLY A 1 339 ? 21.491 -17.746 -12.110 1.00 97.50 339 GLY A N 1
ATOM 2548 C CA . GLY A 1 339 ? 22.111 -18.483 -13.216 1.00 97.50 339 GLY A CA 1
ATOM 2549 C C . GLY A 1 339 ? 21.123 -19.062 -14.239 1.00 97.50 339 GLY A C 1
ATOM 2550 O O . GLY A 1 339 ? 21.472 -19.992 -14.965 1.00 97.50 339 GLY A O 1
ATOM 2551 N N . TYR A 1 340 ? 19.904 -18.517 -14.333 1.00 98.06 340 TYR A N 1
ATOM 2552 C CA . TYR A 1 340 ? 18.852 -18.945 -15.267 1.00 98.06 340 TYR A CA 1
ATOM 2553 C C . TYR A 1 340 ? 18.627 -17.922 -16.402 1.00 98.06 340 TYR A C 1
ATOM 2555 O O . TYR A 1 340 ? 17.612 -17.216 -16.425 1.00 98.06 340 TYR A O 1
ATOM 2563 N N . PRO A 1 341 ? 19.515 -17.850 -17.415 1.00 96.56 341 PRO A N 1
ATOM 2564 C CA . PRO A 1 341 ? 19.473 -16.791 -18.428 1.00 96.56 341 PRO A CA 1
ATOM 2565 C C . PRO A 1 341 ? 18.224 -16.870 -19.319 1.00 96.56 341 PRO A C 1
ATOM 2567 O O . PRO A 1 341 ? 17.682 -15.849 -19.728 1.00 96.56 341 PRO A O 1
ATOM 2570 N N . GLY A 1 342 ? 17.709 -18.075 -19.589 1.00 97.06 342 GLY A N 1
ATOM 2571 C CA . GLY A 1 342 ? 16.487 -18.245 -20.381 1.00 97.06 342 GLY A CA 1
ATOM 2572 C C . GLY A 1 342 ? 15.233 -17.704 -19.686 1.00 97.06 342 GLY A C 1
ATOM 2573 O O . GLY A 1 342 ? 14.347 -17.165 -20.343 1.00 97.06 342 GLY A O 1
ATOM 2574 N N . GLU A 1 343 ? 15.147 -17.828 -18.360 1.00 98.00 343 GLU A N 1
ATOM 2575 C CA . GLU A 1 343 ? 14.044 -17.248 -17.589 1.00 98.00 343 GLU A CA 1
ATOM 2576 C C . GLU A 1 343 ? 14.196 -15.734 -17.439 1.00 98.00 343 GLU A C 1
ATOM 2578 O O . GLU A 1 343 ? 13.202 -15.010 -17.555 1.00 98.00 343 GLU A O 1
ATOM 2583 N N . ALA A 1 344 ? 15.432 -15.265 -17.253 1.00 98.19 344 ALA A N 1
ATOM 2584 C CA . ALA A 1 344 ? 15.743 -13.845 -17.206 1.00 98.19 344 ALA A CA 1
ATOM 2585 C C . ALA A 1 344 ? 15.274 -13.133 -18.484 1.00 98.19 344 ALA A C 1
ATOM 2587 O O . ALA A 1 344 ? 14.534 -12.156 -18.400 1.00 98.19 344 ALA A O 1
ATOM 2588 N N . ARG A 1 345 ? 15.599 -13.682 -19.664 1.00 98.00 345 ARG A N 1
ATOM 2589 C CA . ARG A 1 345 ? 15.193 -13.130 -20.970 1.00 98.00 345 ARG A CA 1
ATOM 2590 C C . ARG A 1 345 ? 13.679 -13.098 -21.169 1.00 98.00 345 ARG A C 1
ATOM 2592 O O . ARG A 1 345 ? 13.138 -12.051 -21.493 1.00 98.00 345 ARG A O 1
ATOM 2599 N N . ARG A 1 346 ? 12.969 -14.201 -20.892 1.00 98.19 346 ARG A N 1
ATOM 2600 C CA . ARG A 1 346 ? 11.492 -14.217 -20.985 1.00 98.19 346 ARG A CA 1
ATOM 2601 C C . ARG A 1 346 ? 10.843 -13.193 -20.054 1.00 98.19 346 ARG A C 1
ATOM 2603 O O . ARG A 1 346 ? 9.844 -12.572 -20.402 1.00 98.19 346 ARG A O 1
ATOM 2610 N N . SER A 1 347 ? 11.395 -13.032 -18.853 1.00 98.12 347 SER A N 1
ATOM 2611 C CA . SER A 1 347 ? 10.893 -12.054 -17.885 1.00 98.12 347 SER A CA 1
ATOM 2612 C C . SER A 1 347 ? 11.180 -10.619 -18.336 1.00 98.12 347 SER A C 1
ATOM 2614 O O . SER A 1 347 ? 10.322 -9.756 -18.164 1.00 98.12 347 SER A O 1
ATOM 2616 N N . LEU A 1 348 ? 12.340 -10.378 -18.955 1.00 98.06 348 LEU A N 1
ATOM 2617 C CA . LEU A 1 348 ? 12.721 -9.092 -19.538 1.00 98.06 348 LEU A CA 1
ATOM 2618 C C . LEU A 1 348 ? 11.792 -8.694 -20.696 1.00 98.06 348 LEU A C 1
ATOM 2620 O O . LEU A 1 348 ? 11.220 -7.606 -20.665 1.00 98.06 348 LEU A O 1
ATOM 2624 N N . GLU A 1 349 ? 11.568 -9.593 -21.656 1.00 97.62 349 GLU A N 1
ATOM 2625 C CA . GLU A 1 349 ? 10.633 -9.384 -22.769 1.00 97.62 349 GLU A CA 1
ATOM 2626 C C . GLU A 1 349 ? 9.229 -9.045 -22.242 1.00 97.62 349 GLU A C 1
ATOM 2628 O O . GLU A 1 349 ? 8.592 -8.069 -22.646 1.00 97.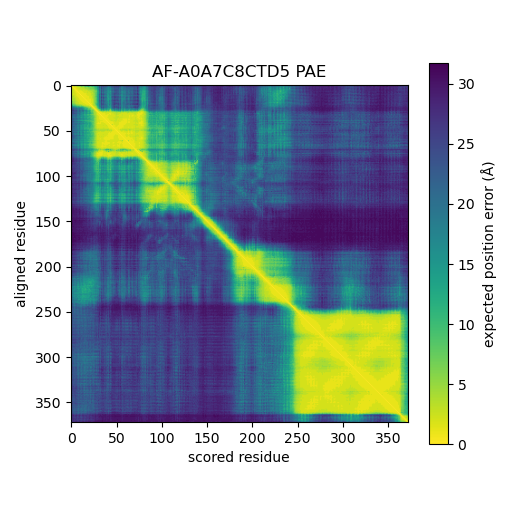62 349 GLU A O 1
ATOM 2633 N N . ALA A 1 350 ? 8.756 -9.804 -21.252 1.00 98.00 350 ALA A N 1
ATOM 2634 C CA . ALA A 1 350 ? 7.463 -9.548 -20.642 1.00 98.00 350 ALA A CA 1
ATOM 2635 C C . ALA A 1 350 ? 7.420 -8.201 -19.892 1.00 98.00 350 ALA A C 1
ATOM 2637 O O . ALA A 1 350 ? 6.343 -7.596 -19.808 1.00 98.00 350 ALA A O 1
ATOM 2638 N N . ALA A 1 351 ? 8.532 -7.760 -19.291 1.00 98.12 351 ALA A N 1
ATOM 2639 C CA . ALA A 1 351 ? 8.636 -6.469 -18.610 1.00 98.12 351 ALA A CA 1
ATOM 2640 C C . ALA A 1 351 ? 8.531 -5.314 -19.612 1.00 98.12 351 ALA A C 1
ATOM 2642 O O . ALA A 1 351 ? 7.785 -4.370 -19.364 1.00 98.12 351 ALA A O 1
ATOM 2643 N N . ARG A 1 352 ? 9.192 -5.442 -20.767 1.00 97.56 352 ARG A N 1
ATOM 2644 C CA . ARG A 1 352 ? 9.150 -4.500 -21.895 1.00 97.56 352 ARG A CA 1
ATOM 2645 C C . ARG A 1 352 ? 7.732 -4.270 -22.409 1.00 97.56 352 ARG A C 1
ATOM 2647 O O . ARG A 1 352 ? 7.297 -3.127 -22.517 1.00 97.56 352 ARG A O 1
ATOM 2654 N N . LEU A 1 353 ? 6.972 -5.347 -22.623 1.00 97.50 353 LEU A N 1
ATOM 2655 C CA . LEU A 1 353 ? 5.561 -5.252 -23.022 1.00 97.50 353 LEU A CA 1
ATOM 2656 C C . LEU A 1 353 ? 4.723 -4.487 -21.988 1.00 97.50 353 LEU A C 1
ATOM 2658 O O . LEU A 1 353 ? 3.946 -3.608 -22.339 1.00 97.50 353 LEU A O 1
ATOM 2662 N N . SER A 1 354 ? 4.917 -4.767 -20.698 1.00 97.88 354 SER A N 1
ATOM 2663 C CA . SER A 1 354 ? 4.180 -4.075 -19.634 1.00 97.88 354 SER A CA 1
ATOM 2664 C C . SER A 1 354 ? 4.628 -2.623 -19.410 1.00 97.88 354 SER A C 1
ATOM 2666 O O . SER A 1 354 ? 3.809 -1.803 -19.003 1.00 97.88 354 SER A O 1
ATOM 2668 N N . ALA A 1 355 ? 5.887 -2.274 -19.696 1.00 97.06 355 ALA A N 1
ATOM 2669 C CA . ALA A 1 355 ? 6.348 -0.884 -19.686 1.00 97.06 355 ALA A CA 1
ATOM 2670 C C . ALA A 1 355 ? 5.692 -0.072 -20.818 1.00 97.06 355 ALA A C 1
ATOM 2672 O O . ALA A 1 355 ? 5.245 1.050 -20.584 1.00 97.06 355 ALA A O 1
ATOM 2673 N N . ARG A 1 356 ? 5.536 -0.675 -22.005 1.00 96.44 356 ARG A N 1
ATOM 2674 C CA . ARG A 1 356 ? 4.784 -0.091 -23.128 1.00 96.44 356 ARG A CA 1
ATOM 2675 C C . ARG A 1 356 ? 3.320 0.145 -22.800 1.00 96.44 356 ARG A C 1
ATOM 2677 O O . ARG A 1 356 ? 2.832 1.248 -23.012 1.00 96.44 356 ARG A O 1
ATOM 2684 N N . GLU A 1 357 ? 2.651 -0.847 -22.214 1.00 96.25 357 GLU A N 1
ATOM 2685 C CA . GLU A 1 357 ? 1.271 -0.691 -21.730 1.00 96.25 357 GLU A CA 1
ATOM 2686 C C . GLU A 1 357 ? 1.154 0.488 -20.751 1.00 96.25 357 GLU A C 1
ATOM 2688 O O . GLU A 1 357 ? 0.211 1.272 -20.824 1.00 96.25 357 GLU A O 1
ATOM 2693 N N . ALA A 1 358 ? 2.125 0.641 -19.842 1.00 96.50 358 ALA A N 1
ATOM 2694 C CA . ALA A 1 358 ? 2.137 1.751 -18.894 1.00 96.50 358 ALA A CA 1
ATOM 2695 C C . ALA A 1 358 ? 2.303 3.105 -19.597 1.00 96.50 358 ALA A C 1
ATOM 2697 O O . ALA A 1 358 ? 1.639 4.067 -19.216 1.00 96.50 358 ALA A O 1
ATOM 2698 N N . ARG A 1 359 ? 3.151 3.179 -20.633 1.00 94.75 359 ARG A N 1
ATOM 2699 C CA . ARG A 1 359 ? 3.334 4.390 -21.443 1.00 94.75 359 ARG A CA 1
ATOM 2700 C C . ARG A 1 359 ? 2.066 4.739 -22.214 1.00 94.75 359 ARG A C 1
ATOM 2702 O O . ARG A 1 359 ? 1.672 5.897 -22.229 1.00 94.75 359 ARG A O 1
ATOM 2709 N N . GLU A 1 360 ? 1.425 3.761 -22.840 1.00 93.81 360 GLU A N 1
ATOM 2710 C CA . GLU A 1 360 ? 0.183 3.964 -23.597 1.00 93.81 360 GLU A CA 1
ATOM 2711 C C . GLU A 1 360 ? -0.978 4.397 -22.698 1.00 93.81 360 GLU A C 1
ATOM 2713 O O . GLU A 1 360 ? -1.829 5.178 -23.118 1.00 93.81 360 GLU A O 1
ATOM 2718 N N . ALA A 1 361 ? -0.983 3.956 -21.439 1.00 93.75 361 ALA A N 1
ATOM 2719 C CA . ALA A 1 361 ? -1.945 4.399 -20.439 1.00 93.75 361 ALA A CA 1
ATOM 2720 C C . ALA A 1 361 ? -1.687 5.829 -19.917 1.00 93.75 361 ALA A C 1
ATOM 2722 O O . ALA A 1 361 ? -2.529 6.356 -19.184 1.00 93.75 361 ALA A O 1
ATOM 2723 N N . MET A 1 362 ? -0.549 6.464 -20.243 1.00 91.56 362 MET A N 1
ATOM 2724 C CA . MET A 1 362 ? -0.243 7.808 -19.745 1.00 91.56 362 MET A CA 1
ATOM 2725 C C . MET A 1 362 ? -1.212 8.849 -20.326 1.00 91.56 362 MET A C 1
ATOM 2727 O O . MET A 1 362 ? -1.312 9.006 -21.545 1.00 91.56 362 MET A O 1
ATOM 2731 N N . PRO A 1 363 ? -1.903 9.623 -19.473 1.00 83.94 363 PRO A N 1
ATOM 2732 C CA . PRO A 1 363 ? -2.889 10.595 -19.924 1.00 83.94 363 PRO A CA 1
ATOM 2733 C C . PRO A 1 363 ? -2.243 11.797 -20.635 1.00 83.94 363 PRO A C 1
ATOM 2735 O O . PRO A 1 363 ? -1.344 12.452 -20.106 1.00 83.94 363 PRO A O 1
ATOM 2738 N N . GLY A 1 364 ? -2.760 12.126 -21.825 1.00 67.69 364 GLY A N 1
ATOM 2739 C CA . GLY A 1 364 ? -2.733 13.463 -22.444 1.00 67.69 364 GLY A CA 1
ATOM 2740 C C . GLY A 1 364 ? -1.379 14.105 -22.776 1.00 67.69 364 GLY A C 1
ATOM 2741 O O . GLY A 1 364 ? -1.365 15.243 -23.232 1.00 67.69 364 GLY A O 1
ATOM 2742 N N . THR A 1 365 ? -0.248 13.429 -22.575 1.00 55.16 365 THR A N 1
ATOM 2743 C CA . THR A 1 365 ? 1.090 14.008 -22.812 1.00 55.16 365 THR A CA 1
ATOM 2744 C C . THR A 1 365 ? 1.800 13.419 -24.028 1.00 55.16 365 THR A C 1
ATOM 2746 O O . THR A 1 365 ? 2.535 14.146 -24.686 1.00 55.16 365 THR A O 1
ATOM 2749 N N . TYR A 1 366 ? 1.533 12.167 -24.414 1.00 49.59 366 TYR A N 1
ATOM 2750 C CA . TYR A 1 366 ? 2.201 11.557 -25.573 1.00 49.59 366 TYR A CA 1
ATOM 2751 C C . TYR A 1 366 ? 1.749 12.168 -26.917 1.00 49.59 366 TYR A C 1
ATOM 2753 O O . TYR A 1 366 ? 2.585 12.543 -27.735 1.00 49.59 366 TYR A O 1
ATOM 2761 N N . GLU A 1 367 ? 0.440 12.363 -27.125 1.00 47.41 367 GLU A N 1
ATOM 2762 C CA . GLU A 1 367 ? -0.089 12.992 -28.351 1.00 47.41 367 GLU A CA 1
ATOM 2763 C C . GLU A 1 367 ? 0.248 14.490 -28.447 1.00 47.41 367 GLU A C 1
ATOM 2765 O O . GLU A 1 367 ? 0.520 14.992 -29.534 1.00 47.41 367 GLU A O 1
ATOM 2770 N N . ALA A 1 368 ? 0.296 15.206 -27.319 1.00 49.78 368 ALA A N 1
ATOM 2771 C CA . ALA A 1 368 ? 0.586 16.642 -27.293 1.00 49.78 368 ALA A CA 1
ATOM 2772 C C . ALA A 1 368 ? 2.087 16.980 -27.418 1.00 49.78 368 ALA A C 1
ATOM 2774 O O . ALA A 1 368 ? 2.418 18.073 -27.874 1.00 49.78 368 ALA A O 1
ATOM 2775 N N . LEU A 1 369 ? 2.995 16.076 -27.021 1.00 48.00 369 LEU A N 1
ATOM 2776 C CA . LEU A 1 369 ? 4.450 16.287 -27.102 1.00 48.00 369 LEU A CA 1
ATOM 2777 C C . LEU A 1 369 ? 5.084 15.714 -28.380 1.00 48.00 369 LEU A C 1
ATOM 2779 O O . LEU A 1 369 ? 6.159 16.176 -28.766 1.00 48.00 369 LEU A O 1
ATOM 2783 N N . HIS A 1 370 ? 4.464 14.721 -29.032 1.00 52.44 370 HIS A N 1
ATOM 2784 C CA . HIS A 1 370 ? 5.055 14.009 -30.180 1.00 52.44 370 HIS A CA 1
ATOM 2785 C C . HIS A 1 370 ? 4.142 13.901 -31.417 1.00 52.44 370 HIS A C 1
ATOM 2787 O O . HIS A 1 370 ? 4.547 13.320 -32.420 1.00 52.44 370 HIS A O 1
ATOM 2793 N N . GLY A 1 371 ? 2.932 14.469 -31.378 1.00 46.19 371 GLY A N 1
ATOM 2794 C CA . GLY A 1 371 ? 1.994 14.529 -32.507 1.00 46.19 371 GLY A CA 1
ATOM 2795 C C . GLY A 1 371 ? 2.077 15.807 -33.355 1.00 46.19 371 GLY A C 1
ATOM 2796 O O . GLY A 1 371 ? 1.035 16.282 -33.806 1.00 46.19 371 GLY A O 1
ATOM 2797 N N . GLY A 1 372 ? 3.275 16.383 -33.537 1.00 37.88 372 GLY A N 1
ATOM 2798 C CA . GLY A 1 372 ? 3.525 17.595 -34.336 1.00 37.88 372 GLY A CA 1
ATOM 2799 C C . GLY A 1 372 ? 4.527 17.377 -35.457 1.00 37.88 372 GLY A C 1
ATOM 2800 O O . GLY A 1 372 ? 5.637 16.894 -35.138 1.00 37.88 372 GLY A O 1
#

Solvent-accessible surface area (backbone atoms only — not comparable to full-atom values): 21732 Å² total; per-residue (Å²): 137,59,79,68,61,59,53,56,54,51,53,52,50,52,51,51,53,52,51,53,63,66,67,71,64,88,58,84,62,59,44,78,38,46,50,89,74,36,65,75,35,31,29,55,58,59,50,76,56,97,92,46,68,49,54,53,65,41,68,29,45,73,65,55,44,52,57,44,51,80,65,70,54,69,55,45,54,22,41,60,77,77,88,56,57,30,69,45,49,57,85,45,73,80,47,56,75,36,52,33,70,53,62,45,77,36,86,91,13,72,14,42,21,25,46,18,21,68,33,42,75,70,55,42,52,51,50,51,75,67,67,59,82,68,40,79,36,51,47,80,85,90,84,86,81,85,79,93,76,86,86,75,88,77,83,86,86,80,87,86,83,90,81,92,75,88,79,89,81,82,87,82,83,80,94,62,90,74,83,70,75,89,75,82,60,92,86,67,81,82,47,74,65,58,48,48,54,38,39,73,69,22,24,78,39,55,46,36,79,64,80,70,79,86,53,71,87,79,40,92,56,45,66,62,51,52,53,51,53,50,53,51,52,50,52,53,50,58,57,62,73,72,52,84,81,77,44,66,72,56,47,53,53,50,39,51,53,39,52,51,24,49,51,51,34,39,52,53,40,52,64,43,60,78,50,45,86,80,44,53,23,67,57,44,28,65,62,43,47,58,45,53,72,36,31,48,42,53,29,62,72,51,46,65,42,42,31,70,74,61,32,67,68,49,33,48,56,19,48,55,28,36,52,49,11,53,54,25,40,51,48,13,36,50,27,9,72,75,64,35,44,72,58,12,51,56,24,39,56,55,12,40,56,23,36,48,50,17,59,71,41,48,80,83,49,64,62,75,74,68,68,123